Protein AF-B1WZG3-F1 (afdb_monomer_lite)

Sequence (560 aa):
MKYFHDVQTSRKKGLVILSIDSIIQEIKNYDEILEVVFSLIVSAYFQLTNHCYLAIIVEQVHPNKWQLISDITIFCEKFLEHPIDRSYFRWRKVAEETLEYIENLNDNVYNFKHGNEGLTYKDCYLVYKNNREKCVLLFEKNERDERPVPCPQCRTLKIQGHSYPTIGVRSWECKNIFCGYKSKYNRGKRYSLSSIIRQQAILDSQNFIDPKILKNWRRDIVEVSSFSEIYDFLIQCYSLYDDTILIYEKLCQLPPLMFGRKLKIQKVNKLISSQWRNHYHNLKFFKRFLIKKSMKSLTSRENLSSIPEITLYQGDSFNILSQLESNYLGGAVTSPPYYNARNYSQWSNIYCYLYDMYNIFNQVYRCLKEGSPLLINIFDYFDNEKIIVFSDMGKKRLILSSYISFICRYIGFNHLGNIAWDKGEIEGNRNFNQGNYSPYYQAPHNCWEHILIFSKGNPSFDVTKIPKIIKEKPITKIVKGKNIYGHTAPFPEKVPSLLFSLITKDEIILDPFTGSMTTGRVALKYGIKSINIELHKHYCDLALNLLKQQLSKNLQGSLF

Foldseek 3Di:
DCVPPVLLPPLQAQEEEEALCQVCVVPPDVLLSLLQLLVVLVVCQVPHRAQFKYKYKFWDPDQCRLLVVLLNQCCQAFLDKDADPDPQQPLVVVVVQLPVLDPPDDCVQQPSSIGGGHWFWADWAWEDEPNITMIMTMTHHQAADPPQDADPQPRDSQWDWPDFLAPNWTKIFHPPLPRPAADPVRTGDIDTPSRVVQVVLLVDPLLFADVVLLVQQQASYGYDNDPLSVVSNCLNAGGGAQREYEYERQDDPDNPDNSNYHYDYDYDDDSPPDCSSVSSVVRSLCVSQLDADDADDQDDFDFPAPDPLQGEGAAALLNVLVPAAFQAFQEEEEEPDAAPPDPVDYGQFQSSVLNSLLSNLLSVLRRHHAQHKYKYWYAFAWDARNSGGDDSNRTGGHSVSSSSSVSNVVSQKDFRDKAWEFQDDDDDCLQVPVPRRGHPSRDHDHGTIITTMIGRHHHPFDSVLDDNYDYDHFDDQDDPRDRPQQFDHDDDLVRLVSSVNGGDQAGEYEYSDQQLNSNSLSCVVVNHGYYYYHHDPVSVVNNNVVSVVSVVVSVVVVVD

Organism: Crocosphaera subtropica (strain ATCC 51142 / BH68) (NCBI:txid43989)

Radius of gyration: 25.23 Å; chains: 1; bounding box: 70×52×72 Å

InterPro domains:
  IPR001091 Restriction/modification DNA-methyltransferase [PR00508] (328-342)
  IPR001091 Restriction/modification DNA-methyltransferase [PR00508] (360-380)
  IPR001091 Restriction/modification DNA-methyltransferase [PR00508] (487-504)
  IPR001091 Restriction/modification DNA-methyltransferase [PR00508] (505-523)
  IPR001091 Restriction/modification DNA-methyltransferase [PR00508] (528-548)
  IPR002941 DNA methylase N-4/N-6 [PF01555] (333-543)
  IPR017985 DNA methylase, N-4 cytosine-specific, conserved site [PS00093] (333-338)
  IPR029063 S-adenosyl-L-methionine-dependent methyltransferase superfamily [G3DSA:3.40.50.150] (311-557)
  IPR029063 S-adenosyl-L-methionine-dependent methyltransferase superfamily [SSF53335] (303-548)

Structure (mmCIF, N/CA/C/O backbone):
data_AF-B1WZG3-F1
#
_entry.id   AF-B1WZG3-F1
#
loop_
_atom_site.group_PDB
_atom_site.id
_atom_site.type_symbol
_atom_site.label_atom_id
_atom_site.label_alt_id
_atom_site.label_comp_id
_atom_site.label_asym_id
_atom_site.label_entity_id
_atom_site.label_seq_id
_atom_site.pdbx_PDB_ins_code
_atom_site.Cartn_x
_atom_site.Cartn_y
_atom_site.Cartn_z
_atom_site.occupancy
_atom_site.B_iso_or_equiv
_atom_site.auth_seq_id
_atom_site.auth_comp_id
_atom_site.auth_asym_id
_atom_site.auth_atom_id
_atom_site.pdbx_PDB_model_num
ATOM 1 N N . MET A 1 1 ? 20.085 1.181 -32.181 1.00 56.88 1 MET A N 1
ATOM 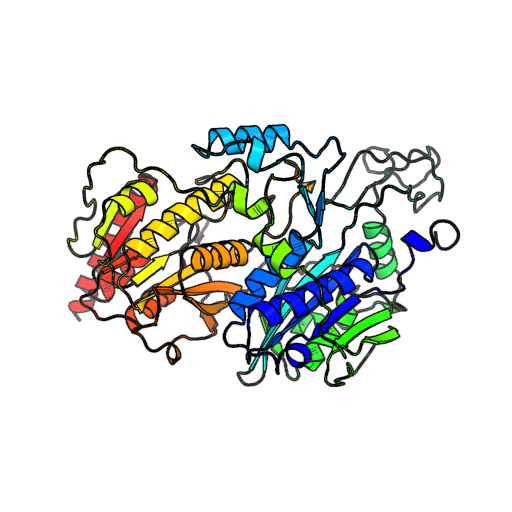2 C CA . MET A 1 1 ? 20.103 1.489 -30.730 1.00 56.88 1 MET A CA 1
ATOM 3 C C . MET A 1 1 ? 21.206 0.719 -30.021 1.00 56.88 1 MET A C 1
ATOM 5 O O . MET A 1 1 ? 22.038 1.382 -29.433 1.00 56.88 1 MET A O 1
ATOM 9 N N . LYS A 1 2 ? 21.289 -0.612 -30.163 1.00 56.56 2 LYS A N 1
ATOM 10 C CA . LYS A 1 2 ? 22.366 -1.467 -29.612 1.00 56.56 2 LYS A CA 1
ATOM 11 C C . LYS A 1 2 ? 23.812 -1.199 -30.103 1.00 56.56 2 LYS A C 1
ATOM 13 O O . LYS A 1 2 ? 24.671 -1.999 -29.792 1.00 56.56 2 LYS A O 1
ATOM 18 N N . TYR A 1 3 ? 24.052 -0.168 -30.915 1.00 50.94 3 TYR A N 1
ATOM 19 C CA . TYR A 1 3 ? 25.405 0.261 -31.328 1.00 50.94 3 TYR A CA 1
ATOM 20 C C . TYR A 1 3 ? 25.778 1.651 -30.786 1.00 50.94 3 TYR A C 1
ATOM 22 O O . TYR A 1 3 ? 26.926 2.065 -30.858 1.00 50.94 3 TYR A O 1
ATOM 30 N N . PHE A 1 4 ? 24.790 2.411 -30.305 1.00 53.66 4 PHE A N 1
ATOM 31 C CA . PHE A 1 4 ? 24.949 3.806 -29.870 1.00 53.66 4 PHE A CA 1
ATOM 32 C C . PHE A 1 4 ? 24.504 4.013 -28.415 1.00 53.66 4 PHE A C 1
ATOM 34 O O . PHE A 1 4 ? 24.773 5.047 -27.818 1.00 53.66 4 PHE A O 1
ATOM 41 N N . HIS A 1 5 ? 23.780 3.044 -27.851 1.00 64.88 5 HIS A N 1
ATOM 42 C CA . HIS A 1 5 ? 23.076 3.138 -26.571 1.00 64.88 5 HIS A CA 1
ATOM 43 C C . HIS A 1 5 ? 23.112 1.790 -25.843 1.00 64.88 5 HIS A C 1
ATOM 45 O O . HIS A 1 5 ? 22.130 1.354 -25.239 1.00 64.88 5 HIS A O 1
ATOM 51 N N . ASP A 1 6 ? 24.234 1.089 -25.933 1.00 67.38 6 ASP A N 1
ATOM 52 C CA . ASP A 1 6 ? 24.371 -0.311 -25.525 1.00 67.38 6 ASP A CA 1
ATOM 53 C C . ASP A 1 6 ? 24.135 -0.452 -24.026 1.00 67.38 6 ASP A C 1
ATOM 55 O O . ASP A 1 6 ? 23.476 -1.382 -23.582 1.00 67.38 6 ASP A O 1
ATOM 59 N N . VAL A 1 7 ? 24.557 0.548 -23.250 1.00 71.12 7 VAL A N 1
ATOM 60 C CA . VAL A 1 7 ? 24.288 0.643 -21.811 1.00 71.12 7 VAL A CA 1
ATOM 61 C C . VAL A 1 7 ? 22.798 0.872 -21.519 1.00 71.12 7 VAL A C 1
ATOM 63 O O . VAL A 1 7 ? 22.255 0.222 -20.634 1.00 71.12 7 VAL A O 1
ATOM 66 N N . GLN A 1 8 ? 22.113 1.752 -22.263 1.00 74.44 8 GLN A N 1
ATOM 67 C CA . GLN A 1 8 ? 20.673 2.026 -22.072 1.00 74.44 8 GLN A CA 1
ATOM 68 C C . GLN A 1 8 ? 19.786 0.861 -22.502 1.00 74.44 8 GLN A C 1
ATOM 70 O O . GLN A 1 8 ? 18.707 0.657 -21.959 1.00 74.44 8 GLN A O 1
ATOM 75 N N . THR A 1 9 ? 20.234 0.108 -23.502 1.00 72.69 9 THR A N 1
ATOM 76 C CA . THR A 1 9 ? 19.490 -1.015 -24.081 1.00 72.69 9 THR A CA 1
ATOM 77 C C . THR A 1 9 ? 19.984 -2.373 -23.592 1.00 72.69 9 THR A C 1
ATOM 79 O O . THR A 1 9 ? 19.441 -3.400 -23.994 1.00 72.69 9 THR A O 1
ATOM 82 N N . SER A 1 10 ? 20.989 -2.397 -22.711 1.00 75.56 10 SER A N 1
ATOM 83 C CA . SER A 1 10 ? 21.548 -3.615 -22.133 1.00 75.56 10 SER A CA 1
ATOM 84 C C . SER A 1 10 ? 20.523 -4.271 -21.222 1.00 75.56 10 SER A C 1
ATOM 86 O O . SER A 1 10 ? 20.308 -3.844 -20.088 1.00 75.56 10 SER A O 1
ATOM 88 N N . ARG A 1 11 ? 19.971 -5.392 -21.676 1.00 78.50 11 ARG A N 1
ATOM 89 C CA . ARG A 1 11 ? 19.058 -6.232 -20.895 1.00 78.50 11 ARG A CA 1
ATOM 90 C C . ARG A 1 11 ? 19.771 -7.365 -20.154 1.00 78.50 11 ARG A C 1
ATOM 92 O O . ARG A 1 11 ? 19.233 -8.445 -19.941 1.00 78.50 11 ARG A O 1
ATOM 99 N N . LYS A 1 12 ? 21.020 -7.112 -19.742 1.00 80.81 12 LYS A N 1
ATOM 100 C CA . LYS A 1 12 ? 21.869 -8.103 -19.068 1.00 80.81 12 LYS A CA 1
ATOM 101 C C . LYS A 1 12 ? 21.263 -8.646 -17.773 1.00 80.81 12 LYS A C 1
ATOM 103 O O . LYS A 1 12 ? 21.716 -9.710 -17.371 1.00 80.81 12 LYS A O 1
ATOM 108 N N . LYS A 1 13 ? 20.312 -7.952 -17.126 1.00 89.75 13 LYS A N 1
ATOM 109 C CA . LYS A 1 13 ? 19.582 -8.394 -15.921 1.00 89.75 13 LYS A CA 1
ATOM 110 C C . LYS A 1 13 ? 18.140 -7.863 -15.962 1.00 89.75 13 LYS A C 1
ATOM 112 O O . LYS A 1 13 ? 17.862 -6.788 -15.434 1.00 89.75 13 LYS A O 1
ATOM 117 N N . GLY A 1 14 ? 17.265 -8.581 -16.667 1.00 93.06 14 GLY A N 1
ATOM 118 C CA . GLY A 1 14 ? 15.907 -8.142 -17.021 1.00 93.06 14 GLY A CA 1
ATOM 119 C C . GLY A 1 14 ? 14.818 -8.461 -15.990 1.00 93.06 14 GLY A C 1
ATOM 120 O O . GLY A 1 14 ? 13.732 -7.892 -16.054 1.00 93.06 14 GLY A O 1
ATOM 121 N N . LEU A 1 15 ? 15.113 -9.328 -15.022 1.00 96.25 15 LEU A N 1
ATOM 122 C CA . LEU A 1 15 ? 14.262 -9.620 -13.868 1.00 96.25 15 LEU A CA 1
ATOM 123 C C . LEU A 1 15 ? 15.149 -10.081 -12.710 1.00 96.25 15 LEU A C 1
ATOM 125 O O . LEU A 1 15 ? 16.073 -10.875 -12.908 1.00 96.25 15 LEU A O 1
ATOM 129 N N . VAL A 1 16 ? 14.861 -9.597 -11.507 1.00 96.50 16 VAL A N 1
ATOM 130 C CA . VAL A 1 16 ? 15.455 -10.116 -10.271 1.00 96.50 16 VAL A CA 1
ATOM 131 C C . VAL A 1 16 ? 14.344 -10.720 -9.418 1.00 96.50 16 VAL A C 1
ATOM 133 O O . VAL A 1 16 ? 13.309 -10.084 -9.230 1.00 96.50 16 VAL A O 1
ATOM 136 N N . ILE A 1 17 ? 14.555 -11.931 -8.904 1.00 95.12 17 ILE A N 1
ATOM 137 C CA . ILE A 1 17 ? 13.636 -12.620 -7.993 1.00 95.12 17 ILE A CA 1
ATOM 138 C C . ILE A 1 17 ? 14.370 -12.879 -6.674 1.00 95.12 17 ILE A C 1
ATOM 140 O O . ILE A 1 17 ? 15.428 -13.510 -6.662 1.00 95.12 17 ILE A O 1
ATOM 144 N N . LEU A 1 18 ? 13.814 -12.387 -5.569 1.00 93.56 18 LEU A N 1
ATOM 145 C CA . LEU A 1 18 ? 14.305 -12.631 -4.213 1.00 93.56 18 LEU A CA 1
ATOM 146 C C . LEU A 1 18 ? 13.351 -13.595 -3.503 1.00 93.56 18 LEU A C 1
ATOM 148 O O . LEU A 1 18 ? 12.231 -13.211 -3.174 1.00 93.56 18 LEU A O 1
ATOM 152 N N . SER A 1 19 ? 13.788 -14.832 -3.266 1.00 89.69 19 SER A N 1
ATOM 153 C CA . SER A 1 19 ? 13.072 -15.811 -2.436 1.00 89.69 19 SER A CA 1
ATOM 154 C C . SER A 1 19 ? 13.608 -15.702 -1.008 1.00 89.69 19 SER A C 1
ATOM 156 O O . SER A 1 19 ? 14.654 -16.276 -0.688 1.00 89.69 19 SER A O 1
ATOM 158 N N . ILE A 1 20 ? 12.976 -14.864 -0.175 1.00 88.38 20 ILE A N 1
ATOM 159 C CA . ILE A 1 20 ? 13.619 -14.410 1.070 1.00 88.38 20 ILE A CA 1
ATOM 160 C C . ILE A 1 20 ? 13.566 -15.444 2.194 1.00 88.38 20 ILE A C 1
ATOM 162 O O . ILE A 1 20 ? 14.505 -15.502 2.982 1.00 88.38 20 ILE A O 1
ATOM 166 N N . ASP A 1 21 ? 12.545 -16.297 2.257 1.00 85.62 21 ASP A N 1
ATOM 167 C CA . ASP A 1 21 ? 12.348 -17.225 3.380 1.00 85.62 21 ASP A CA 1
ATOM 168 C C . ASP A 1 21 ? 13.499 -18.212 3.541 1.00 85.62 21 ASP A C 1
ATOM 170 O O . ASP A 1 21 ? 14.032 -18.353 4.638 1.00 85.62 21 ASP A O 1
ATOM 174 N N . SER A 1 22 ? 13.968 -18.814 2.443 1.00 79.44 22 SER A N 1
ATOM 175 C CA . SER A 1 22 ? 15.133 -19.711 2.491 1.00 79.44 22 SER A CA 1
ATOM 176 C C . SER A 1 22 ? 16.403 -19.005 2.985 1.00 79.44 22 SER A C 1
ATOM 178 O O . SER A 1 22 ? 17.297 -19.645 3.535 1.00 79.44 22 SER A O 1
ATOM 180 N N . ILE A 1 23 ? 16.493 -17.686 2.795 1.00 84.81 23 ILE A N 1
ATOM 181 C CA . ILE A 1 23 ? 17.647 -16.872 3.179 1.00 84.81 23 ILE A CA 1
ATOM 182 C C . ILE A 1 23 ? 17.578 -16.524 4.669 1.00 84.81 23 ILE A C 1
ATOM 184 O O . ILE A 1 23 ? 18.600 -16.585 5.351 1.00 84.81 23 ILE A O 1
ATOM 188 N N . ILE A 1 24 ? 16.388 -16.186 5.173 1.00 86.44 24 ILE A N 1
ATOM 189 C CA . ILE A 1 24 ? 16.196 -15.676 6.538 1.00 86.44 24 ILE A CA 1
ATOM 190 C C . ILE A 1 24 ? 15.724 -16.731 7.549 1.00 86.44 24 ILE A C 1
ATOM 192 O O . ILE A 1 24 ? 15.656 -16.420 8.730 1.00 86.44 24 ILE A O 1
ATOM 196 N N . GLN A 1 25 ? 15.434 -17.969 7.128 1.00 83.50 25 GLN A N 1
ATOM 197 C CA . GLN A 1 25 ? 14.877 -19.042 7.977 1.00 83.50 25 GLN A CA 1
ATOM 198 C C . GLN A 1 25 ? 15.641 -19.307 9.290 1.00 83.50 25 GLN A C 1
ATOM 200 O O . GLN A 1 25 ? 15.053 -19.758 10.268 1.00 83.50 25 GLN A O 1
ATOM 205 N N . GLU A 1 26 ? 16.952 -19.059 9.312 1.00 82.50 26 GLU A N 1
ATOM 206 C CA . GLU A 1 26 ? 17.825 -19.288 10.474 1.00 82.50 26 GLU A CA 1
ATOM 207 C C . GLU A 1 26 ? 17.982 -18.040 11.360 1.00 82.50 26 GLU A C 1
ATOM 209 O O . GLU A 1 26 ? 18.562 -18.122 12.443 1.00 82.50 26 GLU A O 1
ATOM 214 N N . ILE A 1 27 ? 17.463 -16.889 10.924 1.00 85.75 27 ILE A N 1
ATOM 215 C CA . ILE A 1 27 ? 17.604 -15.604 11.609 1.00 85.75 27 ILE A CA 1
ATOM 216 C C . ILE A 1 27 ? 16.387 -15.391 12.510 1.00 85.75 27 ILE A C 1
ATOM 218 O O . ILE A 1 27 ? 15.258 -15.269 12.043 1.00 85.75 27 ILE A O 1
ATOM 222 N N . LYS A 1 28 ? 16.615 -15.338 13.825 1.00 84.00 28 LYS A N 1
ATOM 223 C CA . LYS A 1 28 ? 15.541 -15.130 14.814 1.00 84.00 28 LYS A CA 1
ATOM 224 C C . LYS A 1 28 ? 15.248 -13.655 15.075 1.00 84.00 28 LYS A C 1
ATOM 226 O O . LYS A 1 28 ? 14.124 -13.302 15.417 1.00 84.00 28 LYS A O 1
ATOM 231 N N . ASN A 1 29 ? 16.266 -12.804 14.973 1.00 88.81 29 ASN A N 1
ATOM 232 C CA . ASN A 1 29 ? 16.146 -11.388 15.277 1.00 88.81 29 ASN A CA 1
ATOM 233 C C . ASN A 1 29 ? 15.563 -10.630 14.072 1.00 88.81 29 ASN A C 1
ATOM 235 O O . ASN A 1 29 ? 16.092 -10.698 12.964 1.00 88.81 29 ASN A O 1
ATOM 239 N N . TYR A 1 30 ? 14.479 -9.884 14.293 1.00 90.44 30 TYR A N 1
ATOM 240 C CA . TYR A 1 30 ? 13.805 -9.142 13.227 1.00 90.44 30 TYR A CA 1
ATOM 241 C C . TYR A 1 30 ? 14.658 -8.008 12.630 1.00 90.44 30 TYR A C 1
ATOM 243 O O . TYR A 1 30 ? 14.601 -7.768 11.427 1.00 90.44 30 TYR A O 1
ATOM 251 N N . ASP A 1 31 ? 15.485 -7.340 13.434 1.00 90.19 31 ASP A N 1
ATOM 252 C CA . ASP A 1 31 ? 16.401 -6.305 12.947 1.00 90.19 31 ASP A CA 1
ATOM 253 C C . ASP A 1 31 ? 17.467 -6.889 12.011 1.00 90.19 31 ASP A C 1
ATOM 255 O O . ASP A 1 31 ? 17.788 -6.290 10.983 1.00 90.19 31 ASP A O 1
ATOM 259 N N . GLU A 1 32 ? 17.984 -8.078 12.326 1.00 89.50 32 GLU A N 1
ATOM 260 C CA . GLU A 1 32 ? 18.922 -8.795 11.452 1.00 89.50 32 GLU A CA 1
ATOM 261 C C . GLU A 1 32 ? 18.251 -9.229 10.141 1.00 89.50 32 GLU A C 1
ATOM 263 O O . GLU A 1 32 ? 18.855 -9.116 9.072 1.00 89.50 32 GLU A O 1
ATOM 268 N N . ILE A 1 33 ? 16.983 -9.659 10.200 1.00 91.06 33 ILE A N 1
ATOM 269 C CA . ILE A 1 33 ? 16.173 -9.957 9.009 1.00 91.06 33 ILE A CA 1
ATOM 270 C C . ILE A 1 33 ? 16.065 -8.718 8.117 1.00 91.06 33 ILE A C 1
ATOM 272 O O . ILE A 1 33 ? 16.322 -8.813 6.914 1.00 91.06 33 ILE A O 1
ATOM 276 N N . LEU A 1 34 ? 15.723 -7.556 8.689 1.00 92.94 34 LEU A N 1
ATOM 277 C CA . LEU A 1 34 ? 15.638 -6.305 7.936 1.00 92.94 34 LEU A CA 1
ATOM 278 C C . LEU A 1 34 ? 16.973 -5.948 7.283 1.00 92.94 34 LEU A C 1
ATOM 280 O O . LEU A 1 34 ? 16.993 -5.626 6.098 1.00 92.94 34 LEU A O 1
ATOM 284 N N . GLU A 1 35 ? 18.085 -6.045 8.014 1.00 92.50 35 GLU A N 1
ATOM 285 C CA . GLU A 1 35 ? 19.403 -5.718 7.463 1.00 92.50 35 GLU A CA 1
ATOM 286 C C . GLU A 1 35 ? 19.753 -6.616 6.267 1.00 92.50 35 GLU A C 1
ATOM 288 O O . GLU A 1 35 ? 20.139 -6.114 5.206 1.00 92.50 35 GLU A O 1
ATOM 293 N N . VAL A 1 36 ? 19.542 -7.933 6.381 1.00 91.31 36 VAL A N 1
ATOM 294 C CA . VAL A 1 36 ? 19.792 -8.879 5.280 1.00 91.31 36 VAL A CA 1
ATOM 295 C C . VAL A 1 36 ? 18.894 -8.584 4.081 1.00 91.31 36 VAL A C 1
ATOM 297 O O . VAL A 1 36 ? 19.383 -8.460 2.956 1.00 91.31 36 VAL A O 1
ATOM 300 N N . VAL A 1 37 ? 17.586 -8.446 4.299 1.00 93.31 37 VAL A N 1
ATOM 301 C CA . VAL A 1 37 ? 16.622 -8.234 3.213 1.00 93.31 37 VAL A CA 1
ATOM 302 C C . VAL A 1 37 ? 16.871 -6.900 2.508 1.00 93.31 37 VAL A C 1
ATOM 304 O O . VAL A 1 37 ? 16.911 -6.854 1.277 1.00 93.31 37 VAL A O 1
ATOM 307 N N . PHE A 1 38 ? 17.112 -5.822 3.254 1.00 95.62 38 PHE A N 1
ATOM 308 C CA . PHE A 1 38 ? 17.397 -4.508 2.680 1.00 95.62 38 PHE A CA 1
ATOM 309 C C . PHE A 1 38 ? 18.709 -4.498 1.895 1.00 95.62 38 PHE A C 1
ATOM 311 O O . PHE A 1 38 ? 18.749 -3.969 0.783 1.00 95.62 38 PHE A O 1
ATOM 318 N N . SER A 1 39 ? 19.749 -5.170 2.392 1.00 93.44 39 SER A N 1
ATOM 319 C CA . SER A 1 39 ? 21.003 -5.359 1.648 1.00 93.44 39 SER A CA 1
ATOM 320 C C . SER A 1 39 ? 20.786 -6.032 0.296 1.00 93.44 39 SER A C 1
ATOM 322 O O . SER A 1 39 ? 21.355 -5.621 -0.721 1.00 93.44 39 SER A O 1
ATOM 324 N N . LEU A 1 40 ? 19.948 -7.072 0.271 1.00 93.38 40 LEU A N 1
ATOM 325 C CA . LEU A 1 40 ? 19.611 -7.800 -0.949 1.00 93.38 40 LEU A CA 1
ATOM 326 C C . LEU A 1 40 ? 18.796 -6.941 -1.912 1.00 93.38 40 LEU A C 1
ATOM 328 O O . LEU A 1 40 ? 19.089 -6.949 -3.105 1.00 93.38 40 LEU A O 1
ATOM 332 N N . ILE A 1 41 ? 17.838 -6.159 -1.410 1.00 96.06 41 ILE A N 1
ATOM 333 C CA . ILE A 1 41 ? 17.060 -5.208 -2.216 1.00 96.06 41 ILE A CA 1
ATOM 334 C C . ILE A 1 41 ? 17.978 -4.167 -2.858 1.00 96.06 41 ILE A C 1
ATOM 336 O O . ILE A 1 41 ? 17.858 -3.902 -4.054 1.00 96.06 41 ILE A O 1
ATOM 340 N N . VAL A 1 42 ? 18.928 -3.609 -2.106 1.00 95.56 42 VAL A N 1
ATOM 341 C CA . VAL A 1 42 ? 19.884 -2.628 -2.636 1.00 95.56 42 VAL A CA 1
ATOM 342 C C . VAL A 1 42 ? 20.799 -3.264 -3.683 1.00 95.56 42 VAL A C 1
ATOM 344 O O . VAL A 1 42 ? 20.987 -2.704 -4.767 1.00 95.56 42 VAL A O 1
ATOM 347 N N . SER A 1 43 ? 21.322 -4.464 -3.410 1.00 93.25 43 SER A N 1
ATOM 348 C CA . SER A 1 43 ? 22.101 -5.229 -4.390 1.00 93.25 43 SER A CA 1
ATOM 349 C C . SER A 1 43 ? 21.289 -5.483 -5.662 1.00 93.25 43 SER A C 1
ATOM 351 O O . SER A 1 43 ? 21.770 -5.229 -6.768 1.00 93.25 43 SER A O 1
ATOM 353 N N . ALA A 1 44 ? 20.034 -5.911 -5.516 1.00 94.69 44 ALA A N 1
ATOM 354 C CA . ALA A 1 44 ? 19.117 -6.132 -6.621 1.00 94.69 44 ALA A CA 1
ATOM 355 C C . ALA A 1 44 ? 18.866 -4.843 -7.414 1.00 94.69 44 ALA A C 1
ATOM 357 O O . ALA A 1 44 ? 18.969 -4.873 -8.637 1.00 94.69 44 ALA A O 1
ATOM 358 N N . TYR A 1 45 ? 18.622 -3.706 -6.754 1.00 95.75 45 TYR A N 1
ATOM 359 C CA . TYR A 1 45 ? 18.395 -2.413 -7.405 1.00 95.75 45 TYR A CA 1
ATOM 360 C C . TYR A 1 45 ? 19.568 -1.993 -8.300 1.00 95.75 45 TYR A C 1
ATOM 362 O O . TYR A 1 45 ? 19.360 -1.618 -9.458 1.00 95.75 45 TYR A O 1
ATOM 370 N N . PHE A 1 46 ? 20.804 -2.067 -7.795 1.00 93.06 46 PHE A N 1
ATOM 371 C CA . PHE A 1 46 ? 21.988 -1.662 -8.565 1.00 93.06 46 PHE A CA 1
ATOM 372 C C . PHE A 1 46 ? 22.336 -2.641 -9.684 1.00 93.06 46 PHE A C 1
ATOM 374 O O . PHE A 1 46 ? 22.952 -2.263 -10.679 1.00 93.06 46 PHE A O 1
ATOM 381 N N . GLN A 1 47 ? 21.929 -3.900 -9.546 1.00 91.88 47 GLN A N 1
ATOM 382 C CA . GLN A 1 47 ? 22.117 -4.900 -10.582 1.00 91.88 47 GLN A CA 1
ATOM 383 C C . GLN A 1 47 ? 21.022 -4.853 -11.655 1.00 91.88 47 GLN A C 1
ATOM 385 O O . GLN A 1 47 ? 21.319 -5.087 -12.823 1.00 91.88 47 GLN A O 1
ATOM 390 N N . LEU A 1 48 ? 19.779 -4.559 -11.288 1.00 94.38 48 LEU A N 1
ATOM 391 C CA . LEU A 1 48 ? 18.633 -4.577 -12.187 1.00 94.38 48 LEU A CA 1
ATOM 392 C C . LEU A 1 48 ? 18.789 -3.531 -13.303 1.00 94.38 48 LEU A C 1
ATOM 394 O O . LEU A 1 48 ? 19.056 -2.347 -13.049 1.00 94.38 48 LEU A O 1
ATOM 398 N N . THR A 1 49 ? 18.599 -3.972 -14.550 1.00 93.88 49 THR A N 1
ATOM 399 C CA . THR A 1 49 ? 18.528 -3.077 -15.710 1.00 93.88 49 THR A CA 1
ATOM 400 C C . THR A 1 49 ? 17.369 -2.086 -15.522 1.00 93.88 49 THR A C 1
ATOM 402 O O . THR A 1 49 ? 16.333 -2.416 -14.952 1.00 93.88 49 THR A O 1
ATOM 405 N N . ASN A 1 50 ? 17.517 -0.846 -15.992 1.00 92.94 50 ASN A N 1
ATOM 406 C CA . ASN A 1 50 ? 16.432 0.134 -15.909 1.00 92.94 50 ASN A CA 1
ATOM 407 C C . ASN A 1 50 ? 15.184 -0.318 -16.705 1.00 92.94 50 ASN A C 1
ATOM 409 O O . ASN A 1 50 ? 15.301 -1.033 -17.700 1.00 92.94 50 ASN A O 1
ATOM 413 N N . HIS A 1 51 ? 13.988 0.100 -16.289 1.00 93.56 51 HIS A N 1
ATOM 414 C CA . HIS A 1 51 ? 12.692 -0.330 -16.846 1.00 93.56 51 HIS A CA 1
ATOM 415 C C . HIS A 1 51 ? 12.433 -1.845 -16.760 1.00 93.56 51 HIS A C 1
ATOM 417 O O . HIS A 1 51 ? 11.722 -2.408 -17.595 1.00 93.56 51 HIS A O 1
ATOM 423 N N . CYS A 1 52 ? 13.039 -2.506 -15.774 1.00 95.44 52 CYS A N 1
ATOM 424 C CA . CYS A 1 52 ? 12.852 -3.924 -15.473 1.00 95.44 52 CYS A CA 1
ATOM 425 C C . CYS A 1 52 ? 12.289 -4.102 -14.054 1.00 95.44 52 CYS A C 1
ATOM 427 O O . CYS A 1 52 ? 12.056 -3.121 -13.342 1.00 95.44 52 CYS A O 1
ATOM 429 N N . TYR A 1 53 ? 12.050 -5.350 -13.650 1.00 97.31 53 TYR A N 1
ATOM 430 C CA . TYR A 1 53 ? 11.258 -5.661 -12.461 1.00 97.31 53 TYR A CA 1
ATOM 431 C C . TYR A 1 53 ? 12.060 -6.385 -11.377 1.00 97.31 53 TYR A C 1
ATOM 433 O O . TYR A 1 53 ? 12.950 -7.190 -11.662 1.00 97.31 53 TYR A O 1
ATOM 441 N N . LEU A 1 54 ? 11.707 -6.094 -10.128 1.00 98.31 54 LEU A N 1
ATOM 442 C CA . LEU A 1 54 ? 12.094 -6.854 -8.946 1.00 98.31 54 LEU A CA 1
ATOM 443 C C . LEU A 1 54 ? 10.848 -7.562 -8.414 1.00 98.31 54 LEU A C 1
ATOM 445 O O . LEU A 1 54 ? 9.841 -6.906 -8.148 1.00 98.31 54 LEU A O 1
ATOM 449 N N . ALA A 1 55 ? 10.931 -8.874 -8.229 1.00 97.81 55 ALA A N 1
ATOM 450 C CA . ALA A 1 55 ? 9.938 -9.655 -7.509 1.00 97.81 55 ALA A CA 1
ATOM 451 C C . ALA A 1 55 ? 10.528 -10.143 -6.182 1.00 97.81 55 ALA A C 1
ATOM 453 O O . ALA A 1 55 ? 11.650 -10.648 -6.148 1.00 97.81 55 ALA A O 1
ATOM 454 N N . ILE A 1 56 ? 9.777 -10.006 -5.094 1.00 97.25 56 ILE A N 1
ATOM 455 C CA . ILE A 1 56 ? 10.158 -10.492 -3.766 1.00 97.25 56 ILE A CA 1
ATOM 456 C C . ILE A 1 56 ? 9.076 -11.457 -3.299 1.00 97.25 56 ILE A C 1
ATOM 458 O O . ILE A 1 56 ? 7.911 -11.080 -3.195 1.00 97.25 56 ILE A O 1
ATOM 462 N N . ILE A 1 57 ? 9.458 -12.7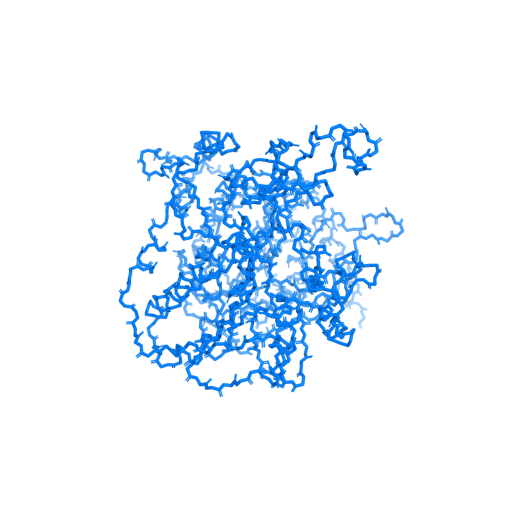05 -3.052 1.00 94.69 57 ILE A N 1
ATOM 463 C CA . ILE A 1 57 ? 8.563 -13.781 -2.633 1.00 94.69 57 ILE A CA 1
ATOM 464 C C . ILE A 1 57 ? 8.727 -13.972 -1.127 1.00 94.69 57 ILE A C 1
ATOM 466 O O . ILE A 1 57 ? 9.843 -14.220 -0.676 1.00 94.69 57 ILE A O 1
ATOM 470 N N . VAL A 1 58 ? 7.620 -13.859 -0.388 1.00 92.81 58 VAL A N 1
ATOM 471 C CA . VAL A 1 58 ? 7.542 -14.005 1.074 1.00 92.81 58 VAL A CA 1
ATOM 472 C C . VAL A 1 58 ? 6.554 -15.116 1.438 1.00 92.81 58 VAL A C 1
ATOM 474 O O . VAL A 1 58 ? 5.376 -15.055 1.075 1.00 92.81 58 VAL A O 1
ATOM 477 N N . GLU A 1 59 ? 6.998 -16.125 2.171 1.00 86.44 59 GLU A N 1
ATOM 478 C CA . GLU A 1 59 ? 6.214 -17.284 2.586 1.00 86.44 59 GLU A CA 1
ATOM 479 C C . GLU A 1 59 ? 5.563 -17.089 3.965 1.00 86.44 59 GLU A C 1
ATOM 481 O O . GLU A 1 59 ? 5.816 -16.143 4.708 1.00 86.44 59 GLU A O 1
ATOM 486 N N . GLN A 1 60 ? 4.635 -17.988 4.295 1.00 71.44 60 GLN A N 1
ATOM 487 C CA . GLN A 1 60 ? 3.835 -17.932 5.520 1.00 71.44 60 GLN A CA 1
ATOM 488 C C . GLN A 1 60 ? 4.631 -18.173 6.816 1.00 71.44 60 GLN A C 1
ATOM 490 O O . GLN A 1 60 ? 4.175 -17.760 7.876 1.00 71.44 60 GLN A O 1
ATOM 495 N N . VAL A 1 61 ? 5.767 -18.876 6.767 1.00 61.88 61 VAL A N 1
ATOM 496 C CA . VAL A 1 61 ? 6.432 -19.418 7.975 1.00 61.88 61 VAL A CA 1
ATOM 497 C C . VAL A 1 61 ? 6.956 -18.312 8.901 1.00 61.88 61 VAL A C 1
ATOM 499 O O . VAL A 1 61 ? 7.189 -18.547 10.085 1.00 61.88 61 VAL A O 1
ATOM 502 N N . HIS A 1 62 ? 7.082 -17.086 8.398 1.00 66.44 62 HIS A N 1
ATOM 503 C CA . HIS A 1 62 ? 7.537 -15.955 9.183 1.00 66.44 62 HIS A CA 1
ATOM 504 C C . HIS A 1 62 ? 6.409 -15.372 10.065 1.00 66.44 62 HIS A C 1
ATOM 506 O O . HIS A 1 62 ? 5.446 -14.822 9.520 1.00 66.44 62 HIS A O 1
ATOM 512 N N . PRO A 1 63 ? 6.523 -15.384 11.411 1.00 70.50 63 PRO A N 1
ATOM 513 C CA . PRO A 1 63 ? 5.471 -14.878 12.304 1.00 70.50 63 PRO A CA 1
ATOM 514 C C . PRO A 1 63 ? 5.137 -13.401 12.038 1.00 70.50 63 PRO A C 1
ATOM 516 O O . PRO A 1 63 ? 3.987 -12.995 12.137 1.00 70.50 63 PRO A O 1
ATOM 519 N N . ASN A 1 64 ? 6.122 -12.621 11.579 1.00 83.69 64 ASN A N 1
ATOM 520 C CA . ASN A 1 64 ? 5.960 -11.200 11.258 1.00 83.69 64 ASN A CA 1
ATOM 521 C C . ASN A 1 64 ? 5.803 -10.944 9.747 1.00 83.69 64 ASN A C 1
ATOM 523 O O . ASN A 1 64 ? 6.227 -9.897 9.262 1.00 83.69 64 ASN A O 1
ATOM 527 N N . LYS A 1 65 ? 5.271 -11.896 8.963 1.00 91.19 65 LYS A N 1
ATOM 528 C CA . LYS A 1 65 ? 5.186 -11.806 7.488 1.00 91.19 65 LYS A CA 1
ATOM 529 C C . LYS A 1 65 ? 4.667 -10.454 6.991 1.00 91.19 65 LYS A C 1
ATOM 531 O O . LYS A 1 65 ? 5.288 -9.815 6.147 1.00 91.19 65 LYS A O 1
ATOM 536 N N . TRP A 1 66 ? 3.526 -10.009 7.509 1.00 94.00 66 TRP A N 1
ATOM 537 C CA . TRP A 1 66 ? 2.874 -8.782 7.041 1.00 94.00 66 TRP A CA 1
ATOM 538 C C . TRP A 1 66 ? 3.562 -7.508 7.536 1.00 94.00 66 TRP A C 1
ATOM 540 O O . TRP A 1 66 ? 3.528 -6.484 6.856 1.00 94.00 66 TRP A O 1
ATOM 550 N N . GLN A 1 67 ? 4.250 -7.582 8.674 1.00 95.06 67 GLN A N 1
ATOM 551 C CA . GLN A 1 67 ? 5.165 -6.538 9.124 1.00 95.06 67 GLN A CA 1
ATOM 552 C C . GLN A 1 67 ? 6.378 -6.432 8.182 1.00 95.06 67 GLN A C 1
ATOM 554 O O . GLN A 1 67 ? 6.703 -5.332 7.741 1.00 95.06 67 GLN A O 1
ATOM 559 N N . LEU A 1 68 ? 6.971 -7.563 7.790 1.00 95.50 68 LEU A N 1
ATOM 560 C CA . LEU A 1 68 ? 8.086 -7.606 6.844 1.00 95.50 68 LEU A CA 1
ATOM 561 C C . LEU A 1 68 ? 7.684 -7.088 5.459 1.00 95.50 68 LEU A C 1
ATOM 563 O O . LEU A 1 68 ? 8.408 -6.290 4.873 1.00 95.50 68 LEU A O 1
ATOM 567 N N . ILE A 1 69 ? 6.505 -7.470 4.958 1.00 97.25 69 ILE A N 1
ATOM 568 C CA . ILE A 1 69 ? 5.948 -6.939 3.704 1.00 97.25 69 ILE A CA 1
ATOM 569 C C . ILE A 1 69 ? 5.800 -5.411 3.766 1.00 97.25 69 ILE A C 1
ATOM 571 O O . ILE A 1 69 ? 6.183 -4.730 2.813 1.00 97.25 69 ILE A O 1
ATOM 575 N N . SER A 1 70 ? 5.286 -4.871 4.878 1.00 97.75 70 SER A N 1
ATOM 576 C CA . SER A 1 70 ? 5.166 -3.421 5.096 1.00 97.75 70 SER A CA 1
ATOM 577 C C . SER A 1 70 ? 6.531 -2.728 5.033 1.00 97.75 70 SER A C 1
ATOM 579 O O . SER A 1 70 ? 6.693 -1.765 4.279 1.00 97.75 70 SER A O 1
ATOM 581 N N . ASP A 1 71 ? 7.527 -3.245 5.758 1.00 98.00 71 ASP A N 1
ATOM 582 C CA . ASP A 1 71 ? 8.863 -2.646 5.819 1.00 98.00 71 ASP A CA 1
ATOM 583 C C . ASP A 1 71 ? 9.609 -2.741 4.474 1.00 98.00 71 ASP A C 1
ATOM 585 O O . ASP A 1 71 ? 10.174 -1.747 4.015 1.00 98.00 71 ASP A O 1
ATOM 589 N N . ILE A 1 72 ? 9.542 -3.890 3.787 1.00 98.12 72 ILE A N 1
ATOM 590 C CA . ILE A 1 72 ? 10.094 -4.077 2.433 1.00 98.12 72 ILE A CA 1
ATOM 591 C C . ILE A 1 72 ? 9.487 -3.072 1.458 1.00 98.12 72 ILE A C 1
ATOM 593 O O . ILE A 1 72 ? 10.211 -2.432 0.697 1.00 98.12 72 ILE A O 1
ATOM 597 N N . THR A 1 73 ? 8.162 -2.926 1.479 1.00 98.50 73 THR A N 1
ATOM 598 C CA . THR A 1 73 ? 7.444 -2.082 0.521 1.00 98.50 73 THR A CA 1
ATOM 599 C C . THR A 1 73 ? 7.819 -0.612 0.686 1.00 98.50 73 THR A C 1
ATOM 601 O O . THR A 1 73 ? 8.130 0.051 -0.306 1.00 98.50 73 THR A O 1
ATOM 604 N N . ILE A 1 74 ? 7.875 -0.108 1.926 1.00 98.56 74 ILE A N 1
ATOM 605 C CA . ILE A 1 74 ? 8.317 1.269 2.189 1.00 98.56 74 ILE A CA 1
ATOM 606 C C . ILE A 1 74 ? 9.790 1.440 1.815 1.00 98.56 74 ILE A C 1
ATOM 608 O O . ILE A 1 74 ? 10.138 2.413 1.141 1.00 98.56 74 ILE A O 1
ATOM 612 N N . PHE A 1 75 ? 10.654 0.504 2.220 1.00 98.50 75 PHE A N 1
ATOM 613 C CA . PHE A 1 75 ? 12.083 0.585 1.936 1.00 98.50 75 PHE A CA 1
ATOM 614 C C . PHE A 1 75 ? 12.349 0.635 0.429 1.00 98.50 75 PHE A C 1
ATOM 616 O O . PHE A 1 75 ? 13.002 1.570 -0.029 1.00 98.50 75 PHE A O 1
ATOM 623 N N . CYS A 1 76 ? 11.774 -0.286 -0.354 1.00 98.50 76 CYS A N 1
ATOM 624 C CA . CYS A 1 76 ? 11.918 -0.326 -1.810 1.00 98.50 76 CYS A CA 1
ATOM 625 C C . CYS A 1 76 ? 11.586 1.012 -2.479 1.00 98.50 76 CYS A C 1
ATOM 627 O O . CYS A 1 76 ? 12.299 1.407 -3.401 1.00 98.50 76 CYS A O 1
ATOM 629 N N . GLU A 1 77 ? 10.545 1.717 -2.027 1.00 97.44 77 GLU A N 1
ATOM 630 C CA . GLU A 1 77 ? 10.146 2.991 -2.628 1.00 97.44 77 GLU A CA 1
ATOM 631 C C . GLU A 1 77 ? 10.961 4.201 -2.170 1.00 97.44 77 GLU A C 1
ATOM 633 O O . GLU A 1 77 ? 10.973 5.214 -2.878 1.00 97.44 77 GLU A O 1
ATOM 638 N N . LYS A 1 78 ? 11.568 4.146 -0.976 1.00 96.31 78 LYS A N 1
ATOM 639 C CA . LYS A 1 78 ? 12.063 5.353 -0.297 1.00 96.31 78 LYS A CA 1
ATOM 640 C C . LYS A 1 78 ? 13.553 5.367 0.040 1.00 96.31 78 LYS A C 1
ATOM 642 O O . LYS A 1 78 ? 14.039 6.412 0.478 1.00 96.31 78 LYS A O 1
ATOM 647 N N . PHE A 1 79 ? 14.269 4.252 -0.127 1.00 95.81 79 PHE A N 1
ATOM 648 C CA . PHE A 1 79 ? 15.631 4.106 0.396 1.00 95.81 79 PHE A CA 1
ATOM 649 C C . PHE A 1 79 ? 16.677 5.040 -0.240 1.00 95.81 79 PHE A C 1
ATOM 651 O O . PHE A 1 79 ? 17.692 5.299 0.403 1.00 95.81 79 PHE A O 1
ATOM 658 N N . LEU A 1 80 ? 16.469 5.579 -1.447 1.00 94.31 80 LEU A N 1
ATOM 659 C CA . LEU A 1 80 ? 17.369 6.590 -2.018 1.00 94.31 80 LEU A CA 1
ATOM 660 C C . LEU A 1 80 ? 16.886 7.988 -1.633 1.00 94.31 80 LEU A C 1
ATOM 662 O O . LEU A 1 80 ? 15.878 8.461 -2.151 1.00 94.31 80 LEU A O 1
ATOM 666 N N . GLU A 1 81 ? 17.603 8.653 -0.730 1.00 91.81 81 GLU A N 1
ATOM 667 C CA . GLU A 1 81 ? 17.293 10.016 -0.293 1.00 91.81 81 GLU A CA 1
ATOM 668 C C . GLU A 1 81 ? 18.356 11.001 -0.798 1.00 91.81 81 GLU A C 1
ATOM 670 O O . GLU A 1 81 ? 19.499 10.991 -0.342 1.00 91.81 81 GLU A O 1
ATOM 675 N N . HIS A 1 82 ? 17.980 11.886 -1.723 1.00 91.06 82 HIS A N 1
ATOM 676 C CA . HIS A 1 82 ? 18.891 12.874 -2.315 1.00 91.06 82 HIS A CA 1
ATOM 677 C C . HIS A 1 82 ? 18.136 14.091 -2.868 1.00 91.06 82 HIS A C 1
ATOM 679 O O . HIS A 1 82 ? 16.920 14.037 -3.086 1.00 91.06 82 HIS A O 1
ATOM 685 N N . PRO A 1 83 ? 18.827 15.216 -3.125 1.00 90.06 83 PRO A N 1
ATOM 686 C CA . PRO A 1 83 ? 18.236 16.342 -3.832 1.00 90.06 83 PRO A CA 1
ATOM 687 C C . PRO A 1 83 ? 17.824 15.958 -5.255 1.00 90.06 83 PRO A C 1
ATOM 689 O O . PRO A 1 83 ? 18.611 15.378 -6.003 1.00 90.06 83 PRO A O 1
ATOM 692 N N . ILE A 1 84 ? 16.606 16.318 -5.658 1.00 87.75 84 ILE A N 1
ATOM 693 C CA . ILE A 1 84 ? 16.135 16.111 -7.032 1.00 87.75 84 ILE A CA 1
ATOM 694 C C . ILE A 1 84 ? 16.264 17.427 -7.802 1.00 87.75 84 ILE A C 1
ATOM 696 O O . ILE A 1 84 ? 15.472 18.349 -7.627 1.00 87.75 84 ILE A O 1
ATOM 700 N N . ASP A 1 85 ? 17.258 17.514 -8.683 1.00 84.25 85 ASP A N 1
ATOM 701 C CA . ASP A 1 85 ? 17.517 18.712 -9.489 1.00 84.25 85 ASP A CA 1
ATOM 702 C C . ASP A 1 85 ? 16.641 18.759 -10.755 1.00 84.25 85 ASP A C 1
ATOM 704 O O . ASP A 1 85 ? 17.090 18.540 -11.887 1.00 84.25 85 ASP A O 1
ATOM 708 N N . ARG A 1 86 ? 15.328 18.940 -10.561 1.00 84.94 86 ARG A N 1
ATOM 709 C CA . ARG A 1 86 ? 14.343 19.009 -11.649 1.00 84.94 86 ARG A CA 1
ATOM 710 C C . ARG A 1 86 ? 13.268 20.047 -11.376 1.00 84.94 86 ARG A C 1
ATOM 712 O O . ARG A 1 86 ? 12.741 20.135 -10.276 1.00 84.94 86 ARG A O 1
ATOM 719 N N . SER A 1 87 ? 12.859 20.761 -12.423 1.00 82.69 87 SER A N 1
ATOM 720 C CA . SER A 1 87 ? 11.836 21.814 -12.336 1.00 82.69 87 SER A CA 1
ATOM 721 C C . SER A 1 87 ? 10.468 21.310 -11.866 1.00 82.69 87 SER A C 1
ATOM 723 O O . SER A 1 87 ? 9.717 22.055 -11.238 1.00 82.69 87 SER A O 1
ATOM 725 N N . TYR A 1 88 ? 10.141 20.043 -12.142 1.00 86.00 88 TYR A N 1
ATOM 726 C CA . TYR A 1 88 ? 8.915 19.420 -11.649 1.00 86.00 88 TYR A CA 1
ATOM 727 C C . TYR A 1 88 ? 8.968 19.097 -10.148 1.00 86.00 88 TYR A C 1
ATOM 729 O O . TYR A 1 88 ? 7.909 18.920 -9.548 1.00 86.00 88 TYR A O 1
ATOM 737 N N . PHE A 1 89 ? 10.163 19.019 -9.544 1.00 90.94 89 PHE A N 1
ATOM 738 C CA . PHE A 1 89 ? 10.333 18.757 -8.119 1.00 90.94 89 PHE A CA 1
ATOM 739 C C . PHE A 1 89 ? 10.128 20.036 -7.313 1.00 90.94 89 PHE A C 1
ATOM 741 O O . PHE A 1 89 ? 11.036 20.826 -7.054 1.00 90.94 89 PHE A O 1
ATOM 748 N N . ARG A 1 90 ? 8.873 20.255 -6.934 1.00 90.69 90 ARG A N 1
ATOM 749 C CA . ARG A 1 90 ? 8.387 21.486 -6.304 1.00 90.69 90 ARG A CA 1
ATOM 750 C C . ARG A 1 90 ? 8.440 21.380 -4.775 1.00 90.69 90 ARG A C 1
ATOM 752 O O . ARG A 1 90 ? 7.449 21.645 -4.104 1.00 90.69 90 ARG A O 1
ATOM 759 N N . TRP A 1 91 ? 9.598 21.012 -4.226 1.00 93.12 91 TRP A N 1
ATOM 760 C CA . TRP A 1 91 ? 9.750 20.718 -2.794 1.00 93.12 91 TRP A CA 1
ATOM 761 C C . TRP A 1 91 ? 9.381 21.874 -1.862 1.00 93.12 91 TRP A C 1
ATOM 763 O O . TRP A 1 91 ? 8.856 21.621 -0.788 1.00 93.12 91 TRP A O 1
ATOM 773 N N . ARG A 1 92 ? 9.600 23.131 -2.275 1.00 92.44 92 ARG A N 1
ATOM 774 C CA . ARG A 1 92 ? 9.199 24.311 -1.487 1.00 92.44 92 ARG A CA 1
ATOM 775 C C . ARG A 1 92 ? 7.693 24.361 -1.263 1.00 92.44 92 ARG A C 1
ATOM 777 O O . ARG A 1 92 ? 7.261 24.623 -0.156 1.00 92.44 92 ARG A O 1
ATOM 784 N N . LYS A 1 93 ? 6.918 24.039 -2.302 1.00 93.94 93 LYS A N 1
ATOM 785 C CA . LYS A 1 93 ? 5.458 23.971 -2.217 1.00 93.94 93 LYS A CA 1
ATOM 786 C C . LYS A 1 93 ? 5.014 22.833 -1.294 1.00 93.94 93 LYS A C 1
ATOM 788 O O . LYS A 1 93 ? 4.121 23.020 -0.488 1.00 93.94 93 LYS A O 1
ATOM 793 N N . VAL A 1 94 ? 5.662 21.667 -1.392 1.00 94.38 94 VAL A N 1
ATOM 794 C CA . VAL A 1 94 ? 5.389 20.541 -0.481 1.00 94.38 94 VAL A CA 1
ATOM 795 C C . VAL A 1 94 ? 5.693 20.936 0.965 1.00 94.38 94 VAL A C 1
ATOM 797 O O . VAL A 1 94 ? 4.899 20.630 1.846 1.00 94.38 94 VAL A O 1
ATOM 800 N N . ALA A 1 95 ? 6.818 21.615 1.207 1.00 93.31 95 ALA A N 1
ATOM 801 C CA . ALA A 1 95 ? 7.192 22.105 2.529 1.00 93.31 95 ALA A CA 1
ATOM 802 C C . ALA A 1 95 ? 6.147 23.088 3.066 1.00 93.31 95 ALA A C 1
ATOM 804 O O . ALA A 1 95 ? 5.611 22.847 4.136 1.00 93.31 95 ALA A O 1
ATOM 805 N N . GLU A 1 96 ? 5.803 24.121 2.294 1.00 93.06 96 GLU A N 1
ATOM 806 C CA . GLU A 1 96 ? 4.781 25.121 2.630 1.00 93.06 96 GLU A CA 1
ATOM 807 C C . GLU A 1 96 ? 3.447 24.467 3.017 1.00 93.06 96 GLU A C 1
ATOM 809 O O . GLU A 1 96 ? 2.997 24.630 4.146 1.00 93.06 96 GLU A O 1
ATOM 814 N N . GLU A 1 97 ? 2.885 23.621 2.145 1.00 94.75 97 GLU A N 1
ATOM 815 C CA . GLU A 1 97 ? 1.614 22.926 2.403 1.00 94.75 97 GLU A CA 1
ATOM 816 C C . GLU A 1 97 ? 1.680 21.990 3.623 1.00 94.75 97 GLU A C 1
ATOM 818 O O . GLU A 1 97 ? 0.681 21.782 4.308 1.00 94.75 97 GLU A O 1
ATOM 823 N N . THR A 1 98 ? 2.842 21.385 3.892 1.00 94.69 98 THR A N 1
ATOM 824 C CA . THR A 1 98 ? 3.010 20.475 5.038 1.00 94.69 98 THR A CA 1
ATOM 825 C C . THR A 1 98 ? 3.163 21.249 6.345 1.00 94.69 98 THR A C 1
ATOM 827 O O . THR A 1 98 ? 2.566 20.865 7.345 1.00 94.69 98 THR A O 1
ATOM 830 N N . LEU A 1 99 ? 3.947 22.329 6.339 1.00 92.38 99 LEU A N 1
ATOM 831 C CA . LEU A 1 99 ? 4.204 23.186 7.499 1.00 92.38 99 LEU A CA 1
ATOM 832 C C . LEU A 1 99 ? 2.955 23.978 7.906 1.00 92.38 99 LEU A C 1
ATOM 834 O O . LEU A 1 99 ? 2.737 24.188 9.093 1.00 92.38 99 LEU A O 1
ATOM 838 N N . GLU A 1 100 ? 2.120 24.375 6.941 1.00 93.25 100 GLU A N 1
ATOM 839 C CA . GLU A 1 100 ? 0.822 25.005 7.211 1.00 93.25 100 GLU A CA 1
ATOM 840 C C . GLU A 1 100 ? -0.157 24.028 7.888 1.00 93.25 100 GLU A C 1
ATOM 842 O O . GLU A 1 100 ? -0.949 24.427 8.739 1.00 93.25 100 GLU A O 1
ATOM 847 N N . TYR A 1 101 ? -0.089 22.736 7.544 1.00 94.50 101 TYR A N 1
ATOM 848 C CA . TYR A 1 101 ? -0.996 21.714 8.074 1.00 94.50 101 TYR A CA 1
ATOM 849 C C . TYR A 1 101 ? -0.534 21.099 9.406 1.00 94.50 101 TYR A C 1
ATOM 851 O O . TYR A 1 101 ? -1.359 20.737 10.246 1.00 94.50 101 TYR A O 1
ATOM 859 N N . ILE A 1 102 ? 0.778 20.922 9.589 1.00 92.88 102 ILE A N 1
ATOM 860 C CA . ILE A 1 102 ? 1.372 20.235 10.741 1.00 92.88 102 ILE A CA 1
ATOM 861 C C . ILE A 1 102 ? 2.017 21.261 11.672 1.00 92.88 102 ILE A C 1
ATOM 863 O O . ILE A 1 102 ? 3.147 21.705 11.461 1.00 92.88 102 ILE A O 1
ATOM 867 N N . GLU A 1 103 ? 1.315 21.578 12.758 1.00 84.94 103 GLU A N 1
ATOM 868 C CA . GLU A 1 103 ? 1.834 22.436 13.824 1.00 84.94 103 GLU A CA 1
ATOM 869 C C . GLU A 1 103 ? 3.126 21.851 14.437 1.00 84.94 103 GLU A C 1
ATOM 871 O O . GLU A 1 103 ? 3.266 20.636 14.602 1.00 84.94 103 GLU A O 1
ATOM 876 N N . ASN A 1 104 ? 4.065 22.721 14.828 1.00 80.62 104 ASN A N 1
ATOM 877 C CA . ASN A 1 104 ? 5.348 22.377 15.470 1.00 80.62 104 ASN A CA 1
ATOM 878 C C . ASN A 1 104 ? 6.350 21.587 14.605 1.00 80.62 104 ASN A C 1
ATOM 880 O O . ASN A 1 104 ? 7.347 21.063 15.114 1.00 80.62 104 ASN A O 1
ATOM 884 N N . LEU A 1 105 ? 6.144 21.532 13.290 1.00 79.19 105 LEU A N 1
ATOM 885 C CA . LEU A 1 105 ? 7.133 20.999 12.360 1.00 79.19 105 LEU A CA 1
ATOM 886 C C . LEU A 1 105 ? 8.205 22.078 12.068 1.00 79.19 105 LEU A C 1
ATOM 888 O O . LEU A 1 105 ? 7.974 23.024 11.331 1.00 79.19 105 LEU A O 1
ATOM 892 N N . ASN A 1 106 ? 9.394 21.971 12.672 1.00 66.50 106 ASN A N 1
ATOM 893 C CA . ASN A 1 106 ? 10.544 22.853 12.404 1.00 66.50 106 ASN A CA 1
ATOM 894 C C . ASN A 1 106 ? 11.335 22.470 11.125 1.00 66.50 106 ASN A C 1
ATOM 896 O O . ASN A 1 106 ? 12.007 21.438 11.093 1.00 66.50 106 ASN A O 1
ATOM 900 N N . ASP A 1 107 ? 11.323 23.327 10.098 1.00 58.22 107 ASP A N 1
ATOM 901 C CA . ASP A 1 107 ? 11.889 23.074 8.754 1.00 58.22 107 ASP A CA 1
ATOM 902 C C . ASP A 1 107 ? 13.384 22.671 8.736 1.00 58.22 107 ASP A C 1
ATOM 904 O O . ASP A 1 107 ? 13.800 21.832 7.928 1.00 58.22 107 ASP A O 1
ATOM 908 N N . ASN A 1 108 ? 14.191 23.158 9.690 1.00 58.25 108 ASN A N 1
ATOM 909 C CA . ASN A 1 108 ? 15.633 22.863 9.750 1.00 58.25 108 ASN A CA 1
ATOM 910 C C . ASN A 1 108 ? 15.954 21.370 9.979 1.00 58.25 108 ASN A C 1
ATOM 912 O O . ASN A 1 108 ? 17.068 20.928 9.697 1.00 58.25 108 ASN A O 1
ATOM 916 N N . VAL A 1 109 ? 14.986 20.574 10.449 1.00 59.03 109 VAL A N 1
ATOM 917 C CA . VAL A 1 109 ? 15.172 19.149 10.779 1.00 59.03 109 VAL A CA 1
ATOM 918 C C . VAL A 1 109 ? 14.754 18.213 9.629 1.00 59.03 109 VAL A C 1
ATOM 920 O O . VAL A 1 109 ? 15.259 17.091 9.531 1.00 59.03 109 VAL A O 1
ATOM 923 N N . TYR A 1 110 ? 13.881 18.649 8.710 1.00 67.00 110 TYR A N 1
ATOM 924 C CA . TYR A 1 110 ? 13.153 17.729 7.811 1.00 67.00 110 TYR A CA 1
ATOM 925 C C . TYR A 1 110 ? 13.554 17.798 6.327 1.00 67.00 110 TYR A C 1
ATOM 927 O O . TYR A 1 110 ? 13.207 16.893 5.554 1.00 67.00 110 TYR A O 1
ATOM 935 N N . ASN A 1 111 ? 14.331 18.820 5.939 1.00 83.12 111 ASN A N 1
ATOM 936 C CA . ASN A 1 111 ? 15.053 18.943 4.665 1.00 83.12 111 ASN A CA 1
ATOM 937 C C . ASN A 1 111 ? 14.229 18.488 3.445 1.00 83.12 111 ASN A C 1
ATOM 939 O O . ASN A 1 111 ? 14.581 17.525 2.755 1.00 83.12 111 ASN A O 1
ATOM 943 N N . PHE A 1 112 ? 13.108 19.168 3.184 1.00 89.00 112 PHE A N 1
ATOM 944 C CA . PHE A 1 112 ? 12.202 18.868 2.063 1.00 89.00 112 PHE A CA 1
ATOM 945 C C . PHE A 1 112 ? 12.888 18.918 0.690 1.00 89.00 112 PHE A C 1
ATOM 947 O O . PHE A 1 112 ? 12.421 18.283 -0.253 1.00 89.00 112 PHE A O 1
ATOM 954 N N . LYS A 1 113 ? 14.043 19.591 0.579 1.00 90.00 113 LYS A N 1
ATOM 955 C CA . LYS A 1 113 ? 14.898 19.578 -0.617 1.00 90.00 113 LYS A CA 1
ATOM 956 C C . LYS A 1 113 ? 15.360 18.167 -1.010 1.00 90.00 113 LYS A C 1
ATOM 958 O O . LYS A 1 113 ? 15.726 17.967 -2.165 1.00 90.00 113 LYS A O 1
ATOM 963 N N . HIS A 1 114 ? 15.352 17.201 -0.091 1.00 90.12 114 HIS A N 1
ATOM 964 C CA . HIS A 1 114 ? 15.633 15.799 -0.396 1.00 90.12 114 HIS A CA 1
ATOM 965 C C . HIS A 1 114 ? 14.334 15.032 -0.649 1.00 90.12 114 HIS A C 1
ATOM 967 O O . HIS A 1 114 ? 13.475 14.931 0.236 1.00 90.12 114 HIS A O 1
ATOM 973 N N . GLY A 1 115 ? 14.215 14.485 -1.858 1.00 90.44 115 GLY A N 1
ATOM 974 C CA . GLY A 1 115 ? 13.157 13.552 -2.225 1.00 90.44 115 GLY A CA 1
ATOM 975 C C . GLY A 1 115 ? 13.589 12.110 -1.977 1.00 90.44 115 GLY A C 1
ATOM 976 O O . GLY A 1 115 ? 14.778 11.824 -1.847 1.00 90.44 115 GLY A O 1
ATOM 977 N N . ASN A 1 116 ? 12.610 11.212 -1.929 1.00 92.56 116 ASN A N 1
ATOM 978 C CA . ASN A 1 116 ? 12.837 9.778 -1.820 1.00 92.56 116 ASN A CA 1
ATOM 979 C C . ASN A 1 116 ? 12.572 9.110 -3.174 1.00 92.56 116 ASN A C 1
ATOM 981 O O . ASN A 1 116 ? 11.524 9.337 -3.779 1.00 92.56 116 ASN A O 1
ATOM 985 N N . GLU A 1 117 ? 13.506 8.290 -3.636 1.00 92.38 117 GLU A N 1
ATOM 986 C CA . GLU A 1 117 ? 13.390 7.463 -4.836 1.00 92.38 117 GLU A CA 1
ATOM 987 C C . GLU A 1 117 ? 13.804 6.015 -4.538 1.00 92.38 117 GLU A C 1
ATOM 989 O O . GLU A 1 117 ? 14.265 5.677 -3.445 1.00 92.38 117 GLU A O 1
ATOM 994 N N . GLY A 1 118 ? 13.628 5.148 -5.531 1.00 95.19 118 GLY A N 1
ATOM 995 C CA . GLY A 1 118 ? 13.910 3.726 -5.430 1.00 95.19 118 GLY A CA 1
ATOM 996 C C . GLY A 1 118 ? 13.175 2.964 -6.525 1.00 95.19 118 GLY A C 1
ATOM 997 O O . GLY A 1 118 ? 13.138 3.377 -7.687 1.00 95.19 118 GLY A O 1
ATOM 998 N N . LEU A 1 119 ? 12.571 1.847 -6.149 1.00 97.50 119 LEU A N 1
ATOM 999 C CA . LEU A 1 119 ? 11.693 1.059 -7.001 1.00 97.50 119 LEU A CA 1
ATOM 1000 C C . LEU A 1 119 ? 10.244 1.527 -6.833 1.00 97.50 119 LEU A C 1
ATOM 1002 O O . LEU A 1 119 ? 9.835 1.931 -5.755 1.00 97.50 119 LEU A O 1
ATOM 1006 N N . THR A 1 120 ? 9.442 1.458 -7.889 1.00 97.06 120 THR A N 1
ATOM 1007 C CA . THR A 1 120 ? 8.010 1.788 -7.819 1.00 97.06 120 THR A CA 1
ATOM 1008 C C . THR A 1 120 ? 7.203 0.534 -7.506 1.00 97.06 120 THR A C 1
ATOM 1010 O O . THR A 1 120 ? 7.290 -0.432 -8.268 1.00 97.06 120 THR A O 1
ATOM 1013 N N . TYR A 1 121 ? 6.394 0.546 -6.443 1.00 97.94 121 TYR A N 1
ATOM 1014 C CA . TYR A 1 121 ? 5.498 -0.568 -6.129 1.00 97.94 121 TYR A CA 1
ATOM 1015 C C . TYR A 1 121 ? 4.444 -0.769 -7.228 1.00 97.94 121 TYR A C 1
ATOM 1017 O O . TYR A 1 121 ? 3.855 0.187 -7.746 1.00 97.94 121 TYR A O 1
ATOM 1025 N N . LYS A 1 122 ? 4.221 -2.028 -7.620 1.00 95.94 122 LYS A N 1
ATOM 1026 C CA . LYS A 1 122 ? 3.256 -2.408 -8.661 1.00 95.94 122 LYS A CA 1
ATOM 1027 C C . LYS A 1 122 ? 2.086 -3.187 -8.086 1.00 95.94 122 LYS A C 1
ATOM 1029 O O . LYS A 1 122 ? 0.936 -2.846 -8.374 1.00 95.94 122 LYS A O 1
ATOM 1034 N N . ASP A 1 123 ? 2.375 -4.243 -7.334 1.00 95.00 123 ASP A N 1
ATOM 1035 C CA . ASP A 1 123 ? 1.357 -5.179 -6.869 1.00 95.00 123 ASP A CA 1
ATOM 1036 C C . ASP A 1 123 ? 1.860 -6.105 -5.756 1.00 95.00 123 ASP A C 1
ATOM 1038 O O . ASP A 1 123 ? 3.069 -6.269 -5.574 1.00 95.00 123 ASP A O 1
ATOM 1042 N N . CYS A 1 124 ? 0.909 -6.749 -5.081 1.00 96.62 124 CYS A N 1
ATOM 1043 C CA . CYS A 1 124 ? 1.140 -7.852 -4.158 1.00 96.62 124 CYS A CA 1
ATOM 1044 C C . CYS A 1 124 ? 0.206 -9.003 -4.542 1.00 96.62 124 CYS A C 1
ATOM 1046 O O . CYS A 1 124 ? -1.013 -8.900 -4.385 1.00 96.62 124 CYS A O 1
ATOM 1048 N N . TYR A 1 125 ? 0.777 -10.092 -5.059 1.00 96.44 125 TYR A N 1
ATOM 1049 C CA . TYR A 1 125 ? 0.010 -11.280 -5.422 1.00 96.44 125 TYR A CA 1
ATOM 1050 C C . TYR A 1 125 ? -0.064 -12.255 -4.256 1.00 96.44 125 TYR A C 1
ATOM 1052 O O . TYR A 1 125 ? 0.970 -12.600 -3.683 1.00 96.44 125 TYR A O 1
ATOM 1060 N N . LEU A 1 126 ? -1.266 -12.733 -3.944 1.00 96.00 126 LEU A N 1
ATOM 1061 C CA . LEU A 1 126 ? -1.496 -13.779 -2.953 1.00 96.00 126 LEU A CA 1
ATOM 1062 C C . LEU A 1 126 ? -1.642 -15.117 -3.661 1.00 96.00 126 LEU A C 1
ATOM 1064 O O . LEU A 1 126 ? -2.535 -15.300 -4.485 1.00 96.00 126 LEU A O 1
ATOM 1068 N N . VAL A 1 127 ? -0.747 -16.045 -3.348 1.00 95.50 127 VAL A N 1
ATOM 1069 C CA . VAL A 1 127 ? -0.633 -17.332 -4.030 1.00 95.50 127 VAL A CA 1
ATOM 1070 C C . VAL A 1 127 ? -0.854 -18.438 -3.014 1.00 95.50 127 VAL A C 1
ATOM 1072 O O . VAL A 1 127 ? -0.086 -18.575 -2.059 1.00 95.50 127 VAL A O 1
ATOM 1075 N N . TYR A 1 128 ? -1.887 -19.240 -3.234 1.00 93.88 128 TYR A N 1
ATOM 1076 C CA . TYR A 1 128 ? -2.305 -20.309 -2.338 1.00 93.88 128 TYR A CA 1
ATOM 1077 C C . TYR A 1 128 ? -2.053 -21.688 -2.950 1.00 93.88 128 TYR A C 1
ATOM 1079 O O . TYR A 1 128 ? -2.205 -21.887 -4.156 1.00 93.88 128 TYR A O 1
ATOM 1087 N N . LYS A 1 129 ? -1.627 -22.630 -2.101 1.00 92.44 129 LYS A N 1
ATOM 1088 C CA . LYS A 1 129 ? -1.552 -24.063 -2.412 1.00 92.44 129 LYS A CA 1
ATOM 1089 C C . LYS A 1 129 ? -1.774 -24.880 -1.147 1.00 92.44 129 LYS A C 1
ATOM 1091 O O . LYS A 1 129 ? -0.926 -24.852 -0.249 1.00 92.44 129 LYS A O 1
ATOM 1096 N N . ASN A 1 130 ? -2.841 -25.680 -1.098 1.00 87.38 130 ASN A N 1
ATOM 1097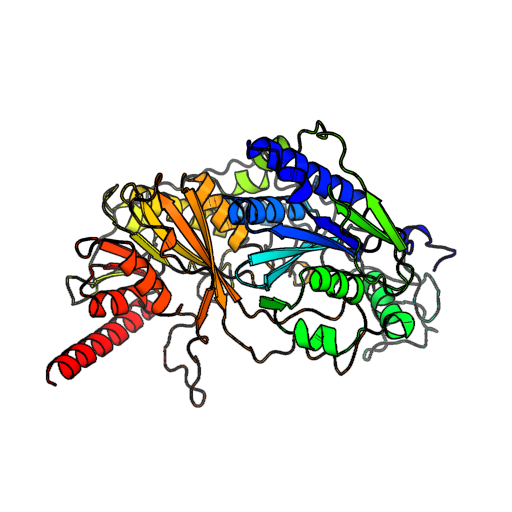 C CA . ASN A 1 130 ? -3.125 -26.619 0.002 1.00 87.38 130 ASN A CA 1
ATOM 1098 C C . ASN A 1 130 ? -2.937 -25.962 1.391 1.00 87.38 130 ASN A C 1
ATOM 1100 O O . ASN A 1 130 ? -2.140 -26.433 2.204 1.00 87.38 130 ASN A O 1
ATOM 1104 N N . ASN A 1 131 ? -3.607 -24.829 1.633 1.00 81.75 131 ASN A N 1
ATOM 1105 C CA . ASN A 1 131 ? -3.541 -24.001 2.855 1.00 81.75 131 ASN A CA 1
ATOM 1106 C C . ASN A 1 131 ? -2.222 -23.253 3.136 1.00 81.75 131 ASN A C 1
ATOM 1108 O O . ASN A 1 131 ? -2.174 -22.460 4.087 1.00 81.75 131 ASN A O 1
ATOM 1112 N N . ARG A 1 132 ? -1.174 -23.451 2.325 1.00 89.12 132 ARG A N 1
ATOM 1113 C CA . ARG A 1 132 ? 0.048 -22.633 2.356 1.00 89.12 132 ARG A CA 1
ATOM 1114 C C . ARG A 1 132 ? -0.122 -21.394 1.494 1.00 89.12 132 ARG A C 1
ATOM 1116 O O . ARG A 1 132 ? -0.782 -21.440 0.460 1.00 89.12 132 ARG A O 1
ATOM 1123 N N . GLU A 1 133 ? 0.518 -20.311 1.911 1.00 90.94 133 GLU A N 1
ATOM 1124 C CA . GLU A 1 133 ? 0.419 -19.004 1.265 1.00 90.94 133 GLU A CA 1
ATOM 1125 C C . GLU A 1 133 ? 1.811 -18.430 0.979 1.00 90.94 133 GLU A C 1
ATOM 1127 O O . GLU A 1 133 ? 2.667 -18.382 1.870 1.00 90.94 133 GLU A O 1
ATOM 1132 N N . LYS A 1 134 ? 2.007 -17.919 -0.238 1.00 93.31 134 LYS A N 1
ATOM 1133 C CA . LYS A 1 134 ? 3.123 -17.042 -0.606 1.00 93.31 134 LYS A CA 1
ATOM 1134 C C . LYS A 1 134 ? 2.581 -15.688 -1.055 1.00 93.31 134 LYS A C 1
ATOM 1136 O O . LYS A 1 134 ? 1.567 -15.626 -1.743 1.00 93.31 134 LYS A O 1
ATOM 1141 N N . CYS A 1 135 ? 3.264 -14.616 -0.676 1.00 95.62 135 CYS A N 1
ATOM 1142 C CA . CYS A 1 135 ? 3.044 -13.282 -1.222 1.00 95.62 135 CYS A CA 1
ATOM 1143 C C . CYS A 1 135 ? 4.153 -12.955 -2.215 1.00 95.62 135 CYS A C 1
ATOM 1145 O O . CYS A 1 135 ? 5.322 -13.216 -1.935 1.00 95.62 135 CYS A O 1
ATOM 1147 N N . VAL A 1 136 ? 3.800 -12.357 -3.346 1.00 97.06 136 VAL A N 1
ATOM 1148 C CA . VAL A 1 136 ? 4.758 -11.888 -4.349 1.00 97.06 136 VAL A CA 1
ATOM 1149 C C . VAL A 1 136 ? 4.624 -10.379 -4.472 1.00 97.06 136 VAL A C 1
ATOM 1151 O O . VAL A 1 136 ? 3.657 -9.887 -5.049 1.00 97.06 136 VAL A O 1
ATOM 1154 N N . LEU A 1 137 ? 5.591 -9.645 -3.928 1.00 98.19 137 LEU A N 1
ATOM 1155 C CA . LEU A 1 137 ? 5.689 -8.199 -4.090 1.00 98.19 137 LEU A CA 1
ATOM 1156 C C . LEU A 1 137 ? 6.394 -7.891 -5.405 1.00 98.19 137 LEU A C 1
ATOM 1158 O O . LEU A 1 137 ? 7.489 -8.399 -5.655 1.00 98.19 137 LEU A O 1
ATOM 1162 N N . LEU A 1 138 ? 5.784 -7.050 -6.233 1.00 98.12 138 LEU A N 1
ATOM 1163 C CA . LEU A 1 138 ? 6.325 -6.663 -7.527 1.00 98.12 138 LEU A CA 1
ATOM 1164 C C . LEU A 1 138 ? 6.667 -5.175 -7.545 1.00 98.12 138 LEU A C 1
ATOM 1166 O O . LEU A 1 138 ? 5.824 -4.325 -7.245 1.00 98.12 138 LEU A O 1
ATOM 1170 N N . PHE A 1 139 ? 7.881 -4.861 -7.988 1.00 98.38 139 PHE A N 1
ATOM 1171 C CA . PHE A 1 139 ? 8.365 -3.498 -8.145 1.00 98.38 139 PHE A CA 1
ATOM 1172 C C . PHE A 1 139 ? 8.989 -3.274 -9.524 1.00 98.38 139 PHE A C 1
ATOM 1174 O O . PHE A 1 139 ? 9.539 -4.190 -10.132 1.00 98.38 139 PHE A O 1
ATOM 1181 N N . GLU A 1 140 ? 8.937 -2.038 -10.013 1.00 97.25 140 GLU A N 1
ATOM 1182 C CA . GLU A 1 140 ? 9.530 -1.616 -11.287 1.00 97.25 140 GLU A CA 1
ATOM 1183 C C . GLU A 1 140 ? 10.647 -0.598 -11.033 1.00 97.25 140 GLU A C 1
ATOM 1185 O O . GLU A 1 140 ? 10.449 0.389 -10.318 1.00 97.25 140 GLU A O 1
ATOM 1190 N N . LYS A 1 141 ? 11.819 -0.806 -11.641 1.00 96.12 141 LYS A N 1
ATOM 1191 C CA . LYS A 1 141 ? 12.904 0.179 -11.621 1.00 96.12 141 LYS A CA 1
ATOM 1192 C C . LYS A 1 141 ? 12.685 1.204 -12.723 1.00 96.12 141 LYS A C 1
ATOM 1194 O O . LYS A 1 141 ? 12.749 0.871 -13.901 1.00 96.12 141 LYS A O 1
ATOM 1199 N N . ASN A 1 142 ? 12.489 2.456 -12.330 1.00 93.88 142 ASN A N 1
ATOM 1200 C CA . ASN A 1 142 ? 12.449 3.605 -13.230 1.00 93.88 142 ASN A CA 1
ATOM 1201 C C . ASN A 1 142 ? 13.461 4.645 -12.754 1.00 93.88 142 ASN A C 1
ATOM 1203 O O . ASN A 1 142 ? 13.117 5.715 -12.262 1.00 93.88 142 ASN A O 1
ATOM 1207 N N . GLU A 1 143 ? 14.733 4.292 -12.879 1.00 91.75 143 GLU A N 1
ATOM 1208 C CA . GLU A 1 143 ? 15.837 5.198 -12.601 1.00 91.75 143 GLU A CA 1
ATOM 1209 C C . GLU A 1 143 ? 15.884 6.291 -13.673 1.00 91.75 143 GLU A C 1
ATOM 1211 O O . GLU A 1 143 ? 15.685 6.025 -14.862 1.00 91.75 143 GLU A O 1
ATOM 1216 N N . ARG A 1 144 ? 16.125 7.539 -13.265 1.00 88.75 144 ARG A N 1
ATOM 1217 C CA . ARG A 1 144 ? 16.187 8.658 -14.210 1.00 88.75 144 ARG A CA 1
ATOM 1218 C C . ARG A 1 144 ? 17.331 8.465 -15.197 1.00 88.75 144 ARG A C 1
ATOM 1220 O O . ARG A 1 144 ? 18.492 8.414 -14.807 1.00 88.75 144 ARG A O 1
ATOM 1227 N N . ASP A 1 145 ? 16.991 8.462 -16.480 1.00 87.69 145 ASP A N 1
ATOM 1228 C CA . ASP A 1 145 ? 17.952 8.438 -17.577 1.00 87.69 145 ASP A CA 1
ATOM 1229 C C . ASP A 1 145 ? 17.599 9.517 -18.607 1.00 87.69 145 ASP A C 1
ATOM 1231 O O . ASP A 1 145 ? 16.576 9.447 -19.290 1.00 87.69 145 ASP A O 1
ATOM 1235 N N . GLU A 1 146 ? 18.443 10.544 -18.690 1.00 88.00 146 GLU A N 1
ATOM 1236 C CA . GLU A 1 146 ? 18.235 11.710 -19.560 1.00 88.00 146 GLU A CA 1
ATOM 1237 C C . GLU A 1 146 ? 18.967 11.603 -20.896 1.00 88.00 146 GLU A C 1
ATOM 1239 O O . GLU A 1 146 ? 18.870 12.510 -21.727 1.00 88.00 146 GLU A O 1
ATOM 1244 N N . ARG A 1 147 ? 19.725 10.522 -21.116 1.00 89.56 147 ARG A N 1
ATOM 1245 C CA . ARG A 1 147 ? 20.445 10.334 -22.375 1.00 89.56 147 ARG A CA 1
ATOM 1246 C C . ARG A 1 147 ? 19.430 10.281 -23.532 1.00 89.56 147 ARG A C 1
ATOM 1248 O O . ARG A 1 147 ? 18.469 9.505 -23.454 1.00 89.56 147 ARG A O 1
ATOM 1255 N N . PRO A 1 148 ? 19.614 11.090 -24.594 1.00 90.25 148 PRO A N 1
ATOM 1256 C CA . PRO A 1 148 ? 18.714 11.138 -25.742 1.00 90.25 148 PRO A CA 1
ATOM 1257 C C . PRO A 1 148 ? 18.458 9.763 -26.355 1.00 90.25 148 PRO A C 1
ATOM 1259 O O . PRO A 1 148 ? 19.390 8.998 -26.571 1.00 90.25 148 PRO A O 1
ATOM 1262 N N . VAL A 1 149 ? 17.201 9.474 -26.697 1.00 89.50 149 VAL A N 1
ATOM 1263 C CA . VAL A 1 149 ? 16.832 8.247 -27.417 1.00 89.50 149 VAL A CA 1
ATOM 1264 C C . VAL A 1 149 ? 16.442 8.625 -28.847 1.00 89.50 149 VAL A C 1
ATOM 1266 O O . VAL A 1 149 ? 15.502 9.410 -29.019 1.00 89.50 149 VAL A O 1
ATOM 1269 N N . PRO A 1 150 ? 17.115 8.101 -29.889 1.00 89.38 150 PRO A N 1
ATOM 1270 C CA . PRO A 1 150 ? 16.814 8.450 -31.274 1.00 89.38 150 PRO A CA 1
ATOM 1271 C C . PRO A 1 150 ? 15.392 8.042 -31.651 1.00 89.38 150 PRO A C 1
ATOM 1273 O O . PRO A 1 150 ? 14.842 7.075 -31.119 1.00 89.38 150 PRO A O 1
ATOM 1276 N N . CYS A 1 151 ? 14.799 8.769 -32.600 1.00 89.50 151 CYS A N 1
ATOM 1277 C CA . CYS A 1 151 ? 13.441 8.475 -33.050 1.00 89.50 151 CYS A CA 1
ATOM 1278 C C . CYS A 1 151 ? 13.340 7.021 -33.544 1.00 89.50 151 CYS A C 1
ATOM 1280 O O . CYS A 1 151 ? 14.145 6.619 -34.388 1.00 89.50 151 CYS A O 1
ATOM 1282 N N . PRO A 1 152 ? 12.356 6.222 -33.086 1.00 87.75 152 PRO A N 1
ATOM 1283 C CA . PRO A 1 152 ? 12.235 4.831 -33.511 1.00 87.75 152 PRO A CA 1
ATOM 1284 C C . PRO A 1 152 ? 11.920 4.692 -35.007 1.00 87.75 152 PRO A C 1
ATOM 1286 O O . PRO A 1 152 ? 12.242 3.659 -35.581 1.00 87.75 152 PRO A O 1
ATOM 1289 N N . GLN A 1 153 ? 11.362 5.732 -35.638 1.00 89.12 153 GLN A N 1
ATOM 1290 C CA . GLN A 1 153 ? 11.066 5.749 -37.069 1.00 89.12 153 GLN A CA 1
ATOM 1291 C C . GLN A 1 153 ? 12.267 6.220 -37.899 1.00 89.12 153 GLN A C 1
ATOM 1293 O O . GLN A 1 153 ? 12.854 5.443 -38.639 1.00 89.12 153 GLN A O 1
ATOM 1298 N N . CYS A 1 154 ? 12.646 7.498 -37.784 1.00 90.19 154 CYS A N 1
ATOM 1299 C CA . CYS A 1 154 ? 13.659 8.096 -38.661 1.00 90.19 154 CYS A CA 1
ATOM 1300 C C . CYS A 1 154 ? 15.093 7.984 -38.128 1.00 90.19 154 CYS A C 1
ATOM 1302 O O . CYS A 1 154 ? 16.011 8.483 -38.767 1.00 90.19 154 CYS A O 1
ATOM 1304 N N . ARG A 1 155 ? 15.297 7.397 -36.939 1.00 88.75 155 ARG A N 1
ATOM 1305 C CA . ARG A 1 155 ? 16.605 7.152 -36.292 1.00 88.75 155 ARG A CA 1
ATOM 1306 C C . ARG A 1 155 ? 17.461 8.389 -35.985 1.00 88.75 155 ARG A C 1
ATOM 1308 O O . ARG A 1 155 ? 18.538 8.254 -35.422 1.00 88.75 155 ARG A O 1
ATOM 1315 N N . THR A 1 156 ? 16.966 9.593 -36.258 1.00 89.75 156 THR A N 1
ATOM 1316 C CA . THR A 1 156 ? 17.668 10.851 -35.970 1.00 89.75 156 THR A CA 1
ATOM 1317 C C . THR A 1 156 ? 17.574 11.255 -34.496 1.00 89.75 156 THR A C 1
ATOM 1319 O O . THR A 1 156 ? 16.552 11.001 -33.851 1.00 89.75 156 THR A O 1
ATOM 1322 N N . LEU A 1 157 ? 18.555 12.029 -34.025 1.00 90.44 157 LEU A N 1
ATOM 1323 C CA . LEU A 1 157 ? 18.539 12.731 -32.731 1.00 90.44 157 LEU A CA 1
ATOM 1324 C C . LEU A 1 157 ? 17.905 14.134 -32.790 1.00 90.44 157 LEU A C 1
ATOM 1326 O O . LEU A 1 157 ? 17.963 14.886 -31.823 1.00 90.44 157 LEU A O 1
ATOM 1330 N N . LYS A 1 158 ? 17.245 14.495 -33.900 1.00 92.19 158 LYS A N 1
ATOM 1331 C CA . LYS A 1 158 ? 16.441 15.722 -33.999 1.00 92.19 158 LYS A CA 1
ATOM 1332 C C . LYS A 1 158 ? 15.142 15.550 -33.205 1.00 92.19 158 LYS A C 1
ATOM 1334 O O . LYS A 1 158 ? 14.094 15.230 -33.770 1.00 92.19 158 LYS A O 1
ATOM 1339 N N . ILE A 1 159 ? 15.234 15.691 -31.884 1.00 92.75 159 ILE A N 1
ATOM 1340 C CA . ILE A 1 159 ? 14.177 15.378 -30.912 1.00 92.75 159 ILE A CA 1
ATOM 1341 C C . ILE A 1 159 ? 14.062 16.485 -29.853 1.00 92.75 159 ILE A C 1
ATOM 1343 O O . ILE A 1 159 ? 14.987 17.268 -29.659 1.00 92.75 159 ILE A O 1
ATOM 1347 N N . GLN A 1 160 ? 12.929 16.549 -29.156 1.00 91.81 160 GLN A N 1
ATOM 1348 C CA . GLN A 1 160 ? 12.741 17.366 -27.950 1.00 91.81 160 GLN A CA 1
ATOM 1349 C C . GLN A 1 160 ? 12.228 16.508 -26.797 1.00 91.81 160 GLN A C 1
ATOM 1351 O O . GLN A 1 160 ? 11.540 15.524 -27.042 1.00 91.81 160 GLN A O 1
ATOM 1356 N N . GLY A 1 161 ? 12.540 16.867 -25.552 1.00 83.25 161 GLY A N 1
ATOM 1357 C CA . GLY A 1 161 ? 12.350 15.971 -24.407 1.00 83.25 161 GLY A CA 1
ATOM 1358 C C . GLY A 1 161 ? 11.502 16.502 -23.257 1.00 83.25 161 GLY A C 1
ATOM 1359 O O . GLY A 1 161 ? 11.706 16.063 -22.152 1.00 83.25 161 GLY A O 1
ATOM 1360 N N . HIS A 1 162 ? 10.598 17.465 -23.403 1.00 78.75 162 HIS A N 1
ATOM 1361 C CA . HIS A 1 162 ? 10.095 18.215 -22.231 1.00 78.75 162 HIS A CA 1
ATOM 1362 C C . HIS A 1 162 ? 9.120 17.484 -21.277 1.00 78.75 162 HIS A C 1
ATOM 1364 O O . HIS A 1 162 ? 8.581 18.124 -20.377 1.00 78.75 162 HIS A O 1
ATOM 1370 N N . SER A 1 163 ? 8.872 16.180 -21.433 1.00 85.31 163 SER A N 1
ATOM 1371 C CA . SER A 1 163 ? 7.834 15.467 -20.673 1.00 85.31 163 SER A CA 1
ATOM 1372 C C . SER A 1 163 ? 8.284 14.119 -20.114 1.00 85.31 163 SER A C 1
ATOM 1374 O O . SER A 1 163 ? 9.214 13.486 -20.621 1.00 85.31 163 SER A O 1
ATOM 1376 N N . TYR A 1 164 ? 7.549 13.639 -19.112 1.00 90.50 164 TYR A N 1
ATOM 1377 C CA . TYR A 1 164 ? 7.695 12.307 -18.533 1.00 90.50 164 TYR A CA 1
ATOM 1378 C C . TYR A 1 164 ? 6.302 11.661 -18.405 1.00 90.50 164 TYR A C 1
ATOM 1380 O O . TYR A 1 164 ? 5.412 12.292 -17.832 1.00 90.50 164 TYR A O 1
ATOM 1388 N N . PRO A 1 165 ? 6.068 10.444 -18.931 1.00 89.19 165 PRO A N 1
ATOM 1389 C CA . PRO A 1 165 ? 4.834 9.694 -18.678 1.00 89.19 165 PRO A CA 1
ATOM 1390 C C . PRO A 1 165 ? 4.686 9.241 -17.222 1.00 89.19 165 PRO A C 1
ATOM 1392 O O . PRO A 1 165 ? 3.574 9.177 -16.718 1.00 89.19 165 PRO A O 1
ATOM 1395 N N . THR A 1 166 ? 5.796 8.924 -16.560 1.00 91.81 166 THR A N 1
ATOM 1396 C CA . THR A 1 166 ? 5.867 8.563 -15.139 1.00 91.81 166 THR A CA 1
ATOM 1397 C C . THR A 1 166 ? 7.193 9.065 -14.577 1.00 91.81 166 THR A C 1
ATOM 1399 O O . THR A 1 166 ? 8.137 9.291 -15.344 1.00 91.81 166 THR A O 1
ATOM 1402 N N . ILE A 1 167 ? 7.289 9.229 -13.256 1.00 89.94 167 ILE A N 1
ATOM 1403 C CA . ILE A 1 167 ? 8.549 9.571 -12.578 1.00 89.94 167 ILE A CA 1
ATOM 1404 C C . ILE A 1 167 ? 9.663 8.619 -13.046 1.00 89.94 167 ILE A C 1
ATOM 1406 O O . ILE A 1 167 ? 9.456 7.412 -13.166 1.00 89.94 167 ILE A O 1
ATOM 1410 N N . GLY A 1 168 ? 10.828 9.183 -13.375 1.00 88.88 168 GLY A N 1
ATOM 1411 C CA . GLY A 1 168 ? 11.990 8.419 -13.834 1.00 88.88 168 GLY A CA 1
ATOM 1412 C C . GLY A 1 168 ? 12.054 8.154 -15.340 1.00 88.88 168 GLY A C 1
ATOM 1413 O O . GLY A 1 168 ? 13.141 7.994 -15.888 1.00 88.88 168 GLY A O 1
ATOM 1414 N N . VAL A 1 169 ? 10.921 8.168 -16.049 1.00 91.88 169 VAL A N 1
ATOM 1415 C CA . VAL A 1 169 ? 10.866 7.780 -17.468 1.00 91.88 169 VAL A CA 1
ATOM 1416 C C . VAL A 1 169 ? 10.784 9.014 -18.357 1.00 91.88 169 VAL A C 1
ATOM 1418 O O . VAL A 1 169 ? 9.718 9.602 -18.520 1.00 91.88 169 VAL A O 1
ATOM 1421 N N . ARG A 1 170 ? 11.903 9.407 -18.969 1.00 91.69 170 ARG A N 1
ATOM 1422 C CA . ARG A 1 170 ? 11.947 10.524 -19.925 1.00 91.69 170 ARG A CA 1
ATOM 1423 C C . ARG A 1 170 ? 11.220 10.166 -21.225 1.00 91.69 170 ARG A C 1
ATOM 1425 O O . ARG A 1 170 ? 11.371 9.060 -21.749 1.00 91.69 170 ARG A O 1
ATOM 1432 N N . SER A 1 171 ? 10.451 11.109 -21.770 1.00 92.75 171 SER A N 1
ATOM 1433 C CA . SER A 1 171 ? 9.845 10.984 -23.103 1.00 92.75 171 SER A CA 1
ATOM 1434 C C . SER A 1 171 ? 10.383 12.022 -24.077 1.00 92.75 171 SER A C 1
ATOM 1436 O O . SER A 1 171 ? 10.703 13.149 -23.706 1.00 92.75 171 SER A O 1
ATOM 1438 N N . TRP A 1 172 ? 10.439 11.618 -25.337 1.00 92.69 172 TRP A N 1
ATOM 1439 C CA . TRP A 1 172 ? 10.983 12.357 -26.458 1.00 92.69 172 TRP A CA 1
ATOM 1440 C C . TRP A 1 172 ? 9.926 12.498 -27.550 1.00 92.69 172 TRP A C 1
ATOM 1442 O O . TRP A 1 172 ? 9.090 11.618 -27.746 1.00 92.69 172 TRP A O 1
ATOM 1452 N N . GLU A 1 173 ? 9.974 13.602 -28.280 1.00 93.44 173 GLU A N 1
ATOM 1453 C CA . GLU A 1 173 ? 9.125 13.903 -29.426 1.00 93.44 173 GLU A CA 1
ATOM 1454 C C . GLU A 1 173 ? 10.020 14.211 -30.630 1.00 93.44 173 GLU A C 1
ATOM 1456 O O . GLU A 1 173 ? 10.948 15.018 -30.534 1.00 93.44 173 GLU A O 1
ATOM 1461 N N . CYS A 1 174 ? 9.770 13.561 -31.767 1.00 92.06 174 CYS A N 1
ATOM 1462 C CA . CYS A 1 174 ? 10.576 13.774 -32.968 1.00 92.06 174 CYS A CA 1
ATOM 1463 C C . CYS A 1 174 ? 10.312 15.158 -33.589 1.00 92.06 174 CYS A C 1
ATOM 1465 O O . CYS A 1 174 ? 9.165 15.535 -33.818 1.00 92.06 174 CYS A O 1
ATOM 1467 N N . LYS A 1 175 ? 11.382 15.890 -33.918 1.00 92.56 175 LYS A N 1
ATOM 1468 C CA . LYS A 1 175 ? 11.355 17.180 -34.632 1.00 92.56 175 LYS A CA 1
ATOM 1469 C C . LYS A 1 175 ? 11.825 17.083 -36.084 1.00 92.56 175 LYS A C 1
ATOM 1471 O O . LYS A 1 175 ? 11.969 18.104 -36.757 1.00 92.56 175 LYS A O 1
ATOM 1476 N N . ASN A 1 176 ? 12.114 15.884 -36.582 1.00 90.62 176 ASN A N 1
ATOM 1477 C CA . ASN A 1 176 ? 12.449 15.717 -37.987 1.00 90.62 176 ASN A CA 1
ATOM 1478 C C . ASN A 1 176 ? 11.187 15.904 -38.843 1.00 90.62 176 ASN A C 1
ATOM 1480 O O . ASN A 1 176 ? 10.273 15.084 -38.790 1.00 90.62 176 ASN A O 1
ATOM 1484 N N . ILE A 1 177 ? 11.148 16.979 -39.634 1.00 88.31 177 ILE A N 1
ATOM 1485 C CA . ILE A 1 177 ? 10.011 17.323 -40.500 1.00 88.31 177 ILE A CA 1
ATOM 1486 C C . ILE A 1 177 ? 9.737 16.255 -41.564 1.00 88.31 177 ILE A C 1
ATOM 1488 O O . ILE A 1 177 ? 8.582 16.086 -41.953 1.00 88.31 177 ILE A O 1
ATOM 1492 N N . PHE A 1 178 ? 10.775 15.502 -41.950 1.00 89.12 178 PHE A N 1
ATOM 1493 C CA . PHE A 1 178 ? 10.718 14.393 -42.903 1.00 89.12 178 PHE A CA 1
ATOM 1494 C C . PHE A 1 178 ? 10.384 13.048 -42.245 1.00 89.12 178 PHE A C 1
ATOM 1496 O O . PHE A 1 178 ? 10.318 12.022 -42.917 1.00 89.12 178 PHE A O 1
ATOM 1503 N N . CYS A 1 179 ? 10.186 13.007 -40.924 1.00 88.75 179 CYS A N 1
ATOM 1504 C CA . CYS A 1 179 ? 9.725 11.790 -40.272 1.00 88.75 179 CYS A CA 1
ATOM 1505 C C . CYS A 1 179 ? 8.268 11.526 -40.667 1.00 88.75 179 CYS A C 1
ATOM 1507 O O . CYS A 1 179 ? 7.376 12.300 -40.314 1.00 88.75 179 CYS A O 1
ATOM 1509 N N . GLY A 1 180 ? 8.026 10.404 -41.349 1.00 83.56 180 GLY A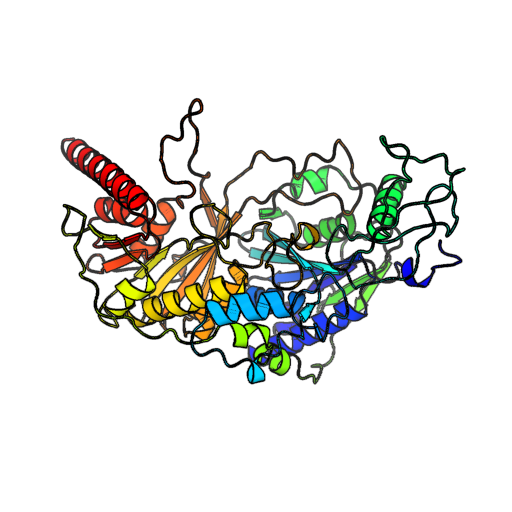 N 1
ATOM 1510 C CA . GLY A 1 180 ? 6.680 9.981 -41.750 1.00 83.56 180 GLY A CA 1
ATOM 1511 C C . GLY A 1 180 ? 5.756 9.616 -40.581 1.00 83.56 180 GLY A C 1
ATOM 1512 O O . GLY A 1 180 ? 4.566 9.405 -40.782 1.00 83.56 180 GLY A O 1
ATOM 1513 N N . TYR A 1 181 ? 6.271 9.552 -39.348 1.00 81.81 181 TYR A N 1
ATOM 1514 C CA . TYR A 1 181 ? 5.502 9.145 -38.174 1.00 81.81 181 TYR A CA 1
ATOM 1515 C C . TYR A 1 181 ? 5.069 10.343 -37.328 1.00 81.81 181 TYR A C 1
ATOM 1517 O O . TYR A 1 181 ? 5.740 10.755 -36.371 1.00 81.81 181 TYR A O 1
ATOM 1525 N N . LYS A 1 182 ? 3.917 10.906 -37.700 1.00 81.88 182 LYS A N 1
ATOM 1526 C CA . LYS A 1 182 ? 3.309 12.066 -37.044 1.00 81.88 182 LYS A CA 1
ATOM 1527 C C . LYS A 1 182 ? 2.031 11.690 -36.293 1.00 81.88 182 LYS A C 1
ATOM 1529 O O . LYS A 1 182 ? 1.358 10.707 -36.581 1.00 81.88 182 LYS A O 1
ATOM 1534 N N . SER A 1 183 ? 1.731 12.471 -35.267 1.00 80.94 183 SER A N 1
ATOM 1535 C CA . SER A 1 183 ? 0.481 12.435 -34.513 1.00 80.94 183 SER A CA 1
ATOM 1536 C C . SER A 1 183 ? -0.663 13.057 -35.315 1.00 80.94 183 SER A C 1
ATOM 1538 O O . SER A 1 183 ? -0.432 13.778 -36.284 1.00 80.94 183 SER A O 1
ATOM 1540 N N . LYS A 1 184 ? -1.900 12.876 -34.834 1.00 79.75 184 LYS A N 1
ATOM 1541 C CA . LYS A 1 184 ? -3.109 13.505 -35.399 1.00 79.75 184 LYS A CA 1
ATOM 1542 C C . LYS A 1 184 ? -3.053 15.038 -35.491 1.00 79.75 184 LYS A C 1
ATOM 1544 O O . LYS A 1 184 ? -3.784 15.627 -36.268 1.00 79.75 184 LYS A O 1
ATOM 1549 N N . TYR A 1 185 ? -2.176 15.680 -34.715 1.00 82.50 185 TYR A N 1
ATOM 1550 C CA . TYR A 1 185 ? -1.947 17.130 -34.744 1.00 82.50 185 TYR A CA 1
ATOM 1551 C C . TYR A 1 185 ? -0.720 17.520 -35.582 1.00 82.50 185 TYR A C 1
ATOM 1553 O O . TYR A 1 185 ? -0.119 18.561 -35.331 1.00 82.50 185 TYR A O 1
ATOM 1561 N N . ASN A 1 186 ? -0.275 16.652 -36.498 1.00 81.44 186 ASN A N 1
ATOM 1562 C CA . ASN A 1 186 ? 0.893 16.849 -37.365 1.00 81.44 186 ASN A CA 1
ATOM 1563 C C . ASN A 1 186 ? 2.223 17.128 -36.617 1.00 81.44 186 ASN A C 1
ATOM 1565 O O . ASN A 1 186 ? 3.189 17.629 -37.189 1.00 81.44 186 ASN A O 1
ATOM 1569 N N . ARG A 1 187 ? 2.293 16.779 -35.325 1.00 83.75 187 ARG A N 1
ATOM 1570 C CA . ARG A 1 187 ? 3.513 16.808 -34.491 1.00 83.75 187 ARG A CA 1
ATOM 1571 C C . ARG A 1 187 ? 4.194 15.446 -34.492 1.00 83.75 187 ARG A C 1
ATOM 1573 O O . ARG A 1 187 ? 3.496 14.449 -34.658 1.00 83.75 187 ARG A O 1
ATOM 1580 N N . GLY A 1 188 ? 5.502 15.362 -34.250 1.00 84.56 188 GLY A N 1
ATOM 1581 C CA . GLY A 1 188 ? 6.168 14.063 -34.097 1.00 84.56 188 GLY A CA 1
ATOM 1582 C C . GLY A 1 188 ? 5.526 13.220 -32.992 1.00 84.56 188 GLY A C 1
ATOM 1583 O O . GLY A 1 188 ? 5.037 13.754 -31.995 1.00 84.56 188 GLY A O 1
ATOM 1584 N N . LYS A 1 189 ? 5.479 11.894 -33.160 1.00 85.62 189 LYS A N 1
ATOM 1585 C CA . LYS A 1 189 ? 4.923 11.022 -32.115 1.00 85.62 189 LYS A CA 1
ATOM 1586 C C . LYS A 1 189 ? 5.858 10.984 -30.900 1.00 85.62 189 LYS A C 1
ATOM 1588 O O . LYS A 1 189 ? 7.080 10.941 -31.055 1.00 85.62 189 LYS A O 1
ATOM 1593 N N . ARG A 1 190 ? 5.275 10.989 -29.698 1.00 90.44 190 ARG A N 1
ATOM 1594 C CA . ARG A 1 190 ? 6.018 10.849 -28.440 1.00 90.44 190 ARG A CA 1
ATOM 1595 C C . ARG A 1 190 ? 6.362 9.396 -28.156 1.00 90.44 190 ARG A C 1
ATOM 1597 O O . ARG A 1 190 ? 5.552 8.509 -28.420 1.00 90.44 190 ARG A O 1
ATOM 1604 N N . TYR A 1 191 ? 7.541 9.176 -27.592 1.00 91.88 191 TYR A N 1
ATOM 1605 C CA . TYR A 1 191 ? 8.037 7.864 -27.191 1.00 91.88 191 TYR A CA 1
ATOM 1606 C C . TYR A 1 191 ? 8.996 7.992 -26.003 1.00 91.88 191 TYR A C 1
ATOM 1608 O O . TYR A 1 191 ? 9.601 9.032 -25.775 1.00 91.88 191 TYR A O 1
ATOM 1616 N N . SER A 1 192 ? 9.155 6.921 -25.244 1.00 92.69 192 SER A N 1
ATOM 1617 C CA . SER A 1 192 ? 10.203 6.736 -24.236 1.00 92.69 192 SER A CA 1
ATOM 1618 C C . SER A 1 192 ? 10.964 5.441 -24.508 1.00 92.69 192 SER A C 1
ATOM 1620 O O . SER A 1 192 ? 10.469 4.576 -25.239 1.00 92.69 192 SER A O 1
ATOM 1622 N N . LEU A 1 193 ? 12.135 5.274 -23.890 1.00 91.25 193 LEU A N 1
ATOM 1623 C CA . LEU A 1 193 ? 12.881 4.015 -23.964 1.00 91.25 193 LEU A CA 1
ATOM 1624 C C . LEU A 1 193 ? 12.021 2.827 -23.507 1.00 91.25 193 LEU A C 1
ATOM 1626 O O . LEU A 1 193 ? 11.894 1.851 -24.240 1.00 91.25 193 LEU A O 1
ATOM 1630 N N . SER A 1 194 ? 11.346 2.958 -22.359 1.00 91.75 194 SER A N 1
ATOM 1631 C CA . SER A 1 194 ? 10.398 1.953 -21.855 1.00 91.75 194 SER A CA 1
ATOM 1632 C C . SER A 1 194 ? 9.300 1.626 -22.878 1.00 91.75 194 SER A C 1
ATOM 1634 O O . SER A 1 194 ? 9.044 0.458 -23.156 1.00 91.75 194 SER A O 1
ATOM 1636 N N . SER A 1 195 ? 8.698 2.631 -23.530 1.00 91.69 195 SER A N 1
ATOM 1637 C CA . SER A 1 195 ? 7.666 2.375 -24.550 1.00 91.69 195 SER A CA 1
ATOM 1638 C C . SER A 1 195 ? 8.208 1.665 -25.795 1.00 91.69 195 SER A C 1
ATOM 1640 O O . SER A 1 195 ? 7.510 0.833 -26.365 1.00 91.69 195 SER A O 1
ATOM 1642 N N . ILE A 1 196 ? 9.450 1.962 -26.201 1.00 91.00 196 ILE A N 1
ATOM 1643 C CA . ILE A 1 196 ? 10.100 1.307 -27.342 1.00 91.00 196 ILE A CA 1
ATOM 1644 C C . ILE A 1 196 ? 10.381 -0.158 -27.007 1.00 91.00 196 ILE A C 1
ATOM 1646 O O . ILE A 1 196 ? 10.064 -1.026 -27.812 1.00 91.00 196 ILE A O 1
ATOM 1650 N N . ILE A 1 197 ? 10.926 -0.430 -25.817 1.00 90.75 197 ILE A N 1
ATOM 1651 C CA . ILE A 1 197 ? 11.184 -1.792 -25.326 1.00 90.75 197 ILE A CA 1
ATOM 1652 C C . ILE A 1 197 ? 9.896 -2.618 -25.371 1.00 90.75 197 ILE A C 1
ATOM 1654 O O . ILE A 1 197 ? 9.876 -3.714 -25.924 1.00 90.75 197 ILE A O 1
ATOM 1658 N N . ARG A 1 198 ? 8.803 -2.068 -24.837 1.00 91.25 198 ARG A N 1
ATOM 1659 C CA . ARG A 1 198 ? 7.503 -2.743 -24.804 1.00 91.25 198 ARG A CA 1
ATOM 1660 C C . ARG A 1 198 ? 6.924 -2.974 -26.209 1.00 91.25 198 ARG A C 1
ATOM 1662 O O . ARG A 1 198 ? 6.401 -4.047 -26.477 1.00 91.25 198 ARG A O 1
ATOM 1669 N N . GLN A 1 199 ? 7.065 -2.016 -27.128 1.00 89.62 199 GLN A N 1
ATOM 1670 C CA . GLN A 1 199 ? 6.651 -2.194 -28.529 1.00 89.62 199 GLN A CA 1
ATOM 1671 C C . GLN A 1 199 ? 7.471 -3.271 -29.247 1.00 89.62 199 GLN A C 1
ATOM 1673 O O . GLN A 1 199 ? 6.912 -4.056 -30.003 1.00 89.62 199 GLN A O 1
ATOM 1678 N N . GLN A 1 200 ? 8.781 -3.337 -29.002 1.00 88.94 200 GLN A N 1
ATOM 1679 C CA . GLN A 1 200 ? 9.632 -4.386 -29.566 1.00 88.94 200 GLN A CA 1
ATOM 1680 C C . GLN A 1 200 ? 9.254 -5.769 -29.033 1.00 88.94 200 GLN A C 1
ATOM 1682 O O . GLN A 1 200 ? 9.220 -6.716 -29.808 1.00 88.94 200 GLN A O 1
ATOM 1687 N N . ALA A 1 201 ? 8.898 -5.866 -27.750 1.00 91.44 201 ALA A N 1
ATOM 1688 C CA . ALA A 1 201 ? 8.410 -7.107 -27.157 1.00 91.44 201 ALA A CA 1
ATOM 1689 C C . ALA A 1 201 ? 7.109 -7.614 -27.806 1.00 91.44 201 ALA A C 1
ATOM 1691 O O . ALA A 1 201 ? 6.914 -8.819 -27.894 1.00 91.44 201 ALA A O 1
ATOM 1692 N N . ILE A 1 202 ? 6.239 -6.711 -28.279 1.00 91.44 202 ILE A N 1
ATOM 1693 C CA . ILE A 1 202 ? 5.020 -7.075 -29.024 1.00 91.44 202 ILE A CA 1
ATOM 1694 C C . ILE A 1 202 ? 5.348 -7.672 -30.396 1.00 91.44 202 ILE A C 1
ATOM 1696 O O . ILE A 1 202 ? 4.687 -8.603 -30.841 1.00 91.44 202 ILE A O 1
ATOM 1700 N N . LEU A 1 203 ? 6.352 -7.121 -31.078 1.00 91.31 203 LEU A N 1
ATOM 1701 C CA . LEU A 1 203 ? 6.710 -7.524 -32.441 1.00 91.31 203 LEU A CA 1
ATOM 1702 C C . LEU A 1 203 ? 7.546 -8.809 -32.496 1.00 91.31 203 LEU A C 1
ATOM 1704 O O . LEU A 1 203 ? 7.690 -9.395 -33.565 1.00 91.31 203 LEU A O 1
ATOM 1708 N N . ASP A 1 204 ? 8.116 -9.228 -31.370 1.00 92.50 204 ASP A N 1
ATOM 1709 C CA . ASP A 1 204 ? 8.951 -10.419 -31.268 1.00 92.50 204 ASP A CA 1
ATOM 1710 C C . ASP A 1 204 ? 8.134 -11.610 -30.752 1.00 92.50 204 ASP A C 1
ATOM 1712 O O . ASP A 1 204 ? 7.796 -11.691 -29.569 1.00 92.50 204 ASP A O 1
ATOM 1716 N N . SER A 1 205 ? 7.846 -12.561 -31.643 1.00 93.62 205 SER A N 1
ATOM 1717 C CA . SER A 1 205 ? 7.050 -13.757 -31.342 1.00 93.62 205 SER A CA 1
ATOM 1718 C C . SER A 1 205 ? 7.673 -14.658 -30.272 1.00 93.62 205 SER A C 1
ATOM 1720 O O . SER A 1 205 ? 6.960 -15.450 -29.660 1.00 93.62 205 SER A O 1
ATOM 1722 N N . GLN A 1 206 ? 8.974 -14.530 -29.993 1.00 94.88 206 GLN A N 1
ATOM 1723 C CA . GLN A 1 206 ? 9.655 -15.280 -28.927 1.00 94.88 206 GLN A CA 1
ATOM 1724 C C . GLN A 1 206 ? 9.259 -14.792 -27.521 1.00 94.88 206 GLN A C 1
ATOM 1726 O O . GLN A 1 206 ? 9.546 -15.440 -26.513 1.00 94.88 206 GLN A O 1
ATOM 1731 N N . ASN A 1 207 ? 8.582 -13.642 -27.441 1.00 94.12 207 ASN A N 1
ATOM 1732 C CA . ASN A 1 207 ? 7.996 -13.107 -26.217 1.00 94.12 207 ASN A CA 1
ATOM 1733 C C . ASN A 1 207 ? 6.528 -13.499 -26.022 1.00 94.12 207 ASN A C 1
ATOM 1735 O O . ASN A 1 207 ? 5.897 -12.988 -25.101 1.00 94.12 207 ASN A O 1
ATOM 1739 N N . PHE A 1 208 ? 5.968 -14.368 -26.861 1.00 93.75 208 PHE A N 1
ATOM 1740 C CA . PHE A 1 208 ? 4.590 -14.813 -26.696 1.00 93.75 208 PHE A CA 1
ATOM 1741 C C . PHE A 1 208 ? 4.383 -15.524 -25.347 1.00 93.75 208 PHE A C 1
ATOM 1743 O O . PHE A 1 208 ? 5.129 -16.439 -24.998 1.00 93.75 208 PHE A O 1
ATOM 1750 N N . ILE A 1 209 ? 3.359 -15.103 -24.604 1.00 92.38 209 ILE A N 1
ATOM 1751 C CA . ILE A 1 209 ? 2.948 -15.681 -23.323 1.00 92.38 209 ILE A CA 1
ATOM 1752 C C . ILE A 1 209 ? 1.769 -16.619 -23.562 1.00 92.38 209 ILE A C 1
ATOM 1754 O O . ILE A 1 209 ? 0.774 -16.224 -24.173 1.00 92.38 209 ILE A O 1
ATOM 1758 N N . ASP A 1 210 ? 1.844 -17.837 -23.022 1.00 88.06 210 ASP A N 1
ATOM 1759 C CA . ASP A 1 210 ? 0.740 -18.797 -23.108 1.00 88.06 210 ASP A CA 1
ATOM 1760 C C . ASP A 1 210 ? -0.550 -18.198 -22.495 1.00 88.06 210 ASP A C 1
ATOM 1762 O O . ASP A 1 210 ? -0.568 -17.847 -21.305 1.00 88.06 210 ASP A O 1
ATOM 1766 N N . PRO A 1 211 ? -1.663 -18.112 -23.255 1.00 89.19 211 PRO A N 1
ATOM 1767 C CA . PRO A 1 211 ? -2.948 -17.641 -22.745 1.00 89.19 211 PRO A CA 1
ATOM 1768 C C . PRO A 1 211 ? -3.431 -18.370 -21.482 1.00 89.19 211 PRO A C 1
ATOM 1770 O O . PRO A 1 211 ? -4.148 -17.774 -20.673 1.00 89.19 211 PRO A O 1
ATOM 1773 N N . LYS A 1 212 ? -3.047 -19.638 -21.277 1.00 88.81 212 LYS A N 1
ATOM 1774 C CA . LYS A 1 212 ? -3.382 -20.405 -20.066 1.00 88.81 212 LYS A CA 1
ATOM 1775 C C . LYS A 1 212 ? -2.777 -19.782 -18.811 1.00 88.81 212 LYS A C 1
ATOM 1777 O O . LYS A 1 212 ? -3.459 -19.702 -17.793 1.00 88.81 212 LYS A O 1
ATOM 1782 N N . ILE A 1 213 ? -1.544 -19.282 -18.891 1.00 88.88 213 ILE A N 1
ATOM 1783 C CA . ILE A 1 213 ? -0.880 -18.617 -17.762 1.00 88.88 213 ILE A CA 1
ATOM 1784 C C . ILE A 1 213 ? -1.632 -17.342 -17.400 1.00 88.88 213 ILE A C 1
ATOM 1786 O O . ILE A 1 213 ? -1.952 -17.130 -16.234 1.00 88.88 213 ILE A O 1
ATOM 1790 N N . LEU A 1 214 ? -2.003 -16.537 -18.398 1.00 89.56 214 LEU A N 1
ATOM 1791 C CA . LEU A 1 214 ? -2.769 -15.308 -18.173 1.00 89.56 214 LEU A CA 1
ATOM 1792 C C . LEU A 1 214 ? -4.170 -15.582 -17.620 1.00 89.56 214 LEU A C 1
ATOM 1794 O O . LEU A 1 214 ? -4.681 -14.804 -16.817 1.00 89.56 214 LEU A O 1
ATOM 1798 N N . LYS A 1 215 ? -4.789 -16.695 -18.025 1.00 88.38 215 LYS A N 1
ATOM 1799 C CA . LYS A 1 215 ? -6.076 -17.136 -17.481 1.00 88.38 215 LYS A CA 1
ATOM 1800 C C . LYS A 1 215 ? -5.955 -17.536 -16.008 1.00 88.38 215 LYS A C 1
ATOM 1802 O O . LYS A 1 215 ? -6.805 -17.139 -15.214 1.00 88.38 215 LYS A O 1
ATOM 1807 N N . ASN A 1 216 ? -4.909 -18.277 -15.642 1.00 89.06 216 ASN A N 1
ATOM 1808 C CA . ASN A 1 216 ? -4.672 -18.709 -14.261 1.00 89.06 216 ASN A CA 1
ATOM 1809 C C . ASN A 1 216 ? -4.310 -17.524 -13.351 1.00 89.06 216 ASN A C 1
ATOM 1811 O O . ASN A 1 216 ? -4.797 -17.427 -12.229 1.00 89.06 216 ASN A O 1
ATOM 1815 N N . TRP A 1 217 ? -3.533 -16.575 -13.874 1.00 91.69 217 TRP A N 1
ATOM 1816 C CA . TRP A 1 217 ? -3.092 -15.362 -13.181 1.00 91.69 217 TRP A CA 1
ATOM 1817 C C . TRP A 1 217 ? -3.948 -14.139 -13.525 1.00 91.69 217 TRP A C 1
ATOM 1819 O O . TRP A 1 217 ? -3.484 -13.000 -13.522 1.00 91.69 217 TRP A O 1
ATOM 1829 N N . ARG A 1 218 ? -5.234 -14.357 -13.827 1.00 89.25 218 ARG A N 1
ATOM 1830 C CA . ARG A 1 218 ? -6.169 -13.275 -14.169 1.00 89.25 218 ARG A CA 1
ATOM 1831 C C . ARG A 1 218 ? -6.404 -12.325 -12.988 1.00 89.25 218 ARG A C 1
ATOM 1833 O O . ARG A 1 218 ? -6.704 -11.149 -13.204 1.00 89.25 218 ARG A O 1
ATOM 1840 N N . ARG A 1 219 ? -6.308 -12.844 -11.763 1.00 92.38 219 ARG A N 1
ATOM 1841 C CA . ARG A 1 219 ? -6.565 -12.167 -10.484 1.00 92.38 219 ARG A CA 1
ATOM 1842 C C . ARG A 1 219 ? -5.266 -12.100 -9.685 1.00 92.38 219 ARG A C 1
ATOM 1844 O O . ARG A 1 219 ? -4.405 -12.954 -9.845 1.00 92.38 219 ARG A O 1
ATOM 1851 N N . ASP A 1 220 ? -5.124 -11.090 -8.843 1.00 93.25 220 ASP A N 1
ATOM 1852 C CA . ASP A 1 220 ? -3.990 -10.922 -7.923 1.00 93.25 220 ASP A CA 1
ATOM 1853 C C . ASP A 1 220 ? -4.075 -11.817 -6.670 1.00 93.25 220 ASP A C 1
ATOM 1855 O O . ASP A 1 220 ? -3.143 -11.852 -5.875 1.00 93.25 220 ASP A O 1
ATOM 1859 N N . ILE A 1 221 ? -5.160 -12.576 -6.510 1.00 94.62 221 ILE A N 1
ATOM 1860 C CA . ILE A 1 221 ? -5.307 -13.670 -5.548 1.00 94.62 221 ILE A CA 1
ATOM 1861 C C . ILE A 1 221 ? -5.589 -14.973 -6.309 1.00 94.62 221 ILE A C 1
ATOM 1863 O O . ILE A 1 221 ? -6.595 -15.076 -7.019 1.00 94.62 221 ILE A O 1
ATOM 1867 N N . VAL A 1 222 ? -4.686 -15.952 -6.200 1.00 93.75 222 VAL A N 1
ATOM 1868 C CA . VAL A 1 222 ? -4.658 -17.155 -7.051 1.00 93.75 222 VAL A CA 1
ATOM 1869 C C . VAL A 1 222 ? -4.462 -18.434 -6.235 1.00 93.75 222 VAL A C 1
ATOM 1871 O O . VAL A 1 222 ? -3.744 -18.442 -5.238 1.00 93.75 222 VAL A O 1
ATOM 1874 N N . GLU A 1 223 ? -5.062 -19.530 -6.698 1.00 93.44 223 GLU A N 1
ATOM 1875 C CA . GLU A 1 223 ? -4.752 -20.892 -6.243 1.00 93.44 223 GLU A CA 1
ATOM 1876 C C . GLU A 1 223 ? -3.927 -21.578 -7.338 1.00 93.44 223 GLU A C 1
ATOM 1878 O O . GLU A 1 223 ? -4.308 -21.531 -8.510 1.00 93.44 223 GLU A O 1
ATOM 1883 N N . VAL A 1 224 ? -2.807 -22.199 -6.969 1.00 93.56 224 VAL A N 1
ATOM 1884 C CA . VAL A 1 224 ? -1.886 -22.858 -7.909 1.00 93.56 224 VAL A CA 1
ATOM 1885 C C . VAL A 1 224 ? -1.709 -24.332 -7.574 1.00 93.56 224 VAL A C 1
ATOM 1887 O O . VAL A 1 224 ? -1.750 -24.747 -6.414 1.00 93.56 224 VAL A O 1
ATOM 1890 N N . SER A 1 225 ? -1.425 -25.139 -8.596 1.00 91.81 225 SER A N 1
ATOM 1891 C CA . SER A 1 225 ? -1.062 -26.547 -8.406 1.00 91.81 225 SER A CA 1
ATOM 1892 C C . SER A 1 225 ? 0.358 -26.684 -7.843 1.00 91.81 225 SER A C 1
ATOM 1894 O O . SER A 1 225 ? 0.662 -27.601 -7.070 1.00 91.81 225 SER A O 1
ATOM 1896 N N . SER A 1 226 ? 1.239 -25.732 -8.168 1.00 91.25 226 SER A N 1
ATOM 1897 C CA . SER A 1 226 ? 2.614 -25.658 -7.683 1.00 91.25 226 SER A CA 1
ATOM 1898 C C . SER A 1 226 ? 3.079 -24.216 -7.503 1.00 91.25 226 SER A C 1
ATOM 1900 O O . SER A 1 226 ? 2.837 -23.367 -8.351 1.00 91.25 226 SER A O 1
ATOM 1902 N N . PHE A 1 227 ? 3.848 -23.941 -6.443 1.00 91.00 227 PHE A N 1
ATOM 1903 C CA . PHE A 1 227 ? 4.496 -22.635 -6.281 1.00 91.00 227 PHE A CA 1
ATOM 1904 C C . PHE A 1 227 ? 5.563 -22.354 -7.351 1.00 91.00 227 PHE A C 1
ATOM 1906 O O . PHE A 1 227 ? 5.961 -21.204 -7.504 1.00 91.00 227 PHE A O 1
ATOM 1913 N N . SER A 1 228 ? 5.989 -23.358 -8.128 1.00 89.56 228 SER A N 1
ATOM 1914 C CA . SER A 1 228 ? 6.827 -23.133 -9.313 1.00 89.56 228 SER A CA 1
ATOM 1915 C C . SER A 1 228 ? 6.127 -22.265 -10.368 1.00 89.56 228 SER A C 1
ATOM 1917 O O . SER A 1 228 ? 6.805 -21.516 -11.064 1.00 89.56 228 SER A O 1
ATOM 1919 N N . GLU A 1 229 ? 4.787 -22.280 -10.427 1.00 92.12 229 GLU A N 1
ATOM 1920 C CA . GLU A 1 229 ? 4.000 -21.452 -11.356 1.00 92.12 229 GLU A CA 1
ATOM 1921 C C . GLU A 1 229 ? 4.206 -19.946 -11.123 1.00 92.12 229 GLU A C 1
ATOM 1923 O O . GLU A 1 229 ? 4.018 -19.151 -12.043 1.00 92.12 229 GLU A O 1
ATOM 1928 N N . ILE A 1 230 ? 4.638 -19.543 -9.916 1.00 93.81 230 ILE A N 1
ATOM 1929 C CA . ILE A 1 230 ? 5.046 -18.160 -9.627 1.00 93.81 230 ILE A CA 1
ATOM 1930 C C . ILE A 1 230 ? 6.186 -17.750 -10.562 1.00 93.81 230 ILE A C 1
ATOM 1932 O O . ILE A 1 230 ? 6.152 -16.669 -11.146 1.00 93.81 230 ILE A O 1
ATOM 1936 N N . TYR A 1 231 ? 7.195 -18.609 -10.716 1.00 93.12 231 TYR A N 1
ATOM 1937 C CA . TYR A 1 231 ? 8.356 -18.313 -11.547 1.00 93.12 231 TYR A CA 1
ATOM 1938 C C . TYR A 1 231 ? 7.975 -18.285 -13.024 1.00 93.12 231 TYR A C 1
ATOM 1940 O O . TYR A 1 231 ? 8.396 -17.369 -13.724 1.00 93.12 231 TYR A O 1
ATOM 1948 N N . ASP A 1 232 ? 7.133 -19.216 -13.479 1.00 92.25 232 ASP A N 1
ATOM 1949 C CA . ASP A 1 232 ? 6.665 -19.239 -14.868 1.00 92.25 232 ASP A CA 1
ATOM 1950 C C . ASP A 1 232 ? 5.927 -17.944 -15.226 1.00 92.25 232 ASP A C 1
ATOM 1952 O O . ASP A 1 232 ? 6.232 -17.306 -16.239 1.00 92.25 232 ASP A O 1
ATOM 1956 N N . PHE A 1 233 ? 5.014 -17.509 -14.350 1.00 94.44 233 PHE A N 1
ATOM 1957 C CA . PHE A 1 233 ? 4.294 -16.250 -14.503 1.00 94.44 233 PHE A CA 1
ATOM 1958 C C . PHE A 1 233 ? 5.237 -15.044 -14.492 1.00 94.44 233 PHE A C 1
ATOM 1960 O O . PHE A 1 233 ? 5.168 -14.204 -15.392 1.00 94.44 233 PHE A O 1
ATOM 1967 N N . LEU A 1 234 ? 6.140 -14.960 -13.508 1.00 95.19 234 LEU A N 1
ATOM 1968 C CA . LEU A 1 234 ? 7.049 -13.825 -13.371 1.00 95.19 234 LEU A CA 1
ATOM 1969 C C . LEU A 1 234 ? 8.024 -13.714 -14.548 1.00 95.19 234 LEU A C 1
ATOM 1971 O O . LEU A 1 234 ? 8.200 -12.625 -15.096 1.00 95.19 234 LEU A O 1
ATOM 1975 N N . ILE A 1 235 ? 8.637 -14.829 -14.956 1.00 94.75 235 ILE A N 1
ATOM 1976 C CA . ILE A 1 235 ? 9.591 -14.864 -16.067 1.00 94.75 235 ILE A CA 1
ATOM 1977 C C . ILE A 1 235 ? 8.883 -14.461 -17.362 1.00 94.75 235 ILE A C 1
ATOM 1979 O O . ILE A 1 235 ? 9.385 -13.592 -18.073 1.00 94.75 235 ILE A O 1
ATOM 1983 N N . GLN A 1 236 ? 7.705 -15.009 -17.663 1.00 93.44 236 GLN A N 1
ATOM 1984 C CA . GLN A 1 236 ? 7.015 -14.673 -18.910 1.00 93.44 236 GLN A CA 1
ATOM 1985 C C . GLN A 1 236 ? 6.418 -13.264 -18.913 1.00 93.44 236 GLN A C 1
ATOM 1987 O O . GLN A 1 236 ? 6.523 -12.569 -19.917 1.00 93.44 236 GLN A O 1
ATOM 1992 N N . CYS A 1 237 ? 5.828 -12.797 -17.812 1.00 94.31 237 CYS A N 1
ATOM 1993 C CA . CYS A 1 237 ? 5.145 -11.500 -17.801 1.00 94.31 237 CYS A CA 1
ATOM 1994 C C . CYS A 1 237 ? 6.086 -10.313 -17.552 1.00 94.31 237 CYS A C 1
ATOM 1996 O O . CYS A 1 237 ? 5.769 -9.196 -17.970 1.00 94.31 237 CYS A O 1
ATOM 1998 N N . TYR A 1 238 ? 7.234 -10.534 -16.900 1.00 95.31 238 TYR A N 1
ATOM 1999 C CA . TYR A 1 238 ? 8.127 -9.464 -16.438 1.00 95.31 238 TYR A CA 1
ATOM 2000 C C . TYR A 1 238 ? 9.579 -9.588 -16.921 1.00 95.31 238 TYR A C 1
ATOM 2002 O O . TYR A 1 238 ? 10.455 -8.881 -16.420 1.00 95.31 238 TYR A O 1
ATOM 2010 N N . SER A 1 239 ? 9.841 -10.395 -17.949 1.00 95.31 239 SER A N 1
ATOM 2011 C CA . SER A 1 239 ? 11.119 -10.402 -18.673 1.00 95.31 239 SER A CA 1
ATOM 2012 C C . SER A 1 239 ? 10.917 -10.595 -20.177 1.00 95.31 239 SER A C 1
ATOM 2014 O O . SER A 1 239 ? 9.882 -11.097 -20.617 1.00 95.31 239 SER A O 1
ATOM 2016 N N . LEU A 1 240 ? 11.912 -10.218 -20.974 1.00 95.00 240 LEU A N 1
ATOM 2017 C CA . LEU A 1 240 ? 11.956 -10.453 -22.418 1.00 95.00 240 LEU A CA 1
ATOM 2018 C C . LEU A 1 240 ? 12.870 -11.628 -22.765 1.00 95.00 240 LEU A C 1
ATOM 2020 O O . LEU A 1 240 ? 13.704 -12.040 -21.963 1.00 95.00 240 LEU A O 1
ATOM 2024 N N . TYR A 1 241 ? 12.709 -12.169 -23.968 1.00 93.69 241 TYR A N 1
ATOM 2025 C CA . TYR A 1 241 ? 13.581 -13.193 -24.524 1.00 93.69 241 TYR A CA 1
ATOM 2026 C C . TYR A 1 241 ? 15.037 -12.712 -24.480 1.00 93.69 241 TYR A C 1
ATOM 2028 O O . TYR A 1 241 ? 15.301 -11.517 -24.633 1.00 93.69 241 TYR A O 1
ATOM 2036 N N . ASP A 1 242 ? 15.971 -13.633 -24.232 1.00 92.56 242 ASP A N 1
ATOM 2037 C CA . ASP A 1 242 ? 17.399 -13.368 -24.005 1.00 92.56 242 ASP A CA 1
ATOM 2038 C C . ASP A 1 242 ? 17.770 -12.558 -22.747 1.00 92.56 242 ASP A C 1
ATOM 2040 O O . ASP A 1 242 ? 18.969 -12.389 -22.476 1.00 92.56 242 ASP A O 1
ATOM 2044 N N . ASP A 1 243 ? 16.801 -12.099 -21.946 1.00 94.25 243 ASP A N 1
ATOM 2045 C CA . ASP A 1 243 ? 17.098 -11.480 -20.653 1.00 94.25 243 ASP A CA 1
ATOM 2046 C C . ASP A 1 243 ? 17.801 -12.472 -19.726 1.00 94.25 243 ASP A C 1
ATOM 2048 O O . ASP A 1 243 ? 17.511 -13.670 -19.723 1.00 94.25 243 ASP A O 1
ATOM 2052 N N . THR A 1 244 ? 18.678 -11.963 -18.861 1.00 93.94 244 THR A N 1
ATOM 2053 C CA . THR A 1 244 ? 19.127 -12.745 -17.704 1.00 93.94 244 THR A CA 1
ATOM 2054 C C . THR A 1 244 ? 18.187 -12.521 -16.529 1.00 93.94 244 THR A C 1
ATOM 2056 O O . THR A 1 244 ? 17.955 -11.377 -16.126 1.00 93.94 244 THR A O 1
ATOM 2059 N N . ILE A 1 245 ? 17.718 -13.616 -15.943 1.00 94.56 245 ILE A N 1
ATOM 2060 C CA . ILE A 1 245 ? 16.980 -13.669 -14.686 1.00 94.56 245 ILE A CA 1
ATOM 2061 C C . ILE A 1 245 ? 17.975 -13.938 -13.569 1.00 94.56 245 ILE A C 1
ATOM 2063 O O . ILE A 1 245 ? 18.725 -14.917 -13.614 1.00 94.56 245 ILE A O 1
ATOM 2067 N N . LEU A 1 246 ? 17.998 -13.058 -12.576 1.00 93.06 246 LEU A N 1
ATOM 2068 C CA . LEU A 1 246 ? 18.823 -13.214 -11.389 1.00 93.06 246 LEU A CA 1
ATOM 2069 C C . LEU A 1 246 ? 17.948 -13.695 -10.235 1.00 93.06 246 LEU A C 1
ATOM 2071 O O . LEU A 1 246 ? 17.026 -12.989 -9.837 1.00 93.06 246 LEU A O 1
ATOM 2075 N N . ILE A 1 247 ? 18.244 -14.871 -9.693 1.00 91.00 247 ILE A N 1
ATOM 2076 C CA . ILE A 1 247 ? 17.505 -15.432 -8.558 1.00 91.00 247 ILE A CA 1
ATOM 2077 C C . ILE A 1 247 ? 18.427 -15.481 -7.345 1.00 91.00 247 ILE A C 1
ATOM 2079 O O . ILE A 1 247 ? 19.522 -16.044 -7.415 1.00 91.00 247 ILE A O 1
ATOM 2083 N N . TYR A 1 248 ? 17.983 -14.878 -6.245 1.00 88.00 248 TYR A N 1
ATOM 2084 C CA . TYR A 1 248 ? 18.632 -14.989 -4.943 1.00 88.00 248 TYR A CA 1
ATOM 2085 C C . TYR A 1 248 ? 17.869 -16.006 -4.108 1.00 88.00 248 TYR A C 1
ATOM 2087 O O . TYR A 1 248 ? 16.688 -15.811 -3.814 1.00 88.00 248 TYR A O 1
ATOM 2095 N N . GLU A 1 249 ? 18.556 -17.080 -3.732 1.00 77.50 249 GLU A N 1
ATOM 2096 C CA . GLU A 1 249 ? 17.991 -18.151 -2.921 1.00 77.50 249 GLU A CA 1
ATOM 2097 C C . GLU A 1 249 ? 19.103 -18.919 -2.194 1.00 77.50 249 GLU A C 1
ATOM 2099 O O . GLU A 1 249 ? 20.245 -18.975 -2.672 1.00 77.50 249 GLU A O 1
ATOM 2104 N N . LYS A 1 250 ? 18.783 -19.504 -1.033 1.00 71.00 250 LYS A N 1
ATOM 2105 C CA . LYS A 1 250 ? 19.709 -20.371 -0.285 1.00 71.00 250 LYS A CA 1
ATOM 2106 C C . LYS A 1 250 ? 19.611 -21.834 -0.728 1.00 71.00 250 LYS A C 1
ATOM 2108 O O . LYS A 1 250 ? 20.629 -22.515 -0.831 1.00 71.00 250 LYS A O 1
ATOM 2113 N N . LEU A 1 251 ? 18.397 -22.305 -1.011 1.00 62.06 251 LEU A N 1
ATOM 2114 C CA . LEU A 1 251 ? 18.102 -23.667 -1.458 1.00 62.06 251 LEU A CA 1
ATOM 2115 C C . LEU A 1 251 ? 17.821 -23.644 -2.962 1.00 62.06 251 LEU A C 1
ATOM 2117 O O . LEU A 1 251 ? 16.946 -22.920 -3.407 1.00 62.06 251 LEU A O 1
ATOM 2121 N N . CYS A 1 252 ? 18.565 -24.409 -3.761 1.00 52.09 252 CYS A N 1
ATOM 2122 C CA . CYS A 1 252 ? 18.380 -24.431 -5.212 1.00 52.09 252 CYS A CA 1
ATOM 2123 C C . CYS A 1 252 ? 17.021 -25.050 -5.594 1.00 52.09 252 CYS A C 1
ATOM 2125 O O . CYS A 1 252 ? 16.947 -26.258 -5.816 1.00 52.09 252 CYS A O 1
ATOM 2127 N N . GLN A 1 253 ? 15.967 -24.243 -5.728 1.00 60.66 253 GLN A N 1
ATOM 2128 C CA . GLN A 1 253 ? 14.791 -24.611 -6.516 1.00 60.66 253 GLN A CA 1
ATOM 2129 C C . GLN A 1 253 ? 14.860 -23.857 -7.838 1.00 60.66 253 GLN A C 1
ATOM 2131 O O . GLN A 1 253 ? 14.517 -22.684 -7.953 1.00 60.66 253 GLN A O 1
ATOM 2136 N N . LEU A 1 254 ? 15.387 -24.539 -8.853 1.00 66.06 254 LEU A N 1
ATOM 2137 C CA . LEU A 1 254 ? 15.439 -23.981 -10.194 1.00 66.06 254 LEU A CA 1
ATOM 2138 C C . LEU A 1 254 ? 14.014 -23.819 -10.738 1.00 66.06 254 LEU A C 1
ATOM 2140 O O . LEU A 1 254 ? 13.213 -24.750 -10.597 1.00 66.06 254 LEU A O 1
ATOM 2144 N N . PRO A 1 255 ? 13.689 -22.685 -11.385 1.00 70.75 255 PRO A N 1
ATOM 2145 C CA . PRO A 1 255 ? 12.454 -22.594 -12.145 1.00 70.75 255 PRO A CA 1
ATOM 2146 C C . PRO A 1 255 ? 12.449 -23.700 -13.215 1.00 70.75 255 PRO A C 1
ATOM 2148 O O . PRO A 1 255 ? 13.487 -23.954 -13.836 1.00 70.75 255 PRO A O 1
ATOM 2151 N N . PRO A 1 256 ? 11.310 -24.376 -13.431 1.00 68.75 256 PRO A N 1
ATOM 2152 C CA . PRO A 1 256 ? 11.247 -25.538 -14.315 1.00 68.75 256 PRO A CA 1
ATOM 2153 C C . PRO A 1 256 ? 11.487 -25.156 -15.779 1.00 68.75 256 PRO A C 1
ATOM 2155 O O . PRO A 1 256 ? 12.010 -25.957 -16.552 1.00 68.75 256 PRO A O 1
ATOM 2158 N N . LEU A 1 257 ? 11.124 -23.928 -16.158 1.00 82.81 257 LEU A N 1
ATOM 2159 C CA . LEU A 1 257 ? 11.220 -23.413 -17.514 1.00 82.81 257 LEU A CA 1
ATOM 2160 C C . LEU A 1 257 ? 11.766 -21.984 -17.506 1.00 82.81 257 LEU A C 1
ATOM 2162 O O . LEU A 1 257 ? 11.388 -21.148 -16.690 1.00 82.81 257 LEU A O 1
ATOM 2166 N N . MET A 1 258 ? 12.653 -21.701 -18.460 1.00 89.12 258 MET A N 1
ATOM 2167 C CA . MET A 1 258 ? 13.269 -20.381 -18.618 1.00 89.12 258 MET A CA 1
ATOM 2168 C C . MET A 1 258 ? 12.777 -19.625 -19.851 1.00 89.12 258 MET A C 1
ATOM 2170 O O . MET A 1 258 ? 13.135 -18.468 -20.020 1.00 89.12 258 MET A O 1
ATOM 2174 N N . PHE A 1 259 ? 11.969 -20.243 -20.719 1.00 91.94 259 PHE A N 1
ATOM 2175 C CA . PHE A 1 259 ? 11.328 -19.581 -21.868 1.00 91.94 259 PHE A CA 1
ATOM 2176 C C . PHE A 1 259 ? 12.304 -18.759 -22.740 1.00 91.94 259 PHE A C 1
ATOM 2178 O O . PHE A 1 259 ? 11.998 -17.644 -23.153 1.00 91.94 259 PHE A O 1
ATOM 2185 N N . GLY A 1 260 ? 13.521 -19.268 -22.968 1.00 92.06 260 GLY A N 1
ATOM 2186 C CA . GLY A 1 260 ? 14.562 -18.568 -23.736 1.00 92.06 260 GLY A CA 1
ATOM 2187 C C . GLY A 1 260 ? 15.309 -17.457 -22.984 1.00 92.06 260 GLY A C 1
ATOM 2188 O O . GLY A 1 260 ? 16.074 -16.707 -23.585 1.00 92.06 260 GLY A O 1
ATOM 2189 N N . ARG A 1 261 ? 15.104 -17.329 -21.669 1.00 94.12 261 ARG A N 1
ATOM 2190 C CA . ARG A 1 261 ? 15.866 -16.437 -20.788 1.00 94.12 261 ARG A CA 1
ATOM 2191 C C . ARG A 1 261 ? 17.061 -17.175 -20.190 1.00 94.12 261 ARG A C 1
ATOM 2193 O O . ARG A 1 261 ? 17.064 -18.396 -20.046 1.00 94.12 261 ARG A O 1
ATOM 2200 N N . LYS A 1 262 ? 18.089 -16.427 -19.803 1.00 93.38 262 LYS A N 1
ATOM 2201 C CA . LYS A 1 262 ? 19.298 -16.955 -19.155 1.00 93.38 262 LYS A CA 1
ATOM 2202 C C . LYS A 1 262 ? 19.104 -16.927 -17.648 1.00 93.38 262 LYS A C 1
ATOM 2204 O O . LYS A 1 262 ? 18.603 -15.944 -17.118 1.00 93.38 262 LYS A O 1
ATOM 2209 N N . LEU A 1 263 ? 19.523 -17.968 -16.941 1.00 91.44 263 LEU A N 1
ATOM 2210 C CA . LEU A 1 263 ? 19.445 -17.998 -15.483 1.00 91.44 263 LEU A CA 1
ATOM 2211 C C . LEU A 1 263 ? 20.805 -17.693 -14.856 1.00 91.44 263 LEU A C 1
ATOM 2213 O O . LEU A 1 263 ? 21.820 -18.275 -15.236 1.00 91.44 263 LEU A O 1
ATOM 2217 N N . LYS A 1 264 ? 20.810 -16.834 -13.838 1.00 90.81 264 LYS A N 1
ATOM 2218 C CA . LYS A 1 264 ? 21.934 -16.663 -12.922 1.00 90.81 264 LYS A CA 1
ATOM 2219 C C . LYS A 1 264 ? 21.446 -16.808 -11.485 1.00 90.81 264 LYS A C 1
ATOM 2221 O O . LYS A 1 264 ? 20.592 -16.050 -11.040 1.00 90.81 264 LYS A O 1
ATOM 2226 N N . ILE A 1 265 ? 22.020 -17.757 -10.754 1.00 87.88 265 ILE A N 1
ATOM 2227 C CA . ILE A 1 265 ? 21.741 -17.943 -9.327 1.00 87.88 265 ILE A CA 1
ATOM 2228 C C . ILE A 1 265 ? 22.796 -17.191 -8.526 1.00 87.88 265 ILE A C 1
ATOM 2230 O O . ILE A 1 265 ? 23.996 -17.358 -8.757 1.00 87.88 265 ILE A O 1
ATOM 2234 N N . GLN A 1 266 ? 22.351 -16.384 -7.571 1.00 85.19 266 GLN A N 1
ATOM 2235 C CA . GLN A 1 266 ? 23.219 -15.698 -6.628 1.00 85.19 266 GLN A CA 1
ATOM 2236 C C . GLN A 1 266 ? 23.069 -16.345 -5.251 1.00 85.19 266 GLN A C 1
ATOM 2238 O O . GLN A 1 266 ? 22.067 -16.151 -4.568 1.00 85.19 266 GLN A O 1
ATOM 2243 N N . LYS A 1 267 ? 24.085 -17.111 -4.837 1.00 77.69 267 LYS A N 1
ATOM 2244 C CA . LYS A 1 267 ? 24.126 -17.689 -3.489 1.00 77.69 267 LYS A CA 1
ATOM 2245 C C . LYS A 1 267 ? 24.401 -16.597 -2.457 1.00 77.69 267 LYS A C 1
ATOM 2247 O O . LYS A 1 267 ? 25.341 -15.811 -2.614 1.00 77.69 267 LYS A O 1
ATOM 2252 N N . VAL A 1 268 ? 23.594 -16.566 -1.401 1.00 76.25 268 VAL A N 1
ATOM 2253 C CA . VAL A 1 268 ? 23.744 -15.640 -0.272 1.00 76.25 268 VAL A CA 1
ATOM 2254 C C . VAL A 1 268 ? 24.514 -16.361 0.835 1.00 76.25 268 VAL A C 1
ATOM 2256 O O . VAL A 1 268 ? 23.932 -17.094 1.624 1.00 76.25 268 VAL A O 1
ATOM 2259 N N . ASN A 1 269 ? 25.842 -16.204 0.849 1.00 61.06 269 ASN A N 1
ATOM 2260 C CA . ASN A 1 269 ? 26.730 -16.975 1.736 1.00 61.06 269 ASN A CA 1
ATOM 2261 C C . ASN A 1 269 ? 27.220 -16.206 2.980 1.00 61.06 269 ASN A C 1
ATOM 2263 O O . ASN A 1 269 ? 27.830 -16.815 3.853 1.00 61.06 269 ASN A O 1
ATOM 2267 N N . LYS A 1 270 ? 27.003 -14.887 3.077 1.00 61.97 270 LYS A N 1
ATOM 2268 C CA . LYS A 1 270 ? 27.402 -14.071 4.239 1.00 61.97 270 LYS A CA 1
ATOM 2269 C C . LYS A 1 270 ? 26.348 -13.015 4.555 1.00 61.97 270 LYS A C 1
ATOM 2271 O O . LYS A 1 270 ? 25.809 -12.404 3.633 1.00 61.97 270 LYS A O 1
ATOM 2276 N N . LEU A 1 271 ? 26.127 -12.779 5.851 1.00 59.56 271 LEU A N 1
ATOM 2277 C CA . LEU A 1 271 ? 25.496 -11.562 6.360 1.00 59.56 271 LEU A CA 1
ATOM 2278 C C . LEU A 1 271 ? 26.271 -10.366 5.801 1.00 59.56 271 LEU A C 1
ATOM 2280 O O . LEU A 1 271 ? 27.474 -10.220 6.033 1.00 59.56 271 LEU A O 1
ATOM 2284 N N . ILE A 1 272 ? 25.595 -9.558 4.991 1.00 60.97 272 ILE A N 1
ATOM 2285 C CA . ILE A 1 272 ? 26.158 -8.322 4.465 1.00 60.97 272 ILE A CA 1
ATOM 2286 C C . ILE A 1 272 ? 26.171 -7.350 5.644 1.00 60.97 272 ILE A C 1
ATOM 2288 O O . ILE A 1 272 ? 25.120 -6.961 6.138 1.00 60.97 272 ILE A O 1
ATOM 2292 N N . SER A 1 273 ? 27.362 -7.002 6.134 1.00 58.72 273 SER A N 1
ATOM 2293 C CA . SER A 1 273 ? 27.517 -5.914 7.098 1.00 58.72 273 SER A CA 1
ATOM 2294 C C . SER A 1 273 ? 27.226 -4.598 6.382 1.00 58.72 273 SER A C 1
ATOM 2296 O O . SER A 1 273 ? 28.124 -3.993 5.793 1.00 58.72 273 SER A O 1
ATOM 2298 N N . SER A 1 274 ? 25.977 -4.158 6.418 1.00 67.44 274 SER A N 1
ATOM 2299 C CA . SER A 1 274 ? 25.580 -2.812 6.017 1.00 67.44 274 SER A CA 1
ATOM 2300 C C . SER A 1 274 ? 24.790 -2.130 7.131 1.00 67.44 274 SER A C 1
ATOM 2302 O O . SER A 1 274 ? 24.609 -2.676 8.216 1.00 67.44 274 SER A O 1
ATOM 2304 N N . GLN A 1 275 ? 24.419 -0.874 6.893 1.00 86.00 275 GLN A N 1
ATOM 2305 C CA . GLN A 1 275 ? 23.658 -0.053 7.834 1.00 86.00 275 GLN A CA 1
ATOM 2306 C C . GLN A 1 275 ? 22.287 0.319 7.248 1.00 86.00 275 GLN A C 1
ATOM 2308 O O . GLN A 1 275 ? 21.756 1.393 7.542 1.00 86.00 275 GLN A O 1
ATOM 2313 N N . TRP A 1 276 ? 21.711 -0.529 6.384 1.00 93.38 276 TRP A N 1
ATOM 2314 C CA . TRP A 1 276 ? 20.476 -0.198 5.664 1.00 93.38 276 TRP A CA 1
ATOM 2315 C C . TRP A 1 276 ? 19.248 -0.186 6.569 1.00 93.38 276 TRP A C 1
ATOM 2317 O O . TRP A 1 276 ? 18.349 0.630 6.357 1.00 93.38 276 TRP A O 1
ATOM 2327 N N . ARG A 1 277 ? 19.226 -1.009 7.620 1.00 93.00 277 ARG A N 1
ATOM 2328 C CA . ARG A 1 277 ? 18.204 -0.947 8.668 1.00 93.00 277 ARG A CA 1
ATOM 2329 C C . ARG A 1 277 ? 18.260 0.386 9.412 1.00 93.00 277 ARG A C 1
ATOM 2331 O O . ARG A 1 277 ? 17.243 1.058 9.569 1.00 93.00 277 ARG A O 1
ATOM 2338 N N . ASN A 1 278 ? 19.459 0.807 9.824 1.00 93.69 278 ASN A N 1
ATOM 2339 C CA . ASN A 1 278 ? 19.649 2.102 10.484 1.00 93.69 278 ASN A CA 1
ATOM 2340 C C . ASN A 1 278 ? 19.233 3.252 9.559 1.00 93.69 278 ASN A C 1
ATOM 2342 O O . ASN A 1 278 ? 18.571 4.185 10.008 1.00 93.69 278 ASN A O 1
ATOM 2346 N N . HIS A 1 279 ? 19.579 3.172 8.272 1.00 94.38 279 HIS A N 1
ATOM 2347 C CA . HIS A 1 279 ? 19.145 4.132 7.259 1.00 94.38 279 HIS A CA 1
ATOM 2348 C C . HIS A 1 279 ? 17.618 4.199 7.148 1.00 94.38 279 HIS A C 1
ATOM 2350 O O . HIS A 1 279 ? 17.057 5.289 7.225 1.00 94.38 279 HIS A O 1
ATOM 2356 N N . TYR A 1 280 ? 16.939 3.049 7.057 1.00 95.88 280 TYR A N 1
ATOM 2357 C CA . TYR A 1 280 ? 15.476 2.960 7.001 1.00 95.88 280 TYR A CA 1
ATOM 2358 C C . TYR A 1 280 ? 14.806 3.676 8.179 1.00 95.88 280 TYR A C 1
ATOM 2360 O O . TYR A 1 280 ? 13.984 4.567 7.970 1.00 95.88 280 TYR A O 1
ATOM 2368 N N . HIS A 1 281 ? 15.209 3.365 9.414 1.00 93.75 281 HIS A N 1
ATOM 2369 C CA . HIS A 1 281 ? 14.643 4.005 10.607 1.00 93.75 281 HIS A CA 1
ATOM 2370 C C . HIS A 1 281 ? 14.925 5.512 10.687 1.00 93.75 281 HIS A C 1
ATOM 2372 O O . HIS A 1 281 ? 14.189 6.242 11.350 1.00 93.75 281 HIS A O 1
ATOM 2378 N N . ASN A 1 282 ? 15.966 5.992 10.002 1.00 92.62 282 ASN A N 1
ATOM 2379 C CA . ASN A 1 282 ? 16.362 7.397 9.995 1.00 92.62 282 ASN A CA 1
ATOM 2380 C C . ASN A 1 282 ? 15.882 8.190 8.772 1.00 92.62 282 ASN A C 1
ATOM 2382 O O . ASN A 1 282 ? 16.166 9.393 8.710 1.00 92.62 282 ASN A O 1
ATOM 2386 N N . LEU A 1 283 ? 15.138 7.570 7.845 1.00 93.25 283 LEU A N 1
ATOM 2387 C CA . LEU A 1 283 ? 14.576 8.247 6.674 1.00 93.25 283 LEU A CA 1
ATOM 2388 C C . LEU A 1 283 ? 13.825 9.515 7.092 1.00 93.25 283 LEU A C 1
ATOM 2390 O O . LEU A 1 283 ? 12.935 9.481 7.951 1.00 93.25 283 LEU A O 1
ATOM 2394 N N . LYS A 1 284 ? 14.124 10.647 6.439 1.00 92.12 284 LYS A N 1
ATOM 2395 C CA . LYS A 1 284 ? 13.437 11.914 6.741 1.00 92.12 284 LYS A CA 1
ATOM 2396 C C . LYS A 1 284 ? 11.954 11.855 6.390 1.00 92.12 284 LYS A C 1
ATOM 2398 O O . LYS A 1 284 ? 11.173 12.612 6.958 1.00 92.12 284 LYS A O 1
ATOM 2403 N N . PHE A 1 285 ? 11.563 10.932 5.507 1.00 94.38 285 PHE A N 1
ATOM 2404 C CA . PHE A 1 285 ? 10.171 10.635 5.172 1.00 94.38 285 PHE A CA 1
ATOM 2405 C C . PHE A 1 285 ? 9.290 10.475 6.422 1.00 94.38 285 PHE A C 1
ATOM 2407 O O . PHE A 1 285 ? 8.262 11.138 6.520 1.00 94.38 285 PHE A O 1
ATOM 2414 N N . PHE A 1 286 ? 9.716 9.665 7.398 1.00 94.88 286 PHE A N 1
ATOM 2415 C CA . PHE A 1 286 ? 8.948 9.412 8.624 1.00 94.88 286 PHE A CA 1
ATOM 2416 C C . PHE A 1 286 ? 8.861 10.643 9.528 1.00 94.88 286 PHE A C 1
ATOM 2418 O O . PHE A 1 286 ? 7.810 10.968 10.081 1.00 94.88 286 PHE A O 1
ATOM 2425 N N . LYS A 1 287 ? 9.965 11.385 9.622 1.00 91.81 287 LYS A N 1
ATOM 2426 C CA . LYS A 1 287 ? 10.084 12.573 10.475 1.00 91.81 287 LYS A CA 1
ATOM 2427 C C . LYS A 1 287 ? 9.117 13.699 10.071 1.00 91.81 287 LYS A C 1
ATOM 2429 O O . LYS A 1 287 ? 8.770 14.520 10.907 1.00 91.81 287 LYS A O 1
ATOM 2434 N N . ARG A 1 288 ? 8.646 13.714 8.817 1.00 92.94 288 ARG A N 1
ATOM 2435 C CA . ARG A 1 288 ? 7.718 14.725 8.273 1.00 92.94 288 ARG A CA 1
ATOM 2436 C C . ARG A 1 288 ? 6.256 14.543 8.697 1.00 92.94 288 ARG A C 1
ATOM 2438 O O . ARG A 1 288 ? 5.458 15.426 8.411 1.00 92.94 288 ARG A O 1
ATOM 2445 N N . PHE A 1 289 ? 5.892 13.430 9.340 1.00 94.75 289 PHE A N 1
ATOM 2446 C CA . PHE A 1 289 ? 4.510 13.191 9.785 1.00 94.75 289 PHE A CA 1
ATOM 2447 C C . PHE A 1 289 ? 4.377 12.576 11.185 1.00 94.75 289 PHE A C 1
ATOM 2449 O O . PHE A 1 289 ? 3.298 12.643 11.770 1.00 94.75 289 PHE A O 1
ATOM 2456 N N . LEU A 1 290 ? 5.443 12.004 11.758 1.00 94.94 290 LEU A N 1
ATOM 2457 C CA . LEU A 1 290 ? 5.443 11.452 13.122 1.00 94.94 290 LEU A CA 1
ATOM 2458 C C . LEU A 1 290 ? 5.550 12.549 14.196 1.00 94.94 290 LEU A C 1
ATOM 2460 O O . LEU A 1 290 ? 6.423 12.523 15.062 1.00 94.94 290 LEU A O 1
ATOM 2464 N N . ILE A 1 291 ? 4.650 13.528 14.132 1.00 93.31 291 ILE A N 1
ATOM 2465 C CA . ILE A 1 291 ? 4.552 14.645 15.072 1.00 93.31 291 ILE A CA 1
ATOM 2466 C C . ILE A 1 291 ? 3.266 14.484 15.877 1.00 93.31 291 ILE A C 1
ATOM 2468 O O . ILE A 1 291 ? 2.203 14.212 15.316 1.00 93.31 291 ILE A O 1
ATOM 2472 N N . LYS A 1 292 ? 3.354 14.622 17.203 1.00 93.25 292 LYS A N 1
ATOM 2473 C CA . LYS A 1 292 ? 2.175 14.543 18.073 1.00 93.25 292 LYS A CA 1
ATOM 2474 C C . LYS A 1 292 ? 1.341 15.815 17.932 1.00 93.25 292 LYS A C 1
ATOM 2476 O O . LYS A 1 292 ? 1.852 16.918 18.108 1.00 93.25 292 LYS A O 1
ATOM 2481 N N . LYS A 1 293 ? 0.059 15.643 17.636 1.00 92.94 293 LYS A N 1
ATOM 2482 C CA . LYS A 1 293 ? -0.947 16.703 17.575 1.00 92.94 293 LYS A CA 1
ATOM 2483 C C . LYS A 1 293 ? -1.328 17.128 18.992 1.00 92.94 293 LYS A C 1
ATOM 2485 O O . LYS A 1 293 ? -1.510 16.286 19.874 1.00 92.94 293 LYS A O 1
ATOM 2490 N N . SER A 1 294 ? -1.415 18.435 19.211 1.00 86.81 294 SER A N 1
ATOM 2491 C CA . SER A 1 294 ? -1.899 19.030 20.456 1.00 86.81 294 SER A CA 1
ATOM 2492 C C . SER A 1 294 ? -3.416 18.850 20.565 1.00 86.81 294 SER A C 1
ATOM 2494 O O . SER A 1 294 ? -4.135 18.812 19.563 1.00 86.81 294 SER A O 1
ATOM 2496 N N . MET A 1 295 ? -3.922 18.708 21.790 1.00 80.19 295 MET A N 1
ATOM 2497 C CA . MET A 1 295 ? -5.365 18.654 22.011 1.00 80.19 295 MET A CA 1
ATOM 2498 C C . MET A 1 295 ? -5.951 20.062 21.864 1.00 80.19 295 MET A C 1
ATOM 2500 O O . MET A 1 295 ? -5.429 21.010 22.451 1.00 80.19 295 MET A O 1
ATOM 2504 N N . LYS A 1 296 ? -7.036 20.198 21.097 1.00 73.38 296 LYS A N 1
ATOM 2505 C CA . LYS A 1 296 ? -7.828 21.437 21.053 1.00 73.38 296 LYS A CA 1
ATOM 2506 C C . LYS A 1 296 ? -8.796 21.493 22.245 1.00 73.38 296 LYS A C 1
ATOM 2508 O O . LYS A 1 296 ? -8.923 20.524 22.994 1.00 73.38 296 LYS A O 1
ATOM 2513 N N . SER A 1 297 ? -9.446 22.641 22.447 1.00 69.38 297 SER A N 1
ATOM 2514 C CA . SER A 1 297 ? -10.425 22.842 23.524 1.00 69.38 297 SER A CA 1
ATOM 2515 C C . SER A 1 297 ? -11.533 21.781 23.509 1.00 69.38 297 SER A C 1
ATOM 2517 O O . SER A 1 297 ? -11.874 21.243 22.456 1.00 69.38 297 SER A O 1
ATOM 2519 N N . LEU A 1 298 ? -12.113 21.509 24.683 1.00 71.62 298 LEU A N 1
ATOM 2520 C CA . LEU A 1 298 ? -13.221 20.565 24.851 1.00 71.62 298 LEU A CA 1
ATOM 2521 C C . LEU A 1 298 ? -14.372 20.908 23.892 1.00 71.62 298 LEU A C 1
ATOM 2523 O O . LEU A 1 298 ? -14.873 22.032 23.897 1.00 71.62 298 LEU A O 1
ATOM 2527 N N . THR A 1 299 ? -14.795 19.937 23.085 1.00 70.06 299 THR A N 1
ATOM 2528 C CA . THR A 1 299 ? -16.020 20.032 22.279 1.00 70.06 299 THR A CA 1
ATOM 2529 C C . THR A 1 299 ? -17.144 19.292 22.993 1.00 70.06 299 THR A C 1
ATOM 2531 O O . THR A 1 299 ? -16.903 18.255 23.610 1.00 70.06 299 THR A O 1
ATOM 2534 N N . SER A 1 300 ? -18.382 19.777 22.907 1.00 73.50 300 SER A N 1
ATOM 2535 C CA . SER A 1 300 ? -19.522 19.015 23.422 1.00 73.50 300 SER A CA 1
ATOM 2536 C C . SER A 1 300 ? -19.639 17.674 22.683 1.00 73.50 300 SER A C 1
ATOM 2538 O O . SER A 1 300 ? -19.475 17.599 21.465 1.00 73.50 300 SER A O 1
ATOM 2540 N N . ARG A 1 301 ? -19.889 16.597 23.437 1.00 83.25 301 ARG A N 1
ATOM 2541 C CA . ARG A 1 301 ? -20.124 15.247 22.909 1.00 83.25 301 ARG A CA 1
ATOM 2542 C C . ARG A 1 301 ? -21.591 14.892 23.104 1.00 83.25 301 ARG A C 1
ATOM 2544 O O . ARG A 1 301 ? -21.974 14.428 24.173 1.00 83.25 301 ARG A O 1
ATOM 2551 N N . GLU A 1 302 ? -22.402 15.116 22.080 1.00 90.69 302 GLU A N 1
ATOM 2552 C CA . GLU A 1 302 ? -23.801 14.688 22.066 1.00 90.69 302 GLU A CA 1
ATOM 2553 C C . GLU A 1 302 ? -23.933 13.378 21.286 1.00 90.69 302 GLU A C 1
ATOM 2555 O O . GLU A 1 302 ? -23.449 13.273 20.158 1.00 90.69 302 GLU A O 1
ATOM 2560 N N . ASN A 1 303 ? -24.572 12.370 21.886 1.00 95.56 303 ASN A N 1
ATOM 2561 C CA . ASN A 1 303 ? -24.929 11.159 21.155 1.00 95.56 303 ASN A CA 1
ATOM 2562 C C . ASN A 1 303 ? -26.119 11.462 20.238 1.00 95.56 303 ASN A C 1
ATOM 2564 O O . ASN A 1 303 ? -27.232 11.666 20.714 1.00 95.56 303 ASN A O 1
ATOM 2568 N N . LEU A 1 304 ? -25.892 11.442 18.926 1.00 96.50 304 LEU A N 1
ATOM 2569 C CA . LEU A 1 304 ? -26.934 11.703 17.929 1.00 96.50 304 LEU A CA 1
ATOM 2570 C C . LEU A 1 304 ? -27.890 10.518 17.719 1.00 96.50 304 LEU A C 1
ATOM 2572 O O . LEU A 1 304 ? -28.922 10.650 17.060 1.00 96.50 304 LEU A O 1
ATOM 2576 N N . SER A 1 305 ? -27.533 9.337 18.218 1.00 95.62 305 SER A N 1
ATOM 2577 C CA . SER A 1 305 ? -28.366 8.145 18.125 1.00 95.62 305 SER A CA 1
ATOM 2578 C C . SER A 1 305 ? -29.429 8.132 19.215 1.00 95.62 305 SER A C 1
ATOM 2580 O O . SER A 1 305 ? -29.143 8.349 20.388 1.00 95.62 305 SER A O 1
ATOM 2582 N N . SER A 1 306 ? -30.655 7.772 18.837 1.00 93.38 306 SER A N 1
ATOM 2583 C CA . SER A 1 306 ? -31.741 7.516 19.787 1.00 93.38 306 SER A CA 1
ATOM 2584 C C . SER A 1 306 ? -31.634 6.151 20.481 1.00 93.38 306 SER A C 1
ATOM 2586 O O . SER A 1 306 ? -32.495 5.823 21.291 1.00 93.38 306 SER A O 1
ATOM 2588 N N . ILE A 1 307 ? -30.641 5.328 20.124 1.00 94.25 307 ILE A N 1
ATOM 2589 C CA . ILE A 1 307 ? -30.393 4.004 20.710 1.00 94.25 307 ILE A CA 1
ATOM 2590 C C . ILE A 1 307 ? -29.195 4.129 21.665 1.00 94.25 307 ILE A C 1
ATOM 2592 O O . ILE A 1 307 ? -28.080 4.332 21.175 1.00 94.25 307 ILE A O 1
ATOM 2596 N N . PRO A 1 308 ? -29.381 4.012 22.994 1.00 91.56 308 PRO A N 1
ATOM 2597 C CA . PRO A 1 308 ? -28.315 4.236 23.976 1.00 91.56 308 PRO A CA 1
ATOM 2598 C C . PRO A 1 308 ? -27.070 3.357 23.788 1.00 91.56 308 PRO A C 1
ATOM 2600 O O . PRO A 1 308 ? -25.952 3.810 24.022 1.00 91.56 308 PRO A O 1
ATOM 2603 N N . GLU A 1 309 ? -27.238 2.114 23.334 1.00 95.12 309 GLU A N 1
ATOM 2604 C CA . GLU A 1 309 ? -26.149 1.152 23.128 1.00 95.12 309 GLU A CA 1
ATOM 2605 C C . GLU A 1 309 ? -25.298 1.468 21.888 1.00 95.12 309 GLU A C 1
ATOM 2607 O O . GLU A 1 309 ? -24.159 1.009 21.779 1.00 95.12 309 GLU A O 1
ATOM 2612 N N . ILE A 1 310 ? -25.834 2.248 20.947 1.00 97.50 310 ILE A N 1
ATOM 2613 C CA . ILE A 1 310 ? -25.184 2.581 19.679 1.00 97.50 310 ILE A CA 1
ATOM 2614 C C . ILE A 1 310 ? -24.946 4.082 19.650 1.00 97.50 310 ILE A C 1
ATOM 2616 O O . ILE A 1 310 ? -25.813 4.843 19.239 1.00 97.50 310 ILE A O 1
ATOM 2620 N N . THR A 1 311 ? -23.765 4.514 20.075 1.00 97.81 311 THR A N 1
ATOM 2621 C CA . THR A 1 311 ? -23.404 5.932 20.124 1.00 97.81 311 THR A CA 1
ATOM 2622 C C . THR A 1 311 ? -22.916 6.426 18.762 1.00 97.81 311 THR A C 1
ATOM 2624 O O . THR A 1 311 ? -22.071 5.776 18.139 1.00 97.81 311 THR A O 1
ATOM 2627 N N . LEU A 1 312 ? -23.398 7.595 18.325 1.00 98.06 312 LEU A N 1
ATOM 2628 C CA . LEU A 1 312 ? -22.883 8.339 17.170 1.00 98.06 312 LEU A CA 1
ATOM 2629 C C . LEU A 1 312 ? -22.449 9.743 17.587 1.00 98.06 312 LEU A C 1
ATOM 2631 O O . LEU A 1 312 ? -23.280 10.533 18.030 1.00 98.06 312 LEU A O 1
ATOM 2635 N N . TYR A 1 313 ? -21.182 10.072 17.355 1.00 97.38 313 TYR A N 1
ATOM 2636 C CA . TYR A 1 313 ? -20.658 11.427 17.490 1.00 97.38 313 TYR A CA 1
ATOM 2637 C C . TYR A 1 313 ? -20.375 12.036 16.117 1.00 97.38 313 TYR A C 1
ATOM 2639 O O . TYR A 1 313 ? -19.685 11.428 15.295 1.00 97.38 313 TYR A O 1
ATOM 2647 N N . GLN A 1 314 ? -20.861 13.258 15.888 1.00 96.12 314 GLN A N 1
ATOM 2648 C CA . GLN A 1 314 ? -20.427 14.067 14.753 1.00 96.12 314 GLN A CA 1
ATOM 2649 C C . GLN A 1 314 ? -19.182 14.871 15.142 1.00 96.12 314 GLN A C 1
ATOM 2651 O O . GLN A 1 314 ? -19.246 15.713 16.036 1.00 96.12 314 GLN A O 1
ATOM 2656 N N . GLY A 1 315 ? -18.064 14.661 14.451 1.00 94.38 315 GLY A N 1
ATOM 2657 C CA . GLY A 1 315 ? -16.856 15.448 14.670 1.00 94.38 315 GLY A CA 1
ATOM 2658 C C . GLY A 1 315 ? -15.582 14.808 14.136 1.00 94.38 315 GLY A C 1
ATOM 2659 O O . GLY A 1 315 ? -15.581 13.715 13.577 1.00 94.38 315 GLY A O 1
ATOM 2660 N N . ASP A 1 316 ? -14.475 15.521 14.327 1.00 94.38 316 ASP A N 1
ATOM 2661 C CA . ASP A 1 316 ? -13.136 15.025 14.022 1.00 94.38 316 ASP A CA 1
ATOM 2662 C C . ASP A 1 316 ? -12.745 13.885 14.976 1.00 94.38 316 ASP A C 1
ATOM 2664 O O . ASP A 1 316 ? -12.823 14.024 16.201 1.00 94.38 316 ASP A O 1
ATOM 2668 N N . SER A 1 317 ? -12.300 12.760 14.413 1.00 96.12 317 SER A N 1
ATOM 2669 C CA . SER A 1 317 ? -11.993 11.549 15.178 1.00 96.12 317 SER A CA 1
ATOM 2670 C C . SER A 1 317 ? -10.900 11.776 16.215 1.00 96.12 317 SER A C 1
ATOM 2672 O O . SER A 1 317 ? -11.004 11.243 17.315 1.00 96.12 317 SER A O 1
ATOM 2674 N N . PHE A 1 318 ? -9.876 12.584 15.920 1.00 96.19 318 PHE A N 1
ATOM 2675 C CA . PHE A 1 318 ? -8.824 12.873 16.894 1.00 96.19 318 PHE A CA 1
ATOM 2676 C C . PHE A 1 318 ? -9.385 13.636 18.099 1.00 96.19 318 PHE A C 1
ATOM 2678 O O . PHE A 1 318 ? -9.154 13.219 19.234 1.00 96.19 318 PHE A O 1
ATOM 2685 N N . ASN A 1 319 ? -10.165 14.695 17.858 1.00 95.00 319 ASN A N 1
ATOM 2686 C CA . ASN A 1 319 ? -10.750 15.523 18.918 1.00 95.00 319 ASN A CA 1
ATOM 2687 C C . ASN A 1 319 ? -11.768 14.765 19.783 1.00 95.00 319 ASN A C 1
ATOM 2689 O O . ASN A 1 319 ? -11.825 14.981 20.992 1.00 95.00 319 ASN A O 1
ATOM 2693 N N . ILE A 1 320 ? -12.589 13.894 19.187 1.00 95.50 320 ILE A N 1
ATOM 2694 C CA . ILE A 1 320 ? -13.554 13.087 19.947 1.00 95.50 320 ILE A CA 1
ATOM 2695 C C . ILE A 1 320 ? -12.824 12.010 20.754 1.00 95.50 320 ILE A C 1
ATOM 2697 O O . ILE A 1 320 ? -13.077 11.864 21.951 1.00 95.50 320 ILE A O 1
ATOM 2701 N N . LEU A 1 321 ? -11.888 11.283 20.131 1.00 96.31 321 LEU A N 1
ATOM 2702 C CA . LEU A 1 321 ? -11.135 10.232 20.814 1.00 96.31 321 LEU A CA 1
ATOM 2703 C C . LEU A 1 321 ? -10.267 10.787 21.941 1.00 96.31 321 LEU A C 1
ATOM 2705 O O . LEU A 1 321 ? -10.157 10.131 22.970 1.00 96.31 321 LEU A O 1
ATOM 2709 N N . SER A 1 322 ? -9.685 11.984 21.807 1.00 94.50 322 SER A N 1
ATOM 2710 C CA . SER A 1 322 ? -8.864 12.597 22.864 1.00 94.50 322 SER A CA 1
ATOM 2711 C C . SER A 1 322 ? -9.635 12.873 24.158 1.00 94.50 322 SER A C 1
ATOM 2713 O O . SER A 1 322 ? -9.021 13.017 25.209 1.00 94.50 322 SER A O 1
ATOM 2715 N N . GLN A 1 323 ? -10.968 12.913 24.091 1.00 93.31 323 GLN A N 1
ATOM 2716 C CA . GLN A 1 323 ? -11.860 13.115 25.235 1.00 93.31 323 GLN A CA 1
ATOM 2717 C C . GLN A 1 323 ? -12.408 11.805 25.817 1.00 93.31 323 GLN A C 1
ATOM 2719 O O . GLN A 1 323 ? -13.077 11.833 26.851 1.00 93.31 323 GLN A O 1
ATOM 2724 N N . LEU A 1 324 ? -12.179 10.667 25.154 1.00 94.19 324 LEU A N 1
ATOM 2725 C CA . LEU A 1 324 ? -12.523 9.359 25.705 1.00 94.19 324 LEU A CA 1
ATOM 2726 C C . LEU A 1 324 ? -11.498 8.937 26.756 1.00 94.19 324 LEU A C 1
ATOM 2728 O O . LEU A 1 324 ? -10.313 9.273 26.668 1.00 94.19 324 LEU A O 1
ATOM 2732 N N . GLU A 1 325 ? -11.952 8.156 27.727 1.00 95.25 325 GLU A N 1
ATOM 2733 C CA . GLU A 1 325 ? -11.090 7.562 28.741 1.00 95.25 325 GLU A CA 1
ATOM 2734 C C . GLU A 1 325 ? -10.074 6.594 28.116 1.00 95.25 325 GLU A C 1
ATOM 2736 O O . GLU A 1 325 ? -10.319 5.949 27.093 1.00 95.25 325 GLU A O 1
ATOM 2741 N N . SER A 1 326 ? -8.893 6.514 28.725 1.00 97.56 326 SER A N 1
ATOM 2742 C CA . SER A 1 326 ? -7.879 5.528 28.343 1.00 97.56 326 SER A CA 1
ATOM 2743 C C . SER A 1 326 ? -8.317 4.126 28.781 1.00 97.56 326 SER A C 1
ATOM 2745 O O . SER A 1 326 ? -8.952 3.989 29.820 1.00 97.56 326 SER A O 1
ATOM 2747 N N . ASN A 1 327 ? -7.915 3.080 28.049 1.00 97.19 327 ASN A N 1
ATOM 2748 C CA . ASN A 1 327 ? -8.210 1.675 28.386 1.00 97.19 327 ASN A CA 1
ATOM 2749 C C . ASN A 1 327 ? -9.707 1.381 28.629 1.00 97.19 327 ASN A C 1
ATOM 2751 O O . ASN A 1 327 ? -10.073 0.618 29.519 1.00 97.19 327 ASN A O 1
ATOM 2755 N N . TYR A 1 328 ? -10.571 1.994 27.829 1.00 95.69 328 TYR A N 1
ATOM 2756 C CA . TYR A 1 328 ? -12.023 1.911 27.950 1.00 95.69 328 TYR A CA 1
ATOM 2757 C C . TYR A 1 328 ? -12.653 0.955 26.922 1.00 95.69 328 TYR A C 1
ATOM 2759 O O . TYR A 1 328 ? -13.655 0.303 27.206 1.00 95.69 328 TYR A O 1
ATOM 2767 N N . LEU A 1 329 ? -12.051 0.835 25.736 1.00 97.81 329 LEU A N 1
ATOM 2768 C CA . LEU A 1 329 ? -12.619 0.127 24.586 1.00 97.81 329 LEU A CA 1
ATOM 2769 C C . LEU A 1 329 ? -12.087 -1.309 24.463 1.00 97.81 329 LEU A C 1
ATOM 2771 O O . LEU A 1 329 ? -10.876 -1.542 24.508 1.00 97.81 329 LEU A O 1
ATOM 2775 N N . GLY A 1 330 ? -12.978 -2.268 24.220 1.00 97.62 330 GLY A N 1
ATOM 2776 C CA . GLY A 1 330 ? -12.616 -3.683 24.066 1.00 97.62 330 GLY A CA 1
ATOM 2777 C C . GLY A 1 330 ? -12.167 -4.076 22.662 1.00 97.62 330 GLY A C 1
ATOM 2778 O O . GLY A 1 330 ? -11.607 -5.148 22.479 1.00 97.62 330 GLY A O 1
ATOM 2779 N N . GLY A 1 331 ? -12.369 -3.220 21.660 1.00 98.00 331 GLY A N 1
ATOM 2780 C CA . GLY A 1 331 ? -11.900 -3.465 20.300 1.00 98.00 331 GLY A CA 1
ATOM 2781 C C . GLY A 1 331 ? -12.241 -2.326 19.347 1.00 98.00 331 GLY A C 1
ATOM 2782 O O . GLY A 1 331 ? -13.059 -1.458 19.658 1.00 98.00 331 GLY A O 1
ATOM 2783 N N . ALA A 1 332 ? -11.621 -2.324 18.172 1.00 98.38 332 ALA A N 1
ATOM 2784 C CA . ALA A 1 332 ? -11.925 -1.365 17.117 1.00 98.38 332 ALA A CA 1
ATOM 2785 C C . ALA A 1 332 ? -11.940 -2.033 15.738 1.00 98.38 332 ALA A C 1
ATOM 2787 O O . ALA A 1 332 ? -11.117 -2.897 15.436 1.00 98.38 332 ALA A O 1
ATOM 2788 N N . VAL A 1 333 ? -12.873 -1.616 14.886 1.00 97.38 333 VAL A N 1
ATOM 2789 C CA . VAL A 1 333 ? -12.948 -2.026 13.479 1.00 97.38 333 VAL A CA 1
ATOM 2790 C C . VAL A 1 333 ? -13.257 -0.805 12.639 1.00 97.38 333 VAL A C 1
ATOM 2792 O O . VAL A 1 333 ? -14.157 -0.036 12.965 1.00 97.38 333 VAL A O 1
ATOM 2795 N N . THR A 1 334 ? -12.489 -0.595 11.573 1.00 96.19 334 THR A N 1
ATOM 2796 C CA . THR A 1 334 ? -12.666 0.602 10.755 1.00 96.19 334 THR A CA 1
ATOM 2797 C C . THR A 1 334 ? -12.097 0.470 9.351 1.00 96.19 334 THR A C 1
ATOM 2799 O O . THR A 1 334 ? -11.383 -0.478 9.024 1.00 96.19 334 THR A O 1
ATOM 2802 N N . SER A 1 335 ? -12.398 1.463 8.520 1.00 94.88 335 SER A N 1
ATOM 2803 C CA . SER A 1 335 ? -11.774 1.694 7.223 1.00 94.88 335 SER A CA 1
ATOM 2804 C C . SER A 1 335 ? -11.462 3.182 7.121 1.00 94.88 335 SER A C 1
ATOM 2806 O O . SER A 1 335 ? -12.378 3.955 6.831 1.00 94.88 335 SER A O 1
ATOM 2808 N N . PRO A 1 336 ? -10.211 3.616 7.361 1.00 94.38 336 PRO A N 1
ATOM 2809 C CA . PRO A 1 336 ? -9.870 5.026 7.274 1.00 94.38 336 PRO A CA 1
ATOM 2810 C C . PRO A 1 336 ? -10.197 5.578 5.883 1.00 94.38 336 PRO A C 1
ATOM 2812 O O . PRO A 1 336 ? -10.186 4.827 4.902 1.00 94.38 336 PRO A O 1
ATOM 2815 N N . PRO A 1 337 ? -10.475 6.884 5.759 1.00 93.06 337 PRO A N 1
ATOM 2816 C CA . PRO A 1 337 ? -10.623 7.510 4.454 1.00 93.06 337 PRO A CA 1
ATOM 2817 C C . PRO A 1 337 ? -9.333 7.331 3.646 1.00 93.06 337 PRO A C 1
ATOM 2819 O O . PRO A 1 337 ? -8.280 7.813 4.046 1.00 93.06 337 PRO A O 1
ATOM 2822 N N . TYR A 1 338 ? -9.385 6.636 2.509 1.00 94.19 338 TYR A N 1
ATOM 2823 C CA . TYR A 1 338 ? -8.181 6.422 1.701 1.00 94.19 338 TYR A CA 1
ATOM 2824 C C . TYR A 1 338 ? -7.725 7.760 1.116 1.00 94.19 338 TYR A C 1
ATOM 2826 O O . TYR A 1 338 ? -8.541 8.486 0.545 1.00 94.19 338 TYR A O 1
ATOM 2834 N N . TYR A 1 339 ? -6.434 8.069 1.263 1.00 96.44 339 TYR A N 1
ATOM 2835 C CA . TYR A 1 339 ? -5.811 9.340 0.877 1.00 96.44 339 TYR A CA 1
ATOM 2836 C C . TYR A 1 339 ? -6.329 9.889 -0.457 1.00 96.44 339 TYR A C 1
ATOM 2838 O O . TYR A 1 339 ? -5.886 9.410 -1.474 1.00 96.44 339 TYR A O 1
ATOM 2846 N N . ASN A 1 340 ? -7.201 10.901 -0.480 1.00 93.19 340 ASN A N 1
ATOM 2847 C CA . ASN A 1 340 ? -7.749 11.530 -1.698 1.00 93.19 340 ASN A CA 1
ATOM 2848 C C . ASN A 1 340 ? -8.595 10.637 -2.631 1.00 93.19 340 ASN A C 1
ATOM 2850 O O . ASN A 1 340 ? -9.006 11.096 -3.699 1.00 93.19 340 ASN A O 1
ATOM 2854 N N . ALA A 1 341 ? -8.957 9.413 -2.229 1.00 87.38 341 ALA A N 1
ATOM 2855 C CA . ALA A 1 341 ? -9.726 8.489 -3.074 1.00 87.38 341 ALA A CA 1
ATOM 2856 C C . ALA A 1 341 ? -11.159 8.970 -3.357 1.00 87.38 341 ALA A C 1
ATOM 2858 O O . ALA A 1 341 ? -11.840 8.469 -4.261 1.00 87.38 341 ALA A O 1
ATOM 2859 N N . ARG A 1 342 ? -11.655 9.901 -2.535 1.00 83.56 342 ARG A N 1
ATOM 2860 C CA . ARG A 1 342 ? -13.009 10.447 -2.591 1.00 83.56 342 ARG A CA 1
ATOM 2861 C C . ARG A 1 342 ? -12.988 11.947 -2.333 1.00 83.56 342 ARG A C 1
ATOM 2863 O O . ARG A 1 342 ? -12.198 12.443 -1.543 1.00 83.56 342 ARG A O 1
ATOM 2870 N N . ASN A 1 343 ? -13.932 12.661 -2.937 1.00 79.81 343 ASN A N 1
ATOM 2871 C CA . ASN A 1 343 ? -13.978 14.125 -2.868 1.00 79.81 343 ASN A CA 1
ATOM 2872 C C . ASN A 1 343 ? -14.294 14.674 -1.464 1.00 79.81 343 ASN A C 1
ATOM 2874 O O . ASN A 1 343 ? -14.039 15.843 -1.210 1.00 79.81 343 ASN A O 1
ATOM 2878 N N . TYR A 1 344 ? -14.842 13.855 -0.558 1.00 74.31 344 TYR A N 1
ATOM 2879 C CA . TYR A 1 344 ? -15.189 14.274 0.807 1.00 74.31 344 TYR A CA 1
ATOM 2880 C C . TYR A 1 344 ? -13.994 14.304 1.772 1.00 74.31 344 TYR A C 1
ATOM 2882 O O . TYR A 1 344 ? -14.142 14.774 2.899 1.00 74.31 344 TYR A O 1
ATOM 2890 N N . SER A 1 345 ? -12.828 13.786 1.376 1.00 81.75 345 SER A N 1
ATOM 2891 C CA . SER A 1 345 ? -11.610 13.881 2.178 1.00 81.75 345 SER A CA 1
ATOM 2892 C C . SER A 1 345 ? -10.422 14.151 1.258 1.00 81.75 345 SER A C 1
ATOM 2894 O O . SER A 1 345 ? -10.153 13.400 0.319 1.00 81.75 345 SER A O 1
ATOM 2896 N N . GLN A 1 346 ? -9.753 15.278 1.482 1.00 92.69 346 GLN A N 1
ATOM 2897 C CA . GLN A 1 346 ? -8.662 15.744 0.637 1.00 92.69 346 GLN A CA 1
ATOM 2898 C C . GLN A 1 346 ? -7.526 16.286 1.501 1.00 92.69 346 GLN A C 1
ATOM 2900 O O . GLN A 1 346 ? -7.752 17.075 2.412 1.00 92.69 346 GLN A O 1
ATOM 2905 N N . TRP A 1 347 ? -6.308 15.887 1.164 1.00 96.56 347 TRP A N 1
ATOM 2906 C CA . TRP A 1 347 ? -5.062 16.354 1.753 1.00 96.56 347 TRP A CA 1
ATOM 2907 C C . TRP A 1 347 ? -4.131 16.837 0.644 1.00 96.56 347 TRP A C 1
ATOM 2909 O O . TRP A 1 347 ? -4.038 16.224 -0.432 1.00 96.56 347 TRP A O 1
ATOM 2919 N N . SER A 1 348 ? -3.392 17.909 0.927 1.00 96.19 348 SER A N 1
ATOM 2920 C CA . SER A 1 348 ? -2.464 18.535 -0.021 1.00 96.19 348 SER A CA 1
ATOM 2921 C C . SER A 1 348 ? -1.380 17.566 -0.497 1.00 96.19 348 SER A C 1
ATOM 2923 O O . SER A 1 348 ? -1.100 17.487 -1.692 1.00 96.19 348 SER A O 1
ATOM 2925 N N . ASN A 1 349 ? -0.842 16.750 0.413 1.00 97.06 349 ASN A N 1
ATOM 2926 C CA . ASN A 1 349 ? 0.160 15.723 0.132 1.00 97.06 349 ASN A CA 1
ATOM 2927 C C . ASN A 1 349 ? 0.064 14.556 1.139 1.00 97.06 349 ASN A C 1
ATOM 2929 O O . ASN A 1 349 ? -0.681 14.632 2.120 1.00 97.06 349 ASN A O 1
ATOM 2933 N N . ILE A 1 350 ? 0.788 13.461 0.882 1.00 97.69 350 ILE A N 1
ATOM 2934 C CA . ILE A 1 350 ? 0.722 12.245 1.711 1.00 97.69 350 ILE A CA 1
ATOM 2935 C C . ILE A 1 350 ? 1.179 12.475 3.164 1.00 97.69 350 ILE A C 1
ATOM 2937 O O . ILE A 1 350 ? 0.709 11.764 4.047 1.00 97.69 350 ILE A O 1
ATOM 2941 N N . TYR A 1 351 ? 2.042 13.461 3.448 1.00 97.31 351 TYR A N 1
ATOM 2942 C CA . TYR A 1 351 ? 2.507 13.725 4.817 1.00 97.31 351 TYR A CA 1
ATOM 2943 C C . TYR A 1 351 ? 1.366 14.204 5.713 1.00 97.31 351 TYR A C 1
ATOM 2945 O O . TYR A 1 351 ? 1.207 13.678 6.811 1.00 97.31 351 TYR A O 1
ATOM 2953 N N . CYS A 1 352 ? 0.529 15.126 5.224 1.00 97.56 352 CYS A N 1
ATOM 2954 C CA . CYS A 1 352 ? -0.646 15.620 5.949 1.00 97.56 352 CYS A CA 1
ATOM 2955 C C . CYS A 1 352 ? -1.607 14.477 6.320 1.00 97.56 352 CYS A C 1
ATOM 2957 O O . CYS A 1 352 ? -2.090 14.397 7.446 1.00 97.56 352 CYS A O 1
ATOM 2959 N N . TYR A 1 353 ? -1.832 13.549 5.387 1.00 98.31 353 TYR A N 1
ATOM 2960 C CA . TYR A 1 353 ? -2.672 12.376 5.626 1.00 98.31 353 TYR A CA 1
ATOM 2961 C C . TYR A 1 353 ? -2.075 11.425 6.660 1.00 98.31 353 TYR A C 1
ATOM 2963 O O . TYR A 1 353 ? -2.757 11.018 7.599 1.00 98.31 353 TYR A O 1
ATOM 2971 N N . LEU A 1 354 ? -0.793 11.079 6.514 1.00 98.38 354 LEU A N 1
ATOM 2972 C CA . LEU A 1 354 ? -0.120 10.185 7.454 1.00 98.38 354 LEU A CA 1
ATOM 2973 C C . LEU A 1 354 ? -0.012 10.801 8.854 1.00 98.38 354 LEU A C 1
ATOM 2975 O O . LEU A 1 354 ? -0.071 10.063 9.833 1.00 98.38 354 LEU A O 1
ATOM 2979 N N . TYR A 1 355 ? 0.077 12.129 8.955 1.00 98.00 355 TYR A N 1
ATOM 2980 C CA . TYR A 1 355 ? 0.035 12.856 10.221 1.00 98.00 355 TYR A CA 1
ATOM 2981 C C . TYR A 1 355 ? -1.312 12.693 10.934 1.00 98.00 355 TYR A C 1
ATOM 2983 O O . TYR A 1 355 ? -1.334 12.358 12.122 1.00 98.00 355 TYR A O 1
ATOM 2991 N N . ASP A 1 356 ? -2.434 12.860 10.227 1.00 97.81 356 ASP A N 1
ATOM 2992 C CA . ASP A 1 356 ? -3.755 12.636 10.825 1.00 97.81 356 ASP A CA 1
ATOM 2993 C C . ASP A 1 356 ? -3.948 11.170 11.215 1.00 97.81 356 ASP A C 1
ATOM 2995 O O . ASP A 1 356 ? -4.373 10.886 12.335 1.00 97.81 356 ASP A O 1
ATOM 2999 N N . MET A 1 357 ? -3.579 10.231 10.336 1.00 98.50 357 MET A N 1
ATOM 3000 C CA . MET A 1 357 ? -3.688 8.800 10.634 1.00 98.50 357 MET A CA 1
ATOM 3001 C C . MET A 1 357 ? -2.851 8.421 11.859 1.00 98.50 357 MET A C 1
ATOM 3003 O O . MET A 1 357 ? -3.362 7.755 12.756 1.00 98.50 357 MET A O 1
ATOM 3007 N N . TYR A 1 358 ? -1.602 8.889 11.948 1.00 98.62 358 TYR A N 1
ATOM 3008 C CA . TYR A 1 358 ? -0.743 8.670 13.114 1.00 98.62 358 TYR A CA 1
ATOM 3009 C C . TYR A 1 358 ? -1.402 9.156 14.405 1.00 98.62 358 TYR A C 1
ATOM 3011 O O . TYR A 1 358 ? -1.503 8.403 15.373 1.00 98.62 358 TYR A O 1
ATOM 3019 N N . ASN A 1 359 ? -1.915 10.384 14.416 1.00 98.31 359 ASN A N 1
ATOM 3020 C CA . ASN A 1 359 ? -2.490 10.963 15.624 1.00 98.31 359 ASN A CA 1
ATOM 3021 C C . ASN A 1 359 ? -3.830 10.329 16.017 1.00 98.31 359 ASN A C 1
ATOM 3023 O O . ASN A 1 359 ? -4.068 10.100 17.206 1.00 98.31 359 ASN A O 1
ATOM 3027 N N . ILE A 1 360 ? -4.682 9.991 15.047 1.00 98.56 360 ILE A N 1
ATOM 3028 C CA . ILE A 1 360 ? -5.949 9.297 15.303 1.00 98.56 360 ILE A CA 1
ATOM 3029 C C . ILE A 1 360 ? -5.677 7.892 15.844 1.00 98.56 360 ILE A C 1
ATOM 3031 O O . ILE A 1 360 ? -6.193 7.544 16.906 1.00 98.56 360 ILE A O 1
ATOM 3035 N N . PHE A 1 361 ? -4.820 7.100 15.189 1.00 98.75 361 PHE A N 1
ATOM 3036 C CA . PHE A 1 361 ? -4.490 5.757 15.676 1.00 98.75 361 PHE A CA 1
ATOM 3037 C C . PHE A 1 361 ? -3.752 5.782 17.019 1.00 98.75 361 PHE A C 1
ATOM 3039 O O . PHE A 1 361 ? -3.925 4.861 17.816 1.00 98.75 361 PHE A O 1
ATOM 3046 N N . ASN A 1 362 ? -3.005 6.847 17.330 1.00 98.44 362 ASN A N 1
ATOM 3047 C CA . ASN A 1 362 ? -2.416 7.031 18.655 1.00 98.44 362 ASN A CA 1
ATOM 3048 C C . ASN A 1 362 ? -3.498 7.211 19.738 1.00 98.44 362 ASN A C 1
ATOM 3050 O O . ASN A 1 362 ? -3.378 6.656 20.832 1.00 98.44 362 ASN A O 1
ATOM 3054 N N . GLN A 1 363 ? -4.591 7.923 19.437 1.00 98.44 363 GLN A N 1
ATOM 3055 C CA . GLN A 1 363 ? -5.739 8.006 20.347 1.00 98.44 363 GLN A CA 1
ATOM 3056 C C . GLN A 1 363 ? -6.514 6.686 20.429 1.00 98.44 363 GLN A C 1
ATOM 3058 O O . GLN A 1 363 ? -6.912 6.295 21.525 1.00 98.44 363 GLN A O 1
ATOM 3063 N N . VAL A 1 364 ? -6.665 5.956 19.317 1.00 98.69 364 VAL A N 1
ATOM 3064 C CA . VAL A 1 364 ? -7.242 4.599 19.331 1.00 98.69 364 VAL A CA 1
ATOM 3065 C C . VAL A 1 364 ? -6.433 3.686 20.257 1.00 98.69 364 VAL A C 1
ATOM 3067 O O . VAL A 1 364 ? -7.011 3.055 21.137 1.00 98.69 364 VAL A O 1
ATOM 3070 N N . TYR A 1 365 ? -5.101 3.674 20.138 1.00 98.75 365 TYR A N 1
ATOM 3071 C CA . TYR A 1 365 ? -4.218 2.907 21.023 1.00 98.75 365 TYR A CA 1
ATOM 3072 C C . TYR A 1 365 ? -4.414 3.269 22.498 1.00 98.75 365 TYR A C 1
ATOM 3074 O O . TYR A 1 365 ? -4.523 2.392 23.353 1.00 98.75 365 TYR A O 1
ATOM 3082 N N . ARG A 1 366 ? -4.500 4.565 22.817 1.00 98.25 366 ARG A N 1
ATOM 3083 C CA . ARG A 1 366 ? -4.740 5.028 24.189 1.00 98.25 366 ARG A CA 1
ATOM 3084 C C . ARG A 1 366 ? -6.081 4.526 24.740 1.00 98.25 366 ARG A C 1
ATOM 3086 O O . ARG A 1 366 ? -6.135 4.088 25.887 1.00 98.25 366 ARG A O 1
ATOM 3093 N N . CYS A 1 367 ? -7.140 4.587 23.935 1.00 98.44 367 CYS A N 1
ATOM 3094 C CA . CYS A 1 367 ? -8.498 4.241 24.359 1.00 98.44 367 CYS A CA 1
ATOM 3095 C C . CYS A 1 367 ? -8.745 2.727 24.438 1.00 98.44 367 CYS A C 1
ATOM 3097 O O . CYS A 1 367 ? -9.582 2.301 25.228 1.00 98.44 367 CYS A O 1
ATOM 3099 N N . LEU A 1 368 ? -8.046 1.907 23.649 1.00 98.56 368 LEU A N 1
ATOM 3100 C CA . LEU A 1 368 ? -8.175 0.448 23.707 1.00 98.56 368 LEU A CA 1
ATOM 3101 C C . LEU A 1 368 ? -7.621 -0.118 25.021 1.00 98.56 368 LEU A C 1
ATOM 3103 O O . LEU A 1 368 ? -6.585 0.334 25.509 1.00 98.56 368 LEU A O 1
ATOM 3107 N N . LYS A 1 369 ? -8.300 -1.119 25.584 1.00 98.12 369 LYS A N 1
ATOM 3108 C CA . LYS A 1 369 ? -7.789 -1.957 26.678 1.00 98.12 369 LYS A CA 1
ATOM 3109 C C . LYS A 1 369 ? -6.601 -2.798 26.205 1.00 98.12 369 LYS A C 1
ATOM 3111 O O . LYS A 1 369 ? -6.419 -3.040 25.011 1.00 98.12 369 LYS A O 1
ATOM 3116 N N . GLU A 1 370 ? -5.781 -3.227 27.157 1.00 97.81 370 GLU A N 1
ATOM 3117 C CA . GLU A 1 370 ? -4.698 -4.171 26.885 1.00 97.81 370 GLU A CA 1
ATOM 3118 C C . GLU A 1 370 ? -5.266 -5.487 26.331 1.00 97.81 370 GLU A C 1
ATOM 3120 O O . GLU A 1 370 ? -6.285 -5.990 26.805 1.00 97.81 370 GLU A O 1
ATOM 3125 N N . GLY A 1 371 ? -4.627 -6.021 25.295 1.00 97.19 371 GLY A N 1
ATOM 3126 C CA . GLY A 1 371 ? -5.038 -7.221 24.575 1.00 97.19 371 GLY A CA 1
ATOM 3127 C C . GLY A 1 371 ? -6.173 -7.046 23.570 1.00 97.19 371 GLY A C 1
ATOM 3128 O O . GLY A 1 371 ? -6.448 -7.991 22.831 1.00 97.19 371 GLY A O 1
ATOM 3129 N N . SER A 1 372 ? -6.782 -5.861 23.468 1.00 97.94 372 SER A N 1
ATOM 3130 C CA . SER A 1 372 ? -7.896 -5.610 22.546 1.00 97.94 372 SER A CA 1
ATOM 3131 C C . SER A 1 372 ? -7.489 -5.681 21.063 1.00 97.94 372 SER A C 1
ATOM 3133 O O . SER A 1 372 ? -6.432 -5.151 20.693 1.00 97.94 372 SER A O 1
ATOM 3135 N N . PRO A 1 373 ? -8.335 -6.265 20.189 1.00 97.94 373 PRO A N 1
ATOM 3136 C CA . PRO A 1 373 ? -8.122 -6.294 18.744 1.00 97.94 373 PRO A CA 1
ATOM 3137 C C . PRO A 1 373 ? -8.422 -4.952 18.056 1.00 97.94 373 PRO A C 1
ATOM 3139 O O . PRO A 1 373 ? -9.371 -4.244 18.401 1.00 97.94 373 PRO A O 1
ATOM 3142 N N . LEU A 1 374 ? -7.656 -4.652 17.006 1.00 98.50 374 LEU A N 1
ATOM 3143 C CA . LEU A 1 374 ? -7.905 -3.576 16.045 1.00 98.50 374 LEU A CA 1
ATOM 3144 C C . LEU A 1 374 ? -7.863 -4.140 14.618 1.00 98.50 374 LEU A C 1
ATOM 3146 O O . LEU A 1 374 ? -6.838 -4.665 14.186 1.00 98.50 374 LEU A O 1
ATOM 3150 N N . LEU A 1 375 ? -8.970 -4.014 13.886 1.00 98.12 375 LEU A N 1
ATOM 3151 C CA . LEU A 1 375 ? -9.098 -4.423 12.484 1.00 98.12 375 LEU A CA 1
ATOM 3152 C C . LEU A 1 375 ? -9.205 -3.184 11.584 1.00 98.12 375 LEU A C 1
ATOM 3154 O O . LEU A 1 375 ? -10.078 -2.339 11.787 1.00 98.12 375 LEU A O 1
ATOM 3158 N N . ILE A 1 376 ? -8.344 -3.083 10.569 1.00 98.00 376 ILE A N 1
ATOM 3159 C CA . ILE A 1 376 ? -8.315 -1.941 9.642 1.00 98.00 376 ILE A CA 1
ATOM 3160 C C . ILE A 1 376 ? -8.442 -2.426 8.200 1.00 98.00 376 ILE A C 1
ATOM 3162 O O . ILE A 1 376 ? -7.515 -3.038 7.673 1.00 98.00 376 ILE A O 1
ATOM 3166 N N . ASN A 1 377 ? -9.553 -2.096 7.542 1.00 96.81 377 ASN A N 1
ATOM 3167 C CA . ASN A 1 377 ? -9.713 -2.304 6.105 1.00 96.81 377 ASN A CA 1
ATOM 3168 C C . ASN A 1 377 ? -9.037 -1.177 5.305 1.00 96.81 377 ASN A C 1
ATOM 3170 O O . ASN A 1 377 ? -9.387 -0.006 5.457 1.00 96.81 377 ASN A O 1
ATOM 3174 N N . ILE A 1 378 ? -8.096 -1.510 4.426 1.00 95.75 378 ILE A N 1
ATOM 3175 C CA . ILE A 1 378 ? -7.341 -0.545 3.616 1.00 95.75 378 ILE A CA 1
ATOM 3176 C C . ILE A 1 378 ? -7.017 -1.135 2.239 1.00 95.75 378 ILE A C 1
ATOM 3178 O O . ILE A 1 378 ? -6.762 -2.330 2.093 1.00 95.75 378 ILE A O 1
ATOM 3182 N N . PHE A 1 379 ? -6.998 -0.291 1.207 1.00 93.56 379 PHE A N 1
ATOM 3183 C CA . PHE A 1 379 ? -6.659 -0.716 -0.147 1.00 93.56 379 PHE A CA 1
ATOM 3184 C C . PHE A 1 379 ? -5.596 0.174 -0.794 1.00 93.56 379 PHE A C 1
ATOM 3186 O O . PHE A 1 379 ? -5.690 1.403 -0.801 1.00 93.56 379 PHE A O 1
ATOM 3193 N N . ASP A 1 380 ? -4.608 -0.478 -1.401 1.00 94.81 380 ASP A N 1
ATOM 3194 C CA . ASP A 1 380 ? -3.533 0.148 -2.163 1.00 94.81 380 ASP A CA 1
ATOM 3195 C C . ASP A 1 380 ? -4.017 0.460 -3.583 1.00 94.81 380 ASP A C 1
ATOM 3197 O O . ASP A 1 380 ? -3.971 -0.390 -4.477 1.00 94.81 380 ASP A O 1
ATOM 3201 N N . TYR A 1 381 ? -4.519 1.677 -3.794 1.00 91.94 381 TYR A N 1
ATOM 3202 C CA . TYR A 1 381 ? -5.092 2.118 -5.068 1.00 91.94 381 TYR A CA 1
ATOM 3203 C C . TYR A 1 381 ? -4.178 3.109 -5.813 1.00 91.94 381 TYR A C 1
ATOM 3205 O O . TYR A 1 381 ? -3.113 3.483 -5.328 1.00 91.94 381 TYR A O 1
ATOM 3213 N N . PHE A 1 382 ? -4.556 3.499 -7.035 1.00 92.62 382 PHE A N 1
ATOM 3214 C CA . PHE A 1 382 ? -3.758 4.406 -7.864 1.00 92.62 382 PHE A CA 1
ATOM 3215 C C . PHE A 1 382 ? -4.027 5.881 -7.563 1.00 92.62 382 PHE A C 1
ATOM 3217 O O . PHE A 1 382 ? -5.129 6.364 -7.818 1.00 92.62 382 PHE A O 1
ATOM 3224 N N . ASP A 1 383 ? -2.993 6.602 -7.136 1.00 95.25 383 ASP A N 1
ATOM 3225 C CA . ASP A 1 383 ? -3.004 8.059 -6.999 1.00 95.25 383 ASP A CA 1
ATOM 3226 C C . ASP A 1 383 ? -1.570 8.619 -6.964 1.00 95.25 383 ASP A C 1
ATOM 3228 O O . ASP A 1 383 ? -0.593 7.898 -7.175 1.00 95.25 383 ASP A O 1
ATOM 3232 N N . ASN A 1 384 ? -1.428 9.919 -6.726 1.00 95.75 384 ASN A N 1
ATOM 3233 C CA . ASN A 1 384 ? -0.157 10.610 -6.577 1.00 95.75 384 ASN A CA 1
ATOM 3234 C C . ASN A 1 384 ? 0.029 11.085 -5.127 1.00 95.75 384 ASN A C 1
ATOM 3236 O O . ASN A 1 384 ? -0.788 11.840 -4.617 1.00 95.75 384 ASN A O 1
ATOM 3240 N N . GLU A 1 385 ? 1.146 10.717 -4.494 1.00 96.12 385 GLU A N 1
ATOM 3241 C CA . GLU A 1 385 ? 1.521 11.160 -3.137 1.00 96.12 385 GLU A CA 1
ATOM 3242 C C . GLU A 1 385 ? 1.710 12.682 -3.007 1.00 96.12 385 GLU A C 1
ATOM 3244 O O . GLU A 1 385 ? 1.731 13.210 -1.896 1.00 96.12 385 GLU A O 1
ATOM 3249 N N . LYS A 1 386 ? 1.914 13.378 -4.134 1.00 96.31 386 LYS A N 1
ATOM 3250 C CA . LYS A 1 386 ? 2.172 14.823 -4.229 1.00 96.31 386 LYS A CA 1
ATOM 3251 C C . LYS A 1 386 ? 3.385 15.298 -3.415 1.00 96.31 386 LYS A C 1
ATOM 3253 O O . LYS A 1 386 ? 3.451 16.447 -3.004 1.00 96.31 386 LYS A O 1
ATOM 3258 N N . ILE A 1 387 ? 4.387 14.431 -3.235 1.00 94.25 387 ILE A N 1
ATOM 3259 C CA . ILE A 1 387 ? 5.651 14.772 -2.546 1.00 94.25 387 ILE A CA 1
ATOM 3260 C C . ILE A 1 387 ? 6.830 15.026 -3.491 1.00 94.25 387 ILE A C 1
ATOM 3262 O O . ILE A 1 387 ? 7.827 15.609 -3.078 1.00 94.25 387 ILE A O 1
ATOM 3266 N N . ILE A 1 388 ? 6.729 14.595 -4.754 1.00 92.56 388 ILE A N 1
ATOM 3267 C CA . ILE A 1 388 ? 7.736 14.865 -5.795 1.00 92.56 388 ILE A CA 1
ATOM 3268 C C . ILE A 1 388 ? 7.153 15.773 -6.875 1.00 92.56 388 ILE A C 1
ATOM 3270 O O . ILE A 1 388 ? 7.751 16.780 -7.235 1.00 92.56 388 ILE A O 1
ATOM 3274 N N . VAL A 1 389 ? 5.985 15.422 -7.406 1.00 93.19 389 VAL A N 1
ATOM 3275 C CA . VAL A 1 389 ? 5.322 16.143 -8.495 1.00 93.19 389 VAL A CA 1
ATOM 3276 C C . VAL A 1 389 ? 3.823 16.191 -8.228 1.00 93.19 389 VAL A C 1
ATOM 3278 O O . VAL A 1 389 ? 3.281 15.287 -7.603 1.00 93.19 389 VAL A O 1
ATOM 3281 N N . PHE A 1 390 ? 3.140 17.210 -8.743 1.00 93.56 390 PHE A N 1
ATOM 3282 C CA . PHE A 1 390 ? 1.698 17.405 -8.551 1.00 93.56 390 PHE A CA 1
ATOM 3283 C C . PHE A 1 390 ? 0.841 16.968 -9.753 1.00 93.56 390 PHE A C 1
ATOM 3285 O O . PHE A 1 390 ? -0.380 16.943 -9.661 1.00 93.56 390 PHE A O 1
ATOM 3292 N N . SER A 1 391 ? 1.463 16.641 -10.888 1.00 93.00 391 SER A N 1
ATOM 3293 C CA . SER A 1 391 ? 0.778 16.221 -12.116 1.00 93.00 391 SER A CA 1
ATOM 3294 C C . SER A 1 391 ? 0.537 14.708 -12.166 1.00 93.00 391 SER A C 1
ATOM 3296 O O . SER A 1 391 ? 1.058 13.952 -11.345 1.00 93.00 391 SER A O 1
ATOM 3298 N N . ASP A 1 392 ? -0.194 14.249 -13.186 1.00 90.69 392 ASP A N 1
ATOM 3299 C CA . ASP A 1 392 ? -0.459 12.823 -13.441 1.00 90.69 392 ASP A CA 1
ATOM 3300 C C . ASP A 1 392 ? 0.806 11.964 -13.585 1.00 90.69 392 ASP A C 1
ATOM 3302 O O . ASP A 1 392 ? 0.759 10.759 -13.368 1.00 90.69 392 ASP A O 1
ATOM 3306 N N . MET A 1 393 ? 1.952 12.582 -13.879 1.00 91.62 393 MET A N 1
ATOM 3307 C CA . MET A 1 393 ? 3.269 11.938 -13.918 1.00 91.62 393 MET A CA 1
ATOM 3308 C C . MET A 1 393 ? 3.631 11.221 -12.609 1.00 91.62 393 MET A C 1
ATOM 3310 O O . MET A 1 393 ? 4.410 10.272 -12.632 1.00 91.62 393 MET A O 1
ATOM 3314 N N . GLY A 1 394 ? 3.111 11.693 -11.472 1.00 92.94 394 GLY A N 1
ATOM 3315 C CA . GLY A 1 394 ? 3.354 11.095 -10.159 1.00 92.94 394 GLY A CA 1
ATOM 3316 C C . GLY A 1 394 ? 2.377 9.988 -9.776 1.00 92.94 394 GLY A C 1
ATOM 3317 O O . GLY A 1 394 ? 2.521 9.425 -8.693 1.00 92.94 394 GLY A O 1
ATOM 3318 N N . LYS A 1 395 ? 1.383 9.677 -10.621 1.00 94.81 395 LYS A N 1
ATOM 3319 C CA . LYS A 1 395 ? 0.417 8.615 -10.328 1.00 94.81 395 LYS A CA 1
ATOM 3320 C C . LYS A 1 395 ? 1.105 7.254 -10.320 1.00 94.81 395 LYS A C 1
ATOM 3322 O O . LYS A 1 395 ? 1.742 6.852 -11.292 1.00 94.81 395 LYS A O 1
ATOM 3327 N N . LYS A 1 396 ? 0.911 6.523 -9.231 1.00 94.94 396 LYS A N 1
ATOM 3328 C CA . LYS A 1 396 ? 1.379 5.152 -9.020 1.00 94.94 396 LYS A CA 1
ATOM 3329 C C . LYS A 1 396 ? 0.408 4.432 -8.088 1.00 94.94 396 LYS A C 1
ATOM 3331 O O . LYS A 1 396 ? -0.543 5.036 -7.601 1.00 94.94 396 LYS A O 1
ATOM 3336 N N . ARG A 1 397 ? 0.636 3.147 -7.830 1.00 95.31 397 ARG A N 1
ATOM 3337 C CA . ARG A 1 397 ? -0.084 2.463 -6.757 1.00 95.31 397 ARG A CA 1
ATOM 3338 C C . ARG A 1 397 ? 0.475 2.940 -5.420 1.00 95.31 397 ARG A C 1
ATOM 3340 O O . ARG A 1 397 ? 1.675 2.831 -5.190 1.00 95.31 397 ARG A O 1
ATOM 3347 N N . LEU A 1 398 ? -0.376 3.516 -4.583 1.00 96.81 398 LEU A N 1
ATOM 3348 C CA . LEU A 1 398 ? -0.002 3.9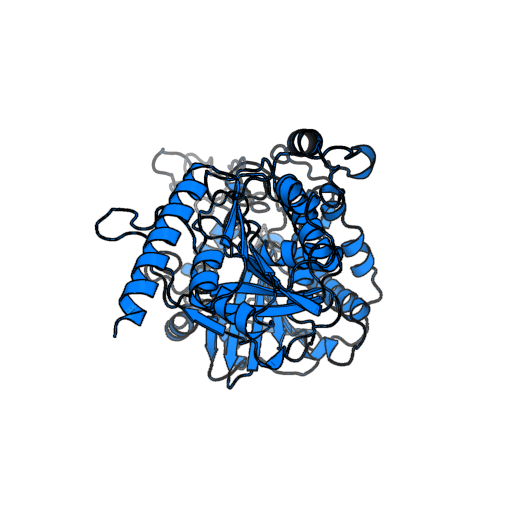26 -3.236 1.00 96.81 398 LEU A CA 1
ATOM 3349 C C . LEU A 1 398 ? 0.155 2.703 -2.333 1.00 96.81 398 LEU A C 1
ATOM 3351 O O . LEU A 1 398 ? -0.531 1.706 -2.527 1.00 96.81 398 LEU A O 1
ATOM 3355 N N . ILE A 1 399 ? 1.024 2.813 -1.331 1.00 98.00 399 ILE A N 1
ATOM 3356 C CA . ILE A 1 399 ? 1.346 1.746 -0.370 1.00 98.00 399 ILE A CA 1
ATOM 3357 C C . ILE A 1 399 ? 0.704 2.028 0.999 1.00 98.00 399 ILE A C 1
ATOM 3359 O O . ILE A 1 399 ? 1.356 1.985 2.044 1.00 98.00 399 ILE A O 1
ATOM 3363 N N . LEU A 1 400 ? -0.585 2.385 0.989 1.00 98.25 400 LEU A N 1
ATOM 3364 C CA . LEU A 1 400 ? -1.333 2.795 2.181 1.00 98.25 400 LEU A CA 1
ATOM 3365 C C . LEU A 1 400 ? -1.347 1.696 3.245 1.00 98.25 400 LEU A C 1
ATOM 3367 O O . LEU A 1 400 ? -1.133 1.995 4.418 1.00 98.25 400 LEU A O 1
ATOM 3371 N N . SER A 1 401 ? -1.526 0.437 2.843 1.00 98.06 401 SER A N 1
ATOM 3372 C CA . SER A 1 401 ? -1.467 -0.728 3.734 1.00 98.06 401 SER A CA 1
ATOM 3373 C C . SER A 1 401 ? -0.156 -0.769 4.530 1.00 98.06 401 SER A C 1
ATOM 3375 O O . SER A 1 401 ? -0.148 -0.969 5.747 1.00 98.06 401 SER A O 1
ATOM 3377 N N . SER A 1 402 ? 0.957 -0.486 3.852 1.00 98.62 402 SER A N 1
ATOM 3378 C CA . SER A 1 402 ? 2.295 -0.511 4.431 1.00 98.62 402 SER A CA 1
ATOM 3379 C C . SER A 1 402 ? 2.528 0.685 5.347 1.00 98.62 402 SER A C 1
ATOM 3381 O O . SER A 1 402 ? 3.085 0.500 6.427 1.00 98.62 402 SER A O 1
ATOM 3383 N N . TYR A 1 403 ? 2.051 1.879 4.976 1.00 98.62 403 TYR A N 1
ATOM 3384 C CA . TYR A 1 403 ? 2.125 3.063 5.835 1.00 98.62 403 TYR A CA 1
ATOM 3385 C C . TYR A 1 403 ? 1.297 2.926 7.112 1.00 98.62 403 TYR A C 1
ATOM 3387 O O . TYR A 1 403 ? 1.802 3.233 8.189 1.00 98.62 403 TYR A O 1
ATOM 3395 N N . ILE A 1 404 ? 0.057 2.437 7.014 1.00 98.62 404 ILE A N 1
ATOM 3396 C CA . ILE A 1 404 ? -0.796 2.218 8.188 1.00 98.62 404 ILE A CA 1
ATOM 3397 C C . ILE A 1 404 ? -0.194 1.139 9.091 1.00 98.62 404 ILE A C 1
ATOM 3399 O O . ILE A 1 404 ? -0.102 1.342 10.299 1.00 98.62 404 ILE A O 1
ATOM 3403 N N . SER A 1 405 ? 0.307 0.038 8.520 1.00 98.50 405 SER A N 1
ATOM 3404 C CA . SER A 1 405 ? 1.007 -0.990 9.297 1.00 98.50 405 SER A CA 1
ATOM 3405 C C . SER A 1 405 ? 2.239 -0.448 10.026 1.00 98.50 405 SER A C 1
ATOM 3407 O O . SER A 1 405 ? 2.444 -0.768 11.198 1.00 98.50 405 SER A O 1
ATOM 3409 N N . PHE A 1 406 ? 3.042 0.395 9.372 1.00 98.50 406 PHE A N 1
ATOM 3410 C CA . PHE A 1 406 ? 4.166 1.072 10.017 1.00 98.50 406 PHE A CA 1
ATOM 3411 C C . PHE A 1 406 ? 3.702 1.988 11.156 1.00 98.50 406 PHE A C 1
ATOM 3413 O O . PHE A 1 406 ? 4.224 1.881 12.262 1.00 98.50 406 PHE A O 1
ATOM 3420 N N . ILE A 1 407 ? 2.698 2.838 10.915 1.00 98.69 407 ILE A N 1
ATOM 3421 C CA . ILE A 1 407 ? 2.154 3.769 11.914 1.00 98.69 407 ILE A CA 1
ATOM 3422 C C . ILE A 1 407 ? 1.664 3.022 13.156 1.00 98.69 407 ILE A C 1
ATOM 3424 O O . ILE A 1 407 ? 2.061 3.366 14.268 1.00 98.69 407 ILE A O 1
ATOM 3428 N N . CYS A 1 408 ? 0.841 1.985 12.984 1.00 98.69 408 CYS A N 1
ATOM 3429 C CA . CYS A 1 408 ? 0.308 1.212 14.103 1.00 98.69 408 CYS A CA 1
ATOM 3430 C C . CYS A 1 408 ? 1.434 0.578 14.934 1.00 98.69 408 CYS A C 1
ATOM 3432 O O . CYS A 1 408 ? 1.424 0.691 16.160 1.00 98.69 408 CYS A O 1
ATOM 3434 N N . ARG A 1 409 ? 2.444 -0.016 14.284 1.00 97.94 409 ARG A N 1
ATOM 3435 C CA . ARG A 1 409 ? 3.610 -0.583 14.983 1.00 97.94 409 ARG A CA 1
ATOM 3436 C C . ARG A 1 409 ? 4.444 0.480 15.688 1.00 97.94 409 ARG A C 1
ATOM 3438 O O . ARG A 1 409 ? 4.861 0.261 16.818 1.00 97.94 409 ARG A O 1
ATOM 3445 N N . TYR A 1 410 ? 4.652 1.633 15.053 1.00 98.12 410 TYR A N 1
ATOM 3446 C CA . TYR A 1 410 ? 5.388 2.752 15.642 1.00 98.12 410 TYR A CA 1
ATOM 3447 C C . TYR A 1 410 ? 4.709 3.286 16.914 1.00 98.12 410 TYR A C 1
ATOM 3449 O O . TYR A 1 410 ? 5.389 3.668 17.860 1.00 98.12 410 TYR A O 1
ATOM 3457 N N . ILE A 1 411 ? 3.372 3.278 16.955 1.00 98.44 411 ILE A N 1
ATOM 3458 C CA . ILE A 1 411 ? 2.582 3.657 18.138 1.00 98.44 411 ILE A CA 1
ATOM 3459 C C . ILE A 1 411 ? 2.707 2.621 19.271 1.00 98.44 411 ILE A C 1
ATOM 3461 O O . ILE A 1 411 ? 2.641 2.995 20.441 1.00 98.44 411 ILE A O 1
ATOM 3465 N N . GLY A 1 412 ? 2.892 1.340 18.937 1.00 98.00 412 GLY A N 1
ATOM 3466 C CA . GLY A 1 412 ? 3.030 0.244 19.904 1.00 98.00 412 GLY A CA 1
ATOM 3467 C C . GLY A 1 412 ? 2.075 -0.934 19.693 1.00 98.00 412 GLY A C 1
ATOM 3468 O O . GLY A 1 412 ? 2.046 -1.848 20.514 1.00 98.00 412 GLY A O 1
ATOM 3469 N N . PHE A 1 413 ? 1.277 -0.947 18.621 1.00 98.38 413 PHE A N 1
ATOM 3470 C CA . PHE A 1 413 ? 0.461 -2.115 18.289 1.00 98.38 413 PHE A CA 1
ATOM 3471 C C . PHE A 1 413 ? 1.320 -3.290 17.805 1.00 98.38 413 PHE A C 1
ATOM 3473 O O . PHE A 1 413 ? 2.233 -3.119 16.993 1.00 98.38 413 PHE A O 1
ATOM 3480 N N . ASN A 1 414 ? 0.932 -4.503 18.193 1.00 96.88 414 ASN A N 1
ATOM 3481 C CA . ASN A 1 414 ? 1.462 -5.734 17.618 1.00 96.88 414 ASN A CA 1
ATOM 3482 C C . ASN A 1 414 ? 0.720 -6.051 16.317 1.00 96.88 414 ASN A C 1
ATOM 3484 O O . ASN A 1 414 ? -0.505 -6.155 16.315 1.00 96.88 414 ASN A O 1
ATOM 3488 N N . HIS A 1 415 ? 1.442 -6.199 15.204 1.00 96.38 415 HIS A N 1
ATOM 3489 C CA . HIS A 1 415 ? 0.857 -6.568 13.913 1.00 96.38 415 HIS A CA 1
ATOM 3490 C C . HIS A 1 415 ? 0.716 -8.089 13.828 1.00 96.38 415 HIS A C 1
ATOM 3492 O O . HIS A 1 415 ? 1.698 -8.796 13.623 1.00 96.38 415 HIS A O 1
ATOM 3498 N N . LEU A 1 416 ? -0.509 -8.586 13.988 1.00 94.94 416 LEU A N 1
ATOM 3499 C CA . LEU A 1 416 ? -0.790 -10.020 14.080 1.00 94.94 416 LEU A CA 1
ATOM 3500 C C . LEU A 1 416 ? -0.943 -10.683 12.709 1.00 94.94 416 LEU A C 1
ATOM 3502 O O . LEU A 1 416 ? -0.702 -11.879 12.562 1.00 94.94 416 LEU A O 1
ATOM 3506 N N . GLY A 1 417 ? -1.347 -9.919 11.695 1.00 94.25 417 GLY A N 1
ATOM 3507 C CA . GLY A 1 417 ? -1.463 -10.420 10.334 1.00 94.25 417 GLY A CA 1
ATOM 3508 C C . GLY A 1 417 ? -2.385 -9.581 9.464 1.00 94.25 417 GLY A C 1
ATOM 3509 O O . GLY A 1 417 ? -2.723 -8.444 9.785 1.00 94.25 417 GLY A O 1
ATOM 3510 N N . ASN A 1 418 ? -2.810 -10.174 8.355 1.00 95.50 418 ASN A N 1
ATOM 3511 C CA . ASN A 1 418 ? -3.715 -9.563 7.395 1.00 95.50 418 ASN A CA 1
ATOM 3512 C C . ASN A 1 418 ? -4.669 -10.621 6.848 1.00 95.50 418 ASN A C 1
ATOM 3514 O O . ASN A 1 418 ? -4.229 -11.690 6.418 1.00 95.50 418 ASN A O 1
ATOM 3518 N N . ILE A 1 419 ? -5.952 -10.280 6.804 1.00 95.44 419 ILE A N 1
ATOM 3519 C CA . ILE A 1 419 ? -6.961 -11.045 6.079 1.00 95.44 419 ILE A CA 1
ATOM 3520 C C . ILE A 1 419 ? -7.033 -10.494 4.662 1.00 95.44 419 ILE A C 1
ATOM 3522 O O . ILE A 1 419 ? -7.179 -9.286 4.463 1.00 95.44 419 ILE A O 1
ATOM 3526 N N . ALA A 1 420 ? -6.972 -11.379 3.675 1.00 95.00 420 ALA A N 1
ATOM 3527 C CA . ALA A 1 420 ? -7.296 -11.034 2.304 1.00 95.00 420 ALA A CA 1
ATOM 3528 C C . ALA A 1 420 ? -8.819 -10.998 2.142 1.00 95.00 420 ALA A C 1
ATOM 3530 O O . ALA A 1 420 ? -9.482 -12.041 2.141 1.00 95.00 420 ALA A O 1
ATOM 3531 N N . TRP A 1 421 ? -9.396 -9.806 2.008 1.00 94.44 421 TRP A N 1
ATOM 3532 C CA . TRP A 1 421 ? -10.781 -9.693 1.569 1.00 94.44 421 TRP A CA 1
ATOM 3533 C C . TRP A 1 421 ? -10.839 -9.909 0.058 1.00 94.44 421 TRP A C 1
ATOM 3535 O O . TRP A 1 421 ? -10.587 -8.993 -0.718 1.00 94.44 421 TRP A O 1
ATOM 3545 N N . ASP A 1 422 ? -11.171 -11.128 -0.356 1.00 93.19 422 ASP A N 1
ATOM 3546 C CA . ASP A 1 422 ? -11.372 -11.505 -1.748 1.00 93.19 422 ASP A CA 1
ATOM 3547 C C . ASP A 1 422 ? -12.749 -11.035 -2.248 1.00 93.19 422 ASP A C 1
ATOM 3549 O O . ASP A 1 422 ? -13.797 -11.550 -1.842 1.00 93.19 422 ASP A O 1
ATOM 3553 N N . LYS A 1 423 ? -12.724 -10.072 -3.172 1.00 87.62 423 LYS A N 1
ATOM 3554 C CA . LYS A 1 423 ? -13.889 -9.454 -3.819 1.00 87.62 423 LYS A CA 1
ATOM 3555 C C . LYS A 1 423 ? -14.467 -10.295 -4.962 1.00 87.62 423 LYS A C 1
ATOM 3557 O O . LYS A 1 423 ? -15.508 -9.937 -5.517 1.00 87.62 423 LYS A O 1
ATOM 3562 N N . GLY A 1 424 ? -13.817 -11.401 -5.321 1.00 86.50 424 GLY A N 1
ATOM 3563 C CA . GLY A 1 424 ? -14.162 -12.217 -6.481 1.00 86.50 424 GLY A CA 1
ATOM 3564 C C . GLY A 1 424 ? -13.720 -11.583 -7.802 1.00 86.50 424 GLY A C 1
ATOM 3565 O O . GLY A 1 424 ? -12.824 -10.738 -7.845 1.00 86.50 424 GLY A O 1
ATOM 3566 N N . GLU A 1 425 ? -14.321 -12.021 -8.910 1.00 79.44 425 GLU A N 1
ATOM 3567 C CA . GLU A 1 425 ? -14.061 -11.403 -10.212 1.00 79.44 425 GLU A CA 1
ATOM 3568 C C . GLU A 1 425 ? -14.625 -9.981 -10.261 1.00 79.44 425 GLU A C 1
ATOM 3570 O O . GLU A 1 425 ? -15.770 -9.737 -9.882 1.00 79.44 425 GLU A O 1
ATOM 3575 N N . ILE A 1 426 ? -13.812 -9.050 -10.757 1.00 72.00 426 ILE A N 1
ATOM 3576 C CA . ILE A 1 426 ? -14.196 -7.653 -10.942 1.00 72.00 426 ILE A CA 1
ATOM 3577 C C . ILE A 1 426 ? -14.251 -7.361 -12.438 1.00 72.00 426 ILE A C 1
ATOM 3579 O O . ILE A 1 426 ? -13.349 -7.736 -13.189 1.00 72.00 426 ILE A O 1
ATOM 3583 N N . GLU A 1 427 ? -15.296 -6.660 -12.866 1.00 58.00 427 GLU A N 1
ATOM 3584 C CA . GLU A 1 427 ? -15.392 -6.111 -14.215 1.00 58.00 427 GLU A CA 1
ATOM 3585 C C . GLU A 1 427 ? -14.436 -4.918 -14.343 1.00 58.00 427 GLU A C 1
ATOM 3587 O O . GLU A 1 427 ? -14.556 -3.920 -13.631 1.00 58.00 427 GLU A O 1
ATOM 3592 N N . GLY A 1 428 ? -13.442 -5.009 -15.227 1.00 57.75 428 GLY A N 1
ATOM 3593 C CA . GLY A 1 428 ? -12.497 -3.916 -15.421 1.00 57.75 428 GLY A CA 1
ATOM 3594 C C . GLY A 1 428 ? -11.614 -4.076 -16.649 1.00 57.75 428 GLY A C 1
ATOM 3595 O O . GLY A 1 428 ? -11.391 -5.175 -17.147 1.00 57.75 428 GLY A O 1
ATOM 3596 N N . ASN A 1 429 ? -11.047 -2.957 -17.101 1.00 52.25 429 ASN A N 1
ATOM 3597 C CA . ASN A 1 429 ? -10.247 -2.900 -18.328 1.00 52.25 429 ASN A CA 1
ATOM 3598 C C . ASN A 1 429 ? -8.781 -3.335 -18.155 1.00 52.25 429 ASN A C 1
ATOM 3600 O O . ASN A 1 429 ? -8.036 -3.345 -19.127 1.00 52.25 429 ASN A O 1
ATOM 3604 N N . ARG A 1 430 ? -8.343 -3.703 -16.939 1.00 58.62 430 ARG A N 1
ATOM 3605 C CA . ARG A 1 430 ? -6.923 -4.002 -16.648 1.00 58.62 430 ARG A CA 1
ATOM 3606 C C . ARG A 1 430 ? -6.371 -5.202 -17.440 1.00 58.62 430 ARG A C 1
ATOM 3608 O O . ARG A 1 430 ? -5.182 -5.214 -17.726 1.00 58.62 430 ARG A O 1
ATOM 3615 N N . ASN A 1 431 ? -7.244 -6.118 -17.874 1.00 51.69 431 ASN A N 1
ATOM 3616 C CA . ASN A 1 431 ? -6.901 -7.267 -18.724 1.00 51.69 431 ASN A CA 1
ATOM 3617 C C . ASN A 1 431 ? -7.341 -7.085 -20.191 1.00 51.69 431 ASN A C 1
ATOM 3619 O O . ASN A 1 431 ? -7.135 -7.982 -21.009 1.00 51.69 431 ASN A O 1
ATOM 3623 N N . PHE A 1 432 ? -7.947 -5.946 -20.555 1.00 50.41 432 PHE A N 1
ATOM 3624 C CA . PHE A 1 432 ? -8.344 -5.650 -21.937 1.00 50.41 432 PHE A CA 1
ATOM 3625 C C . PHE A 1 432 ? -7.125 -5.206 -22.748 1.00 50.41 432 PHE A C 1
ATOM 3627 O O . PHE A 1 432 ? -6.994 -4.056 -23.156 1.00 50.41 432 PHE A O 1
ATOM 3634 N N . ASN A 1 433 ? -6.227 -6.145 -23.013 1.00 60.50 433 ASN A N 1
ATOM 3635 C CA . ASN A 1 433 ? -5.063 -5.913 -23.858 1.00 60.50 433 ASN A CA 1
ATOM 3636 C C . ASN A 1 433 ? -5.337 -6.191 -25.346 1.00 60.50 433 ASN A C 1
ATOM 3638 O O . ASN A 1 433 ? -4.393 -6.353 -26.107 1.00 60.50 433 ASN A O 1
ATOM 3642 N N . GLN A 1 434 ? -6.606 -6.251 -25.780 1.00 62.03 434 GLN A N 1
ATOM 3643 C CA . GLN A 1 434 ? -6.994 -6.451 -27.190 1.00 62.03 434 GLN A CA 1
ATOM 3644 C C . GLN A 1 434 ? -6.311 -7.671 -27.855 1.00 62.03 434 GLN A C 1
ATOM 3646 O O . GLN A 1 434 ? -5.985 -7.632 -29.035 1.00 62.03 434 GLN A O 1
ATOM 3651 N N . GLY A 1 435 ? -6.050 -8.743 -27.095 1.00 71.50 435 GLY A N 1
ATOM 3652 C CA . GLY A 1 435 ? -5.331 -9.923 -27.598 1.00 71.50 435 GLY A CA 1
ATOM 3653 C C . GLY A 1 435 ? -3.801 -9.792 -27.640 1.00 71.50 435 GLY A C 1
ATOM 3654 O O . GLY A 1 435 ? -3.148 -10.578 -28.315 1.00 71.50 435 GLY A O 1
ATOM 3655 N N . ASN A 1 436 ? -3.203 -8.820 -26.942 1.00 83.50 436 ASN A N 1
ATOM 3656 C CA . ASN A 1 436 ? -1.751 -8.746 -26.767 1.00 83.50 436 ASN A CA 1
ATOM 3657 C C . ASN A 1 436 ? -1.290 -9.737 -25.684 1.00 83.50 436 ASN A C 1
ATOM 3659 O O . ASN A 1 436 ? -1.660 -9.601 -24.516 1.00 83.50 436 ASN A O 1
ATOM 3663 N N . TYR A 1 437 ? -0.445 -10.688 -26.087 1.00 90.25 437 TYR A N 1
ATOM 3664 C CA . TYR A 1 437 ? 0.134 -11.753 -25.262 1.00 90.25 437 TYR A CA 1
ATOM 3665 C C . TYR A 1 437 ? 1.628 -11.539 -24.986 1.00 90.25 437 TYR A C 1
ATOM 3667 O O . TYR A 1 437 ? 2.364 -12.501 -24.820 1.00 90.25 437 TYR A O 1
ATOM 3675 N N . SER A 1 438 ? 2.100 -10.292 -24.960 1.00 91.44 438 SER A N 1
ATOM 3676 C CA . SER A 1 438 ? 3.511 -9.971 -24.717 1.00 91.44 438 SER A CA 1
ATOM 3677 C C . SER A 1 438 ? 3.767 -9.473 -23.282 1.00 91.44 438 SER A C 1
ATOM 3679 O O . SER A 1 438 ? 2.836 -8.984 -22.623 1.00 91.44 438 SER A O 1
ATOM 3681 N N . PRO A 1 439 ? 5.020 -9.551 -22.785 1.00 92.31 439 PRO A N 1
ATOM 3682 C CA . PRO A 1 439 ? 5.407 -9.137 -21.437 1.00 92.31 439 PRO A CA 1
ATOM 3683 C C . PRO A 1 439 ? 5.170 -7.642 -21.201 1.00 92.31 439 PRO A C 1
ATOM 3685 O O . PRO A 1 439 ? 5.032 -6.856 -22.139 1.00 92.31 439 PRO A O 1
ATOM 3688 N N . TYR A 1 440 ? 5.143 -7.232 -19.932 1.00 90.25 440 TYR A N 1
ATOM 3689 C CA . TYR A 1 440 ? 4.967 -5.845 -19.458 1.00 90.25 440 TYR A CA 1
ATOM 3690 C C . TYR A 1 440 ? 3.599 -5.203 -19.678 1.00 90.25 440 TYR A C 1
ATOM 3692 O O . TYR A 1 440 ? 3.357 -4.103 -19.168 1.00 90.25 440 TYR A O 1
ATOM 3700 N N . TYR A 1 441 ? 2.705 -5.868 -20.405 1.00 84.62 441 TYR A N 1
ATOM 3701 C CA . TYR A 1 441 ? 1.313 -5.447 -20.561 1.00 84.62 441 TYR A CA 1
ATOM 3702 C C . TYR A 1 441 ? 0.356 -6.238 -19.673 1.00 84.62 441 TYR A C 1
ATOM 3704 O O . TYR A 1 441 ? -0.759 -5.787 -19.435 1.00 84.62 441 TYR A O 1
ATOM 3712 N N . GLN A 1 442 ? 0.788 -7.381 -19.145 1.00 84.31 442 GLN A N 1
ATOM 3713 C CA . GLN A 1 442 ? -0.055 -8.266 -18.351 1.00 84.31 442 GLN A CA 1
ATOM 3714 C C . GLN A 1 442 ? 0.020 -7.866 -16.878 1.00 84.31 442 GLN A C 1
ATOM 3716 O O . GLN A 1 442 ? 1.099 -7.864 -16.290 1.00 84.31 442 GLN A O 1
ATOM 3721 N N . ALA A 1 443 ? -1.117 -7.505 -16.288 1.00 84.44 443 ALA A N 1
ATOM 3722 C CA . ALA A 1 443 ? -1.232 -7.221 -14.864 1.00 84.44 443 ALA A CA 1
ATOM 3723 C C . ALA A 1 443 ? -2.558 -7.798 -14.353 1.00 84.44 443 ALA A C 1
ATOM 3725 O O . ALA A 1 443 ? -3.596 -7.420 -14.896 1.00 84.44 443 ALA A O 1
ATOM 3726 N N . PRO A 1 444 ? -2.554 -8.662 -13.322 1.00 89.38 444 PRO A N 1
ATOM 3727 C CA . PRO A 1 444 ? -3.785 -9.242 -12.797 1.00 89.38 444 PRO A CA 1
ATOM 3728 C C . PRO A 1 444 ? -4.790 -8.183 -12.314 1.00 89.38 444 PRO A C 1
ATOM 3730 O O . PRO A 1 444 ? -4.419 -7.071 -11.923 1.00 89.38 444 PRO A O 1
ATOM 3733 N N . HIS A 1 445 ? -6.083 -8.511 -12.310 1.00 87.62 445 HIS A N 1
ATOM 3734 C CA . HIS A 1 445 ? -7.113 -7.657 -11.716 1.00 87.62 445 HIS A CA 1
ATOM 3735 C C . HIS A 1 445 ? -6.928 -7.530 -10.204 1.00 87.62 445 HIS A C 1
ATOM 3737 O O . HIS A 1 445 ? -6.583 -8.506 -9.549 1.00 87.62 445 HIS A O 1
ATOM 3743 N N . ASN A 1 446 ? -7.219 -6.337 -9.673 1.00 88.50 446 ASN A N 1
ATOM 3744 C CA . ASN A 1 446 ? -7.190 -6.056 -8.239 1.00 88.50 446 ASN A CA 1
ATOM 3745 C C . ASN A 1 446 ? -8.405 -6.655 -7.527 1.00 88.50 446 ASN A C 1
ATOM 3747 O O . ASN A 1 446 ? -9.412 -5.969 -7.345 1.00 88.50 446 ASN A O 1
ATOM 3751 N N . CYS A 1 447 ? -8.327 -7.919 -7.145 1.00 91.38 447 CYS A N 1
ATOM 3752 C CA . CYS A 1 447 ? -9.434 -8.709 -6.628 1.00 91.38 447 CYS A CA 1
ATOM 3753 C C . CYS A 1 447 ? -9.445 -8.840 -5.106 1.00 91.38 447 CYS A C 1
ATOM 3755 O O . CYS A 1 447 ? -10.409 -9.399 -4.591 1.00 91.38 447 CYS A O 1
ATOM 3757 N N . TRP A 1 448 ? -8.466 -8.301 -4.376 1.00 93.31 448 TRP A N 1
ATOM 3758 C CA . TRP A 1 448 ? -8.492 -8.326 -2.911 1.00 93.31 448 TRP A CA 1
ATOM 3759 C C . TRP A 1 448 ? -8.198 -6.970 -2.250 1.00 93.31 448 TRP A C 1
ATOM 3761 O O . TRP A 1 448 ? -7.725 -6.038 -2.902 1.00 93.31 448 TRP A O 1
ATOM 3771 N N . GLU A 1 449 ? -8.553 -6.841 -0.968 1.00 93.62 449 GLU A N 1
ATOM 3772 C CA . GLU A 1 449 ? -8.196 -5.716 -0.084 1.00 93.62 449 GLU A CA 1
ATOM 3773 C C . GLU A 1 449 ? -7.629 -6.222 1.246 1.00 93.62 449 GLU A C 1
ATOM 3775 O O . GLU A 1 449 ? -7.870 -7.367 1.643 1.00 93.62 449 GLU A O 1
ATOM 3780 N N . HIS A 1 450 ? -6.877 -5.364 1.934 1.00 96.44 450 HIS A N 1
ATOM 3781 C CA . HIS A 1 450 ? -6.267 -5.695 3.213 1.00 96.44 450 HIS A CA 1
ATOM 3782 C C . HIS A 1 450 ? -7.253 -5.462 4.347 1.00 96.44 450 HIS A C 1
ATOM 3784 O O . HIS A 1 450 ? -7.775 -4.358 4.478 1.00 96.44 450 HIS A O 1
ATOM 3790 N N . ILE A 1 451 ? -7.411 -6.442 5.231 1.00 97.31 451 ILE A N 1
ATOM 3791 C CA . ILE A 1 451 ? -7.887 -6.199 6.593 1.00 97.31 451 ILE A CA 1
ATOM 3792 C C . ILE A 1 451 ? -6.708 -6.484 7.515 1.00 97.31 451 ILE A C 1
ATOM 3794 O O . ILE A 1 451 ? -6.416 -7.638 7.835 1.00 97.31 451 ILE A O 1
ATOM 3798 N N . LEU A 1 452 ? -6.005 -5.426 7.900 1.00 97.81 452 LEU A N 1
ATOM 3799 C CA . LEU A 1 452 ? -4.869 -5.499 8.809 1.00 97.81 452 LEU A CA 1
ATOM 3800 C C . LEU A 1 452 ? -5.367 -5.785 10.228 1.00 97.81 452 LEU A C 1
ATOM 3802 O O . LEU A 1 452 ? -6.349 -5.184 10.669 1.00 97.81 452 LEU A O 1
ATOM 3806 N N . ILE A 1 453 ? -4.687 -6.685 10.934 1.00 97.56 453 ILE A N 1
ATOM 3807 C CA . ILE A 1 453 ? -5.068 -7.137 12.272 1.00 97.56 453 ILE A CA 1
ATOM 3808 C C . ILE A 1 453 ? -3.976 -6.751 13.257 1.00 97.56 453 ILE A C 1
ATOM 3810 O O . ILE A 1 453 ? -2.814 -7.139 13.104 1.00 97.56 453 ILE A O 1
ATOM 3814 N N . PHE A 1 454 ? -4.369 -6.054 14.311 1.00 98.19 454 PHE A N 1
ATOM 3815 C CA . PHE A 1 454 ? -3.479 -5.637 15.379 1.00 98.19 454 PHE A CA 1
ATOM 3816 C C . PHE A 1 454 ? -4.035 -6.003 16.754 1.00 98.19 454 PHE A C 1
ATOM 3818 O O . PHE A 1 454 ? -5.244 -6.173 16.915 1.00 98.19 454 PHE A O 1
ATOM 3825 N N . SER A 1 455 ? -3.158 -6.057 17.754 1.00 97.81 455 SER A N 1
ATOM 3826 C CA . SER A 1 455 ? -3.535 -6.013 19.170 1.00 97.81 455 SER A CA 1
ATOM 3827 C C . SER A 1 455 ? -2.752 -4.936 19.908 1.00 97.81 455 SER A C 1
ATOM 3829 O O . SER A 1 455 ? -1.599 -4.641 19.573 1.00 97.81 455 SER A O 1
ATOM 3831 N N . LYS A 1 456 ? -3.372 -4.339 20.928 1.00 97.94 456 LYS A N 1
ATOM 3832 C CA . LYS A 1 456 ? -2.641 -3.538 21.913 1.00 97.94 456 LYS A CA 1
ATOM 3833 C C . LYS A 1 456 ? -1.929 -4.491 22.871 1.00 97.94 456 LYS A C 1
ATOM 3835 O O . LYS A 1 456 ? -2.592 -5.192 23.624 1.00 97.94 456 LYS A O 1
ATOM 3840 N N . GLY A 1 457 ? -0.605 -4.564 22.769 1.00 95.62 457 GLY A N 1
ATOM 3841 C CA . GLY A 1 457 ? 0.196 -5.556 23.482 1.00 95.62 457 GLY A CA 1
ATOM 3842 C C . GLY A 1 457 ? -0.244 -6.997 23.208 1.00 95.62 457 GLY A C 1
ATOM 3843 O O . GLY A 1 457 ? -0.594 -7.340 22.070 1.00 95.62 457 GLY A O 1
ATOM 3844 N N . ASN A 1 458 ? -0.163 -7.867 24.213 1.00 95.69 458 ASN A N 1
ATOM 3845 C CA . ASN A 1 458 ? -0.411 -9.300 24.028 1.00 95.69 458 ASN A CA 1
ATOM 3846 C C . ASN A 1 458 ? -1.909 -9.575 23.827 1.00 95.69 458 ASN A C 1
ATOM 3848 O O . ASN A 1 458 ? -2.696 -9.177 24.683 1.00 95.69 458 ASN A O 1
ATOM 3852 N N . PRO A 1 459 ? -2.322 -10.255 22.740 1.00 95.94 459 PRO A N 1
ATOM 3853 C CA . PRO A 1 459 ? -3.735 -10.456 22.432 1.00 95.94 459 PRO A CA 1
ATOM 3854 C C . PRO A 1 459 ? -4.445 -11.235 23.547 1.00 95.94 459 PRO A C 1
ATOM 3856 O O . PRO A 1 459 ? -3.991 -12.305 23.949 1.00 95.94 459 PRO A O 1
ATOM 3859 N N . SER A 1 460 ? -5.588 -10.722 24.008 1.00 94.56 460 SER A N 1
ATOM 3860 C CA . SER A 1 460 ? -6.474 -11.405 24.969 1.00 94.56 460 SER A CA 1
ATOM 3861 C C . SER A 1 460 ? -7.494 -12.328 24.287 1.00 94.56 460 SER A C 1
ATOM 3863 O O . SER A 1 460 ? -8.391 -12.869 24.931 1.00 94.56 460 SER A O 1
ATOM 3865 N N . PHE A 1 461 ? -7.352 -12.514 22.974 1.00 93.69 461 PHE A N 1
ATOM 3866 C CA . PHE A 1 461 ? -8.249 -13.270 22.113 1.00 93.69 461 PHE A CA 1
ATOM 3867 C C . PHE A 1 461 ? -7.504 -14.360 21.345 1.00 93.69 461 PHE A C 1
ATOM 3869 O O . PHE A 1 461 ? -6.298 -14.293 21.109 1.00 93.69 461 PHE A O 1
ATOM 3876 N N . ASP A 1 462 ? -8.258 -15.367 20.914 1.00 91.31 462 ASP A N 1
ATOM 3877 C CA . ASP A 1 462 ? -7.721 -16.481 20.145 1.00 91.31 462 ASP A CA 1
ATOM 3878 C C . ASP A 1 462 ? -7.463 -16.073 18.688 1.00 91.31 462 ASP A C 1
ATOM 3880 O O . ASP A 1 462 ? -8.366 -16.049 17.846 1.00 91.31 462 ASP A O 1
ATOM 3884 N N . VAL A 1 463 ? -6.200 -15.772 18.388 1.00 91.12 463 VAL A N 1
ATOM 3885 C CA . VAL A 1 463 ? -5.728 -15.416 17.042 1.00 91.12 463 VAL A CA 1
ATOM 3886 C C . VAL A 1 463 ? -5.949 -16.530 16.014 1.00 91.12 463 VAL A C 1
ATOM 3888 O O . VAL A 1 463 ? -6.017 -16.243 14.820 1.00 91.12 463 VAL A O 1
ATOM 3891 N N . THR A 1 464 ? -6.102 -17.790 16.442 1.00 88.88 464 THR A N 1
ATOM 3892 C CA . THR A 1 464 ? -6.303 -18.928 15.527 1.00 88.88 464 THR A CA 1
ATOM 3893 C C . THR A 1 464 ? -7.693 -18.935 14.891 1.00 88.88 464 THR A C 1
ATOM 3895 O O . THR A 1 464 ? -7.875 -19.512 13.818 1.00 88.88 464 THR A O 1
ATOM 3898 N N . LYS A 1 465 ? -8.661 -18.230 15.495 1.00 87.81 465 LYS A N 1
ATOM 3899 C CA . LYS A 1 465 ? -10.012 -18.043 14.942 1.00 87.81 465 LYS A CA 1
ATOM 3900 C C . LYS A 1 465 ? -10.051 -17.064 13.773 1.00 87.81 465 LYS A C 1
ATOM 3902 O O . LYS A 1 465 ? -11.077 -16.956 13.101 1.00 87.81 465 LYS A O 1
ATOM 3907 N N . ILE A 1 466 ? -8.966 -16.332 13.530 1.00 91.69 466 ILE A N 1
ATOM 3908 C CA . ILE A 1 466 ? -8.927 -15.307 12.497 1.00 91.69 466 ILE A CA 1
ATOM 3909 C C . ILE A 1 466 ? -8.685 -15.962 11.130 1.00 91.69 466 ILE A C 1
ATOM 3911 O O . ILE A 1 466 ? -7.649 -16.598 10.922 1.00 91.69 466 ILE A O 1
ATOM 3915 N N . PRO A 1 467 ? -9.617 -15.821 10.170 1.00 92.44 467 PRO A N 1
ATOM 3916 C CA . PRO A 1 467 ? -9.449 -16.418 8.855 1.00 92.44 467 PRO A CA 1
ATOM 3917 C C . PRO A 1 467 ? -8.363 -15.687 8.061 1.00 92.44 467 PRO A C 1
ATOM 3919 O O . PRO A 1 467 ? -8.205 -14.476 8.171 1.00 92.44 467 PRO A O 1
ATOM 3922 N N . LYS A 1 468 ? -7.666 -16.408 7.177 1.00 90.25 468 LYS A N 1
ATOM 3923 C CA . LYS A 1 468 ? -6.719 -15.796 6.225 1.00 90.25 468 LYS A CA 1
ATOM 3924 C C . LYS A 1 468 ? -7.413 -15.077 5.070 1.00 90.25 468 LYS A C 1
ATOM 3926 O O . LYS A 1 468 ? -6.883 -14.109 4.539 1.00 90.25 468 LYS A O 1
ATOM 3931 N N . ILE A 1 469 ? -8.583 -15.572 4.662 1.00 92.75 469 ILE A N 1
ATOM 3932 C CA . ILE A 1 469 ? -9.343 -15.055 3.521 1.00 92.75 469 ILE A CA 1
ATOM 3933 C C . ILE A 1 469 ? -10.802 -14.887 3.933 1.00 92.75 469 ILE A C 1
ATOM 3935 O O . ILE A 1 469 ? -11.411 -15.813 4.470 1.00 92.75 469 ILE A O 1
ATOM 3939 N N . ILE A 1 470 ? -11.381 -13.736 3.606 1.00 91.88 470 ILE A N 1
ATOM 3940 C CA . ILE A 1 470 ? -12.829 -13.523 3.605 1.00 91.88 470 ILE A CA 1
ATOM 3941 C C . ILE A 1 470 ? -13.256 -13.359 2.152 1.00 91.88 470 ILE A C 1
ATOM 3943 O O . ILE A 1 470 ? -12.817 -12.434 1.481 1.00 91.88 470 ILE A O 1
ATOM 3947 N N . LYS A 1 471 ? -14.114 -14.256 1.661 1.00 90.19 471 LYS A N 1
ATOM 3948 C CA . LYS A 1 471 ? -14.694 -14.161 0.316 1.00 90.19 471 LYS A CA 1
ATOM 3949 C C . LYS A 1 471 ? -16.044 -13.469 0.407 1.00 90.19 471 LYS A C 1
ATOM 3951 O O . LYS A 1 471 ? -16.992 -14.063 0.914 1.00 90.19 471 LYS A O 1
ATOM 3956 N N . GLU A 1 472 ? -16.116 -12.232 -0.068 1.00 83.31 472 GLU A N 1
ATOM 3957 C CA . GLU A 1 472 ? -17.340 -11.429 -0.066 1.00 83.31 472 GLU A CA 1
ATOM 3958 C C . GLU A 1 472 ? -17.368 -10.497 -1.269 1.00 83.31 472 GLU A C 1
ATOM 3960 O O . GLU A 1 472 ? -16.418 -9.749 -1.503 1.00 83.31 472 GLU A O 1
ATOM 3965 N N . LYS A 1 473 ? -18.476 -10.498 -2.015 1.00 78.56 473 LYS A N 1
ATOM 3966 C CA . LYS A 1 473 ? -18.632 -9.551 -3.122 1.00 78.56 473 LYS A CA 1
ATOM 3967 C C . LYS A 1 473 ? -18.750 -8.127 -2.565 1.00 78.56 473 LYS A C 1
ATOM 3969 O O . LYS A 1 473 ? -19.397 -7.928 -1.535 1.00 78.56 473 LYS A O 1
ATOM 3974 N N . PRO A 1 474 ? -18.192 -7.114 -3.249 1.00 68.88 474 PRO A N 1
ATOM 3975 C CA . PRO A 1 474 ? -18.435 -5.727 -2.889 1.00 68.88 474 PRO A CA 1
ATOM 3976 C C . PRO A 1 474 ? -19.937 -5.435 -2.861 1.00 68.88 474 PRO A C 1
ATOM 3978 O O . PRO A 1 474 ? -20.670 -5.841 -3.765 1.00 68.88 474 PRO A O 1
ATOM 3981 N N . ILE A 1 475 ? -20.388 -4.695 -1.848 1.00 63.25 475 ILE A N 1
ATOM 3982 C CA . ILE A 1 475 ? -21.787 -4.270 -1.740 1.00 63.25 475 ILE A CA 1
ATOM 3983 C C . ILE A 1 475 ? -22.151 -3.472 -3.002 1.00 63.25 475 ILE A C 1
ATOM 3985 O O . ILE A 1 475 ? -21.485 -2.491 -3.345 1.00 63.25 475 ILE A O 1
ATOM 3989 N N . THR A 1 476 ? -23.180 -3.921 -3.727 1.00 52.22 476 THR A N 1
ATOM 3990 C CA . THR A 1 476 ? -23.580 -3.347 -5.019 1.00 52.22 476 THR A CA 1
ATOM 3991 C C . THR A 1 476 ? -24.092 -1.917 -4.833 1.00 52.22 476 THR A C 1
ATOM 3993 O O . THR A 1 476 ? -25.108 -1.681 -4.186 1.00 52.22 476 THR A O 1
ATOM 3996 N N . LYS A 1 477 ? -23.368 -0.948 -5.405 1.00 49.28 477 LYS A N 1
ATOM 3997 C CA . LYS A 1 477 ? -23.545 0.495 -5.143 1.00 49.28 477 LYS A CA 1
ATOM 3998 C C . LYS A 1 477 ? -24.625 1.161 -5.996 1.00 49.28 477 LYS A C 1
ATOM 4000 O O . LYS A 1 477 ? -25.044 2.274 -5.696 1.00 49.28 477 LYS A O 1
ATOM 4005 N N . ILE A 1 478 ? -25.046 0.516 -7.080 1.00 45.03 478 ILE A N 1
ATOM 4006 C CA . ILE A 1 478 ? -25.970 1.077 -8.065 1.00 45.03 478 ILE A CA 1
ATOM 4007 C C . ILE A 1 478 ? -26.964 -0.012 -8.445 1.00 45.03 478 ILE A C 1
ATOM 4009 O O . ILE A 1 478 ? -26.581 -1.039 -8.999 1.00 45.03 478 ILE A O 1
ATOM 4013 N N . VAL A 1 479 ? -28.244 0.240 -8.190 1.00 46.00 479 VAL A N 1
ATOM 4014 C CA . VAL A 1 479 ? -29.345 -0.536 -8.767 1.00 46.00 479 VAL A CA 1
ATOM 4015 C C . VAL A 1 479 ? -30.170 0.443 -9.591 1.00 46.00 479 VAL A C 1
ATOM 4017 O O . VAL A 1 479 ? -30.641 1.453 -9.072 1.00 46.00 479 VAL A O 1
ATOM 4020 N N . LYS A 1 480 ? -30.296 0.182 -10.899 1.00 38.22 480 LYS A N 1
ATOM 4021 C CA . LYS A 1 480 ? -31.045 1.031 -11.847 1.00 38.22 480 LYS A CA 1
ATOM 4022 C C . LYS A 1 480 ? -30.612 2.514 -11.839 1.00 38.22 480 LYS A C 1
ATOM 4024 O O . LYS A 1 480 ? -31.449 3.410 -11.837 1.00 38.22 480 LYS A O 1
ATOM 4029 N N . GLY A 1 481 ? -29.304 2.783 -11.788 1.00 41.75 481 GLY A N 1
ATOM 4030 C CA . GLY A 1 481 ? -28.755 4.147 -11.871 1.00 41.75 481 GLY A CA 1
ATOM 4031 C C . GLY A 1 481 ? -28.916 5.012 -10.613 1.00 41.75 481 GLY A C 1
ATOM 4032 O O . GLY A 1 481 ? -28.452 6.149 -10.608 1.00 41.75 481 GLY A O 1
ATOM 4033 N N . LYS A 1 482 ? -29.521 4.494 -9.534 1.00 41.91 482 LYS A N 1
ATOM 4034 C CA . LYS A 1 482 ? -29.636 5.191 -8.245 1.00 41.91 482 LYS A CA 1
ATOM 4035 C C . LYS A 1 482 ? -28.674 4.593 -7.218 1.00 41.91 482 LYS A C 1
ATOM 4037 O O . LYS A 1 482 ? -28.602 3.373 -7.056 1.00 41.91 482 LYS A O 1
ATOM 4042 N N . ASN A 1 483 ? -27.942 5.464 -6.521 1.00 50.22 483 ASN A N 1
ATOM 4043 C CA . ASN A 1 483 ? -27.132 5.083 -5.368 1.00 50.22 483 ASN A CA 1
ATOM 4044 C C . ASN A 1 483 ? -28.069 4.801 -4.186 1.00 50.22 483 ASN A C 1
ATOM 4046 O O . ASN A 1 483 ? -28.543 5.716 -3.522 1.00 50.22 483 ASN A O 1
ATOM 4050 N N . ILE A 1 484 ? -28.374 3.525 -3.975 1.00 48.78 484 ILE A N 1
ATOM 4051 C CA . ILE A 1 484 ? -29.338 3.041 -2.975 1.00 48.78 484 ILE A CA 1
ATOM 4052 C C . ILE A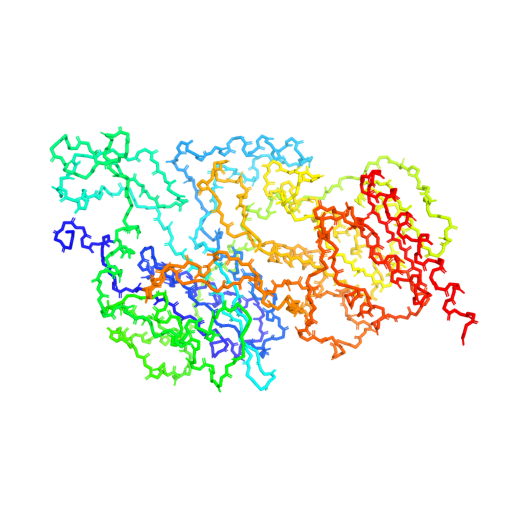 1 484 ? -28.822 3.096 -1.530 1.00 48.78 484 ILE A C 1
ATOM 4054 O O . ILE A 1 484 ? -29.630 3.004 -0.613 1.00 48.78 484 ILE A O 1
ATOM 4058 N N . TYR A 1 485 ? -27.512 3.252 -1.307 1.00 45.16 485 TYR A N 1
ATOM 4059 C CA . TYR A 1 485 ? -26.914 3.196 0.035 1.00 45.16 485 TYR A CA 1
ATOM 4060 C C . TYR A 1 485 ? -26.338 4.526 0.531 1.00 45.16 485 TYR A C 1
ATOM 4062 O O . TYR A 1 485 ? -25.986 4.612 1.702 1.00 45.16 485 TYR A O 1
ATOM 4070 N N . GLY A 1 486 ? -26.212 5.552 -0.320 1.00 45.25 486 GLY A N 1
ATOM 4071 C CA . GLY A 1 486 ? -25.754 6.902 0.052 1.00 45.25 486 GLY A CA 1
ATOM 4072 C C . GLY A 1 486 ? -24.277 7.016 0.468 1.00 45.25 486 GLY A C 1
ATOM 4073 O O . GLY A 1 486 ? -23.697 8.089 0.342 1.00 45.25 486 GLY A O 1
ATOM 4074 N N . HIS A 1 487 ? -23.637 5.921 0.891 1.00 49.62 487 HIS A N 1
ATOM 4075 C CA . HIS A 1 487 ? -22.229 5.858 1.279 1.00 49.62 487 HIS A CA 1
ATOM 4076 C C . HIS A 1 487 ? -21.399 5.082 0.257 1.00 49.62 487 HIS A C 1
ATOM 4078 O O . HIS A 1 487 ? -21.801 4.043 -0.267 1.00 49.62 487 HIS A O 1
ATOM 4084 N N . THR A 1 488 ? -20.215 5.602 -0.053 1.00 46.31 488 THR A N 1
ATOM 4085 C CA . THR A 1 488 ? -19.471 5.186 -1.251 1.00 46.31 488 THR A CA 1
ATOM 4086 C C . THR A 1 488 ? -18.577 3.954 -1.055 1.00 46.31 488 THR A C 1
ATOM 4088 O O . THR A 1 488 ? -18.089 3.412 -2.055 1.00 46.31 488 THR A O 1
ATOM 4091 N N . ALA A 1 489 ? -18.364 3.475 0.181 1.00 56.62 489 ALA A N 1
ATOM 4092 C CA . ALA A 1 489 ? -17.485 2.329 0.466 1.00 56.62 489 ALA A CA 1
ATOM 4093 C C . ALA A 1 489 ? -17.696 1.665 1.855 1.00 56.62 489 ALA A C 1
ATOM 4095 O O . ALA A 1 489 ? -16.838 1.802 2.720 1.00 56.62 489 ALA A O 1
ATOM 4096 N N . PRO A 1 490 ? -18.810 0.956 2.115 1.00 63.00 490 PRO A N 1
ATOM 4097 C CA . PRO A 1 490 ? -18.893 0.074 3.284 1.00 63.00 490 PRO A CA 1
ATOM 4098 C C . PRO A 1 490 ? -18.025 -1.188 3.096 1.00 63.00 490 PRO A C 1
ATOM 4100 O O . PRO A 1 490 ? -18.003 -1.762 2.003 1.00 63.00 490 PRO A O 1
ATOM 4103 N N . PHE A 1 491 ? -17.337 -1.631 4.153 1.00 72.62 491 PHE A N 1
ATOM 4104 C CA . PHE A 1 491 ? -16.745 -2.976 4.221 1.00 72.62 491 PHE A CA 1
ATOM 4105 C C . PHE A 1 491 ? -17.825 -4.029 4.553 1.00 72.62 491 PHE A C 1
ATOM 4107 O O . PHE A 1 491 ? -18.905 -3.664 5.027 1.00 72.62 491 PHE A O 1
ATOM 4114 N N . PRO A 1 492 ? -17.584 -5.333 4.307 1.00 79.06 492 PRO A N 1
ATOM 4115 C CA . PRO A 1 492 ? -18.572 -6.379 4.569 1.00 79.06 492 PRO A CA 1
ATOM 4116 C C . PRO A 1 492 ? -18.944 -6.481 6.053 1.00 79.06 492 PRO A C 1
ATOM 4118 O O . PRO A 1 492 ? -18.071 -6.389 6.913 1.00 79.06 492 PRO A O 1
ATOM 4121 N N . GLU A 1 493 ? -20.209 -6.791 6.362 1.00 85.69 493 GLU A N 1
ATOM 4122 C CA . GLU A 1 493 ? -20.681 -7.016 7.746 1.00 85.69 493 GLU A CA 1
ATOM 4123 C C . GLU A 1 493 ? -19.893 -8.117 8.474 1.00 85.69 493 GLU A C 1
ATOM 4125 O O . GLU A 1 493 ? -19.741 -8.073 9.693 1.00 85.69 493 GLU A O 1
ATOM 4130 N N . LYS A 1 494 ? -19.314 -9.062 7.718 1.00 87.00 494 LYS A N 1
ATOM 4131 C CA . LYS A 1 494 ? -18.425 -10.104 8.247 1.00 87.00 494 LYS A CA 1
ATOM 4132 C C . LYS A 1 494 ? -17.200 -9.551 8.976 1.00 87.00 494 LYS A C 1
ATOM 4134 O O . LYS A 1 494 ? -16.696 -10.236 9.857 1.00 87.00 494 LYS A O 1
ATOM 4139 N N . VAL A 1 495 ? -16.720 -8.353 8.634 1.00 87.81 495 VAL A N 1
ATOM 4140 C CA . VAL A 1 495 ? -15.527 -7.771 9.268 1.00 87.81 495 VAL A CA 1
ATOM 4141 C C . VAL A 1 495 ? -15.836 -7.319 10.707 1.00 87.81 495 VAL A C 1
ATOM 4143 O O . VAL A 1 495 ? -15.155 -7.793 11.617 1.00 87.81 495 VAL A O 1
ATOM 4146 N N . PRO A 1 496 ? -16.899 -6.531 10.980 1.00 90.06 496 PRO A N 1
ATOM 4147 C CA . PRO A 1 496 ? -17.373 -6.309 12.348 1.00 90.06 496 PRO A CA 1
ATOM 4148 C C . PRO A 1 496 ? -17.758 -7.587 13.081 1.00 90.06 496 PRO A C 1
ATOM 4150 O O . PRO A 1 496 ? -17.357 -7.768 14.224 1.00 90.06 496 PRO A O 1
ATOM 4153 N N . SER A 1 497 ? -18.492 -8.504 12.439 1.00 91.12 497 SER A N 1
ATOM 4154 C CA . SER A 1 497 ? -18.882 -9.761 13.089 1.00 91.12 497 SER A CA 1
ATOM 4155 C C . SER A 1 497 ? -17.673 -10.601 13.509 1.00 91.12 497 SER A C 1
ATOM 4157 O O . SER A 1 497 ? -17.721 -11.253 14.551 1.00 91.12 497 SER A O 1
ATOM 4159 N N . LEU A 1 498 ? -16.579 -10.563 12.740 1.00 92.69 498 LEU A N 1
ATOM 4160 C CA . LEU A 1 498 ? -15.319 -11.182 13.132 1.00 92.69 498 LEU A CA 1
ATOM 4161 C C . LEU A 1 498 ? -14.749 -10.518 14.387 1.00 92.69 498 LEU A C 1
ATOM 4163 O O . LEU A 1 498 ? -14.450 -11.239 15.332 1.00 92.69 498 LEU A O 1
ATOM 4167 N N . LEU A 1 499 ? -14.659 -9.181 14.440 1.00 94.19 499 LEU A N 1
ATOM 4168 C CA . LEU A 1 499 ? -14.224 -8.476 15.656 1.00 94.19 499 LEU A CA 1
ATOM 4169 C C . LEU A 1 499 ? -15.055 -8.919 16.870 1.00 94.19 499 LEU A C 1
ATOM 4171 O O . LEU A 1 499 ? -14.503 -9.231 17.918 1.00 94.19 499 LEU A O 1
ATOM 4175 N N . PHE A 1 500 ? -16.375 -9.005 16.707 1.00 92.94 500 PHE A N 1
ATOM 4176 C CA . PHE A 1 500 ? -17.304 -9.380 17.776 1.00 92.94 500 PHE A CA 1
ATOM 4177 C C . PHE A 1 500 ? -17.089 -10.804 18.287 1.00 92.94 500 PHE A C 1
ATOM 4179 O O . PHE A 1 500 ? -17.340 -11.077 19.454 1.00 92.94 500 PHE A O 1
ATOM 4186 N N . SER A 1 501 ? -16.588 -11.706 17.441 1.00 92.19 501 SER A N 1
ATOM 4187 C CA . SER A 1 501 ? -16.231 -13.070 17.852 1.00 92.19 501 SER A CA 1
ATOM 4188 C C . SER A 1 501 ? -14.933 -13.159 18.667 1.00 92.19 501 SER A C 1
ATOM 4190 O O . SER A 1 501 ? -14.665 -14.199 19.271 1.00 92.19 501 SER A O 1
ATOM 4192 N N . LEU A 1 502 ? -14.130 -12.089 18.679 1.00 92.50 502 LEU A N 1
ATOM 4193 C CA . LEU A 1 502 ? -12.848 -12.008 19.385 1.00 92.50 502 LEU A CA 1
ATOM 4194 C C . LEU A 1 502 ? -12.957 -11.306 20.746 1.00 92.50 502 LEU A C 1
ATOM 4196 O O . LEU A 1 502 ? -11.989 -11.306 21.496 1.00 92.50 502 LEU A O 1
ATOM 4200 N N . ILE A 1 503 ? -14.104 -10.708 21.069 1.00 92.69 503 ILE A N 1
ATOM 4201 C CA . ILE A 1 503 ? -14.312 -9.918 22.290 1.00 92.69 503 ILE A CA 1
ATOM 4202 C C . ILE A 1 503 ? -15.470 -10.479 23.121 1.00 92.69 503 ILE A C 1
ATOM 4204 O O . ILE A 1 503 ? -16.276 -11.278 22.640 1.00 92.69 503 ILE A O 1
ATOM 4208 N N . THR A 1 504 ? -15.580 -10.045 24.377 1.00 90.25 504 THR A N 1
ATOM 4209 C CA . THR A 1 504 ? -16.752 -10.336 25.212 1.00 90.25 504 THR A CA 1
ATOM 4210 C C . THR A 1 504 ? -17.902 -9.377 24.878 1.00 90.25 504 THR A C 1
ATOM 4212 O O . THR A 1 504 ? -17.690 -8.278 24.367 1.00 90.25 504 THR A O 1
ATOM 4215 N N . LYS A 1 505 ? -19.149 -9.790 25.138 1.00 86.25 505 LYS A N 1
ATOM 4216 C CA . LYS A 1 505 ? -20.346 -9.020 24.742 1.00 86.25 505 LYS A CA 1
ATOM 4217 C C . LYS A 1 505 ? -20.516 -7.690 25.483 1.00 86.25 505 LYS A C 1
ATOM 4219 O O . LYS A 1 505 ? -21.154 -6.790 24.946 1.00 86.25 505 LYS A O 1
ATOM 4224 N N . ASP A 1 506 ? -19.952 -7.569 26.682 1.00 90.75 506 ASP A N 1
ATOM 4225 C CA . ASP A 1 506 ? -20.066 -6.365 27.515 1.00 90.75 506 ASP A CA 1
ATOM 4226 C C . ASP A 1 506 ? -19.112 -5.242 27.081 1.00 90.75 506 ASP A C 1
ATOM 4228 O O . ASP A 1 506 ? -19.199 -4.115 27.578 1.00 90.75 506 ASP A O 1
ATOM 4232 N N . GLU A 1 507 ? -18.201 -5.539 26.153 1.00 94.88 507 GLU A N 1
ATOM 4233 C CA . GLU A 1 507 ? -17.240 -4.580 25.634 1.00 94.88 507 GLU A CA 1
ATOM 4234 C C . GLU A 1 507 ? -17.873 -3.544 24.706 1.00 94.88 507 GLU A C 1
ATOM 4236 O O . GLU A 1 507 ? -18.882 -3.771 24.036 1.00 94.88 507 GLU A O 1
ATOM 4241 N N . ILE A 1 508 ? -17.216 -2.386 24.641 1.00 97.12 508 ILE A N 1
ATOM 4242 C CA . ILE A 1 508 ? -17.585 -1.299 23.739 1.00 97.12 508 ILE A CA 1
ATOM 4243 C C . ILE A 1 508 ? -16.615 -1.302 22.567 1.00 97.12 508 ILE A C 1
ATOM 4245 O O . ILE A 1 508 ? -15.397 -1.199 22.752 1.00 97.12 508 ILE A O 1
ATOM 4249 N N . ILE A 1 509 ? -17.167 -1.405 21.361 1.00 97.50 509 ILE A N 1
ATOM 4250 C CA . ILE A 1 509 ? -16.394 -1.394 20.119 1.00 97.50 509 ILE A CA 1
ATOM 4251 C C . ILE A 1 509 ? -16.388 -0.017 19.471 1.00 97.50 509 ILE A C 1
ATOM 4253 O O . ILE A 1 509 ? -17.384 0.704 19.495 1.00 97.50 509 ILE A O 1
ATOM 4257 N N . LEU A 1 510 ? -15.261 0.344 18.871 1.00 98.56 510 LEU A N 1
ATOM 4258 C CA . LEU A 1 510 ? -15.070 1.640 18.232 1.00 98.56 510 LEU A CA 1
ATOM 4259 C C . LEU A 1 510 ? -14.989 1.524 16.708 1.00 98.56 510 LEU A C 1
ATOM 4261 O O . LEU A 1 510 ? -14.261 0.683 16.179 1.00 98.56 510 LEU A O 1
ATOM 4265 N N . ASP A 1 511 ? -15.639 2.464 16.027 1.00 98.19 511 ASP A N 1
ATOM 4266 C CA . ASP A 1 511 ? -15.349 2.824 14.640 1.00 98.19 511 ASP A CA 1
ATOM 4267 C C . ASP A 1 511 ? -15.115 4.344 14.530 1.00 98.19 511 ASP A C 1
ATOM 4269 O O . ASP A 1 511 ? -16.074 5.123 14.581 1.00 98.19 511 ASP A O 1
ATOM 4273 N N . PRO A 1 512 ? -13.856 4.805 14.403 1.00 97.69 512 PRO A N 1
ATOM 4274 C CA . PRO A 1 512 ? -13.534 6.222 14.317 1.00 97.69 512 PRO A CA 1
ATOM 4275 C C . PRO A 1 512 ? -13.832 6.843 12.942 1.00 97.69 512 PRO A C 1
ATOM 4277 O O . PRO A 1 512 ? -13.671 8.054 12.806 1.00 97.69 512 PRO A O 1
ATOM 4280 N N . PHE A 1 513 ? -14.227 6.049 11.939 1.00 95.88 513 PHE A N 1
ATOM 4281 C CA . PHE A 1 513 ? -14.509 6.497 10.570 1.00 95.88 513 PHE A CA 1
ATOM 4282 C C . PHE A 1 513 ? -15.786 5.829 10.047 1.00 95.88 513 PHE A C 1
ATOM 4284 O O . PHE A 1 513 ? -15.780 5.111 9.045 1.00 95.88 513 PHE A O 1
ATOM 4291 N N . THR A 1 514 ? -16.889 6.020 10.770 1.00 94.38 514 THR A N 1
ATOM 4292 C CA . THR A 1 514 ? -18.046 5.127 10.659 1.00 94.38 514 THR A CA 1
ATOM 4293 C C . THR A 1 514 ? -18.808 5.243 9.335 1.00 94.38 514 THR A C 1
ATOM 4295 O O . THR A 1 514 ? -19.440 4.272 8.897 1.00 94.38 514 THR A O 1
ATOM 4298 N N . GLY A 1 515 ? -18.777 6.407 8.671 1.00 91.81 515 GLY A N 1
ATOM 4299 C CA . GLY A 1 515 ? -19.495 6.626 7.420 1.00 91.81 515 GLY A CA 1
ATOM 4300 C C . GLY A 1 515 ? -20.987 6.309 7.556 1.00 91.81 515 GLY A C 1
ATOM 4301 O O . GLY A 1 515 ? -21.697 6.889 8.366 1.00 91.81 515 GLY A O 1
ATOM 4302 N N . SER A 1 516 ? -21.468 5.317 6.798 1.00 89.50 516 SER A N 1
ATOM 4303 C CA . SER A 1 516 ? -22.843 4.772 6.906 1.00 89.50 516 SER A CA 1
ATOM 4304 C C . SER A 1 516 ? -23.156 3.962 8.177 1.00 89.50 516 SER A C 1
ATOM 4306 O O . SER A 1 516 ? -24.224 3.354 8.254 1.00 89.50 516 SER A O 1
ATOM 4308 N N . MET A 1 517 ? -22.234 3.882 9.138 1.00 93.25 517 MET A N 1
ATOM 4309 C CA . MET A 1 517 ? -22.383 3.135 10.390 1.00 93.25 517 MET A CA 1
ATOM 4310 C C . MET A 1 517 ? -22.654 1.642 10.192 1.00 93.25 517 MET A C 1
ATOM 4312 O O . MET A 1 517 ? -23.521 1.037 10.820 1.00 93.25 517 MET A O 1
ATOM 4316 N N . THR A 1 518 ? -21.876 1.005 9.312 1.00 92.56 518 THR A N 1
ATOM 4317 C CA . THR A 1 518 ? -21.956 -0.459 9.154 1.00 92.56 518 THR A CA 1
ATOM 4318 C C . THR A 1 518 ? -21.648 -1.149 10.483 1.00 92.56 518 THR A C 1
ATOM 4320 O O . THR A 1 518 ? -22.416 -2.007 10.908 1.00 92.56 518 THR A O 1
ATOM 4323 N N . THR A 1 519 ? -20.605 -0.700 11.182 1.00 94.38 519 THR A N 1
ATOM 4324 C CA . THR A 1 519 ? -20.199 -1.215 12.492 1.00 94.38 519 THR A CA 1
ATOM 4325 C C . THR A 1 519 ? -21.321 -1.144 13.531 1.00 94.38 519 THR A C 1
ATOM 4327 O O . THR A 1 519 ? -21.720 -2.186 14.048 1.00 94.38 519 THR A O 1
ATOM 4330 N N . GLY A 1 520 ? -21.896 0.039 13.780 1.00 95.19 520 GLY A N 1
ATOM 4331 C CA . GLY A 1 520 ? -22.988 0.202 14.749 1.00 95.19 520 GLY A CA 1
ATOM 4332 C C . GLY A 1 520 ? -24.263 -0.576 14.399 1.00 95.19 520 GLY A C 1
ATOM 4333 O O . GLY A 1 520 ? -24.888 -1.166 15.278 1.00 95.19 520 GLY A O 1
ATOM 4334 N N . ARG A 1 521 ? -24.631 -0.678 13.114 1.00 93.81 521 ARG A N 1
ATOM 4335 C CA . ARG A 1 521 ? -25.789 -1.491 12.688 1.00 93.81 521 ARG A CA 1
ATOM 4336 C C . ARG A 1 521 ? -25.590 -2.983 12.951 1.00 93.81 521 ARG A C 1
ATOM 4338 O O . ARG A 1 521 ? -26.529 -3.655 13.375 1.00 93.81 521 ARG A O 1
ATOM 4345 N N . VAL A 1 522 ? -24.390 -3.510 12.695 1.00 93.62 522 VAL A N 1
ATOM 4346 C CA . VAL A 1 522 ? -24.082 -4.914 13.007 1.00 93.62 522 VAL A CA 1
ATOM 4347 C C . VAL A 1 522 ? -24.004 -5.090 14.524 1.00 93.62 522 VAL A C 1
ATOM 4349 O O . VAL A 1 522 ? -24.550 -6.059 15.036 1.00 93.62 522 VAL A O 1
ATOM 4352 N N . ALA A 1 523 ? -23.425 -4.141 15.264 1.00 94.94 523 ALA A N 1
ATOM 4353 C CA . ALA A 1 523 ? -23.377 -4.188 16.726 1.00 94.94 523 ALA A CA 1
ATOM 4354 C C . ALA A 1 523 ? -24.788 -4.279 17.340 1.00 94.94 523 ALA A C 1
ATOM 4356 O O . ALA A 1 523 ? -25.033 -5.151 18.173 1.00 94.94 523 ALA A O 1
ATOM 4357 N N . LEU A 1 524 ? -25.750 -3.500 16.823 1.00 93.62 524 LEU A N 1
ATOM 4358 C CA . LEU A 1 524 ? -27.163 -3.575 17.216 1.00 93.62 524 LEU A CA 1
ATOM 4359 C C . LEU A 1 524 ? -27.752 -4.982 17.030 1.00 93.62 524 LEU A C 1
ATOM 4361 O O . LEU A 1 524 ? -28.464 -5.475 17.898 1.00 93.62 524 LEU A O 1
ATOM 4365 N N . LYS A 1 525 ? -27.447 -5.650 15.910 1.00 90.75 525 LYS A N 1
ATOM 4366 C CA . LYS A 1 525 ? -27.913 -7.021 15.633 1.00 90.75 525 LYS A CA 1
ATOM 4367 C C . LYS A 1 525 ? -27.355 -8.046 16.629 1.00 90.75 525 LYS A C 1
ATOM 4369 O O . LYS A 1 525 ? -28.026 -9.030 16.918 1.00 90.75 525 LYS A O 1
ATOM 4374 N N . TYR A 1 526 ? -26.140 -7.831 17.127 1.00 91.19 526 TYR A N 1
ATOM 4375 C CA . TYR A 1 526 ? -25.465 -8.742 18.056 1.00 91.19 526 TYR A CA 1
ATOM 4376 C C . TYR A 1 526 ? -25.656 -8.361 19.534 1.00 91.19 526 TYR A C 1
ATOM 4378 O O . TYR A 1 526 ? -25.183 -9.092 20.404 1.00 91.19 526 TYR A O 1
ATOM 4386 N N . GLY A 1 527 ? -26.349 -7.252 19.820 1.00 93.19 527 GLY A N 1
ATOM 4387 C CA . GLY A 1 527 ? -26.512 -6.725 21.176 1.00 93.19 527 GLY A CA 1
ATOM 4388 C C . GLY A 1 527 ? -25.201 -6.219 21.784 1.00 93.19 527 GLY A C 1
ATOM 4389 O O . GLY A 1 527 ? -24.988 -6.375 22.980 1.00 93.19 527 GLY A O 1
ATOM 4390 N N . ILE A 1 528 ? -24.304 -5.670 20.959 1.00 95.12 528 ILE A N 1
ATOM 4391 C CA . ILE A 1 528 ? -22.990 -5.157 21.369 1.00 95.12 528 ILE A CA 1
ATOM 4392 C C . ILE A 1 528 ? -23.021 -3.629 21.375 1.00 95.12 528 ILE A C 1
ATOM 4394 O O . ILE A 1 528 ? -23.571 -3.003 20.464 1.00 95.12 528 ILE A O 1
ATOM 4398 N N . LYS A 1 529 ? -22.399 -3.022 22.389 1.00 97.38 529 LYS A N 1
ATOM 4399 C CA . LYS A 1 529 ? -22.290 -1.565 22.498 1.00 97.38 529 LYS A CA 1
ATOM 4400 C C . LYS A 1 529 ? -21.246 -1.030 21.528 1.00 97.38 529 LYS A C 1
ATOM 4402 O O . LYS A 1 529 ? -20.174 -1.615 21.384 1.00 97.38 529 LYS A O 1
ATOM 4407 N N . SER A 1 530 ? -21.519 0.108 20.892 1.00 97.81 530 SER A N 1
ATOM 4408 C CA . SER A 1 530 ? -20.566 0.724 19.961 1.00 97.81 530 SER A CA 1
ATOM 4409 C C . SER A 1 530 ? -20.477 2.240 20.081 1.00 97.81 530 SER A C 1
ATOM 4411 O O . SER A 1 530 ? -21.464 2.913 20.372 1.00 97.81 530 SER A O 1
ATOM 4413 N N . ILE A 1 531 ? -19.284 2.771 19.814 1.00 98.25 531 ILE A N 1
ATOM 4414 C CA . ILE A 1 531 ? -19.018 4.195 19.615 1.00 98.25 531 ILE A CA 1
ATOM 4415 C C . ILE A 1 531 ? -18.595 4.393 18.165 1.00 98.25 531 ILE A C 1
ATOM 4417 O O . ILE A 1 531 ? -17.643 3.779 17.686 1.00 98.25 531 ILE A O 1
ATOM 4421 N N . ASN A 1 532 ? -19.309 5.267 17.470 1.00 98.19 532 ASN A N 1
ATOM 4422 C CA . ASN A 1 532 ? -19.139 5.526 16.051 1.00 98.19 532 ASN A CA 1
ATOM 4423 C C . ASN A 1 532 ? -18.884 7.025 15.858 1.00 98.19 532 ASN A C 1
ATOM 4425 O O . ASN A 1 532 ? -19.605 7.843 16.432 1.00 98.19 532 ASN A O 1
ATOM 4429 N N . ILE A 1 533 ? -17.866 7.391 15.079 1.00 97.81 533 ILE A N 1
ATOM 4430 C CA . ILE A 1 533 ? -17.495 8.795 14.842 1.00 97.81 533 ILE A CA 1
ATOM 4431 C C . ILE A 1 533 ? -17.524 9.082 13.342 1.00 97.81 533 ILE A C 1
ATOM 4433 O O . ILE A 1 533 ? -16.973 8.314 12.552 1.00 97.81 533 ILE A O 1
ATOM 4437 N N . GLU A 1 534 ? -18.174 10.178 12.953 1.00 95.81 534 GLU A N 1
ATOM 4438 C CA . GLU A 1 534 ? -18.241 10.652 11.568 1.00 95.81 534 GLU A CA 1
ATOM 4439 C C . GLU A 1 534 ? -18.061 12.171 11.515 1.00 95.81 534 GLU A C 1
ATOM 4441 O O . GLU A 1 534 ? -18.679 12.915 12.273 1.00 95.81 534 GLU A O 1
ATOM 4446 N N . LEU A 1 535 ? -17.227 12.645 10.592 1.00 94.75 535 LEU A N 1
ATOM 4447 C CA . LEU A 1 535 ? -16.923 14.066 10.457 1.00 94.75 535 LEU A CA 1
ATOM 4448 C C . LEU A 1 535 ? -18.088 14.840 9.826 1.00 94.75 535 LEU A C 1
ATOM 4450 O O . LEU A 1 535 ? -18.420 15.951 10.251 1.00 94.75 535 LEU A O 1
ATOM 4454 N N . HIS A 1 536 ? -18.702 14.270 8.791 1.00 92.94 536 HIS A N 1
ATOM 4455 C CA . HIS A 1 536 ? -19.652 14.973 7.941 1.00 92.94 536 HIS A CA 1
ATOM 4456 C C . HIS A 1 536 ? -21.102 14.713 8.346 1.00 92.94 536 HIS A C 1
ATOM 4458 O O . HIS A 1 536 ? -21.596 13.589 8.269 1.00 92.94 536 HIS A O 1
ATOM 4464 N N . LYS A 1 537 ? -21.843 15.790 8.639 1.00 93.69 537 LYS A N 1
ATOM 4465 C CA . LYS A 1 537 ? -23.258 15.723 9.047 1.00 93.69 537 LYS A CA 1
ATOM 4466 C C . LYS A 1 537 ? -24.131 14.865 8.122 1.00 93.69 537 LYS A C 1
ATOM 4468 O O . LYS A 1 537 ? -24.943 14.080 8.594 1.00 93.69 537 LYS A O 1
ATOM 4473 N N . HIS A 1 538 ? -23.968 14.993 6.805 1.00 92.12 538 HIS A N 1
ATOM 4474 C CA . HIS A 1 538 ? -24.799 14.255 5.849 1.00 92.12 538 HIS A CA 1
ATOM 4475 C C . HIS A 1 538 ? -24.601 12.729 5.936 1.00 92.12 538 HIS A C 1
ATOM 4477 O O . HIS A 1 538 ? -25.545 11.978 5.694 1.00 92.12 538 HIS A O 1
ATOM 4483 N N . TYR A 1 539 ? -23.404 12.258 6.311 1.00 92.38 539 TYR A N 1
ATOM 4484 C CA . TYR A 1 539 ? -23.166 10.841 6.582 1.00 92.38 539 TYR A CA 1
ATOM 4485 C C . TYR A 1 539 ? -23.719 10.421 7.946 1.00 92.38 539 TYR A C 1
ATOM 4487 O O . TYR A 1 539 ? -24.277 9.329 8.031 1.00 92.38 539 TYR A O 1
ATOM 4495 N N . CYS A 1 540 ? -23.691 11.292 8.963 1.00 94.94 540 CYS A N 1
ATOM 4496 C CA . CYS A 1 540 ? -24.410 11.055 10.220 1.00 94.94 540 CYS A CA 1
ATOM 4497 C C . CYS A 1 540 ? -25.916 10.856 9.982 1.00 94.94 540 CYS A C 1
ATOM 4499 O O . CYS A 1 540 ? -26.495 9.879 10.453 1.00 94.94 540 CYS A O 1
ATOM 4501 N N . ASP A 1 541 ? -26.544 11.738 9.197 1.00 94.81 541 ASP A N 1
ATOM 4502 C CA . ASP A 1 541 ? -27.975 11.656 8.873 1.00 94.81 541 ASP A CA 1
ATOM 4503 C C . ASP A 1 541 ? -28.302 10.338 8.138 1.00 94.81 541 ASP A C 1
ATOM 4505 O O . ASP A 1 541 ? -29.274 9.647 8.458 1.00 94.81 541 ASP A O 1
ATOM 4509 N N . LEU A 1 542 ? -27.454 9.940 7.180 1.00 91.56 542 LEU A N 1
ATOM 4510 C CA . LEU A 1 542 ? -27.562 8.655 6.484 1.00 91.56 542 LEU A CA 1
ATOM 4511 C C . LEU A 1 542 ? -27.427 7.464 7.444 1.00 91.56 542 LEU A C 1
ATOM 4513 O O . LEU A 1 542 ? -28.233 6.533 7.387 1.00 91.56 542 LEU A O 1
ATOM 4517 N N . ALA A 1 543 ? -26.416 7.486 8.309 1.00 93.38 543 ALA A N 1
ATOM 4518 C CA . ALA A 1 543 ? -26.156 6.437 9.283 1.00 93.38 543 ALA A CA 1
ATOM 4519 C C . ALA A 1 543 ? -27.350 6.222 10.221 1.00 93.38 543 ALA A C 1
ATOM 4521 O O . ALA A 1 543 ? -27.799 5.088 10.392 1.00 93.38 543 ALA A O 1
ATOM 4522 N N . LEU A 1 544 ? -27.922 7.304 10.759 1.00 95.75 544 LEU A N 1
ATOM 4523 C CA . LEU A 1 544 ? -29.103 7.253 11.624 1.00 95.75 544 LEU A CA 1
ATOM 4524 C C . LEU A 1 544 ? -30.326 6.681 10.895 1.00 95.75 544 LEU A C 1
ATOM 4526 O O . LEU A 1 544 ? -31.059 5.866 11.460 1.00 95.75 544 LEU A O 1
ATOM 4530 N N . ASN A 1 545 ? -30.533 7.051 9.628 1.00 93.19 545 ASN A N 1
ATOM 4531 C CA . ASN A 1 545 ? -31.612 6.491 8.812 1.00 93.19 545 ASN A CA 1
ATOM 4532 C C . ASN A 1 545 ? -31.446 4.978 8.599 1.00 93.19 545 ASN A C 1
ATOM 4534 O O . ASN A 1 545 ? -32.402 4.219 8.771 1.00 93.19 545 ASN A O 1
ATOM 4538 N N . LEU A 1 546 ? -30.233 4.522 8.274 1.00 90.94 546 LEU A N 1
ATOM 4539 C CA . LEU A 1 546 ? -29.937 3.097 8.099 1.00 90.94 546 LEU A CA 1
ATOM 4540 C C . LEU A 1 546 ? -30.040 2.314 9.418 1.00 90.94 546 LEU A C 1
ATOM 4542 O O . LEU A 1 546 ? -30.485 1.165 9.409 1.00 90.94 546 LEU A O 1
ATOM 4546 N N . LEU A 1 547 ? -29.666 2.921 10.547 1.00 92.38 547 LEU A N 1
ATOM 4547 C CA . LEU A 1 547 ? -29.804 2.327 11.877 1.00 92.38 547 LEU A CA 1
ATOM 4548 C C . LEU A 1 547 ? -31.279 2.119 12.256 1.00 92.38 547 LEU A C 1
ATOM 4550 O O . LEU A 1 547 ? -31.651 1.023 12.676 1.00 92.38 547 LEU A O 1
ATOM 4554 N N . LYS A 1 548 ? -32.145 3.117 12.022 1.00 91.69 548 LYS A N 1
ATOM 4555 C CA . LYS A 1 548 ? -33.603 3.004 12.242 1.00 91.69 548 LYS A CA 1
ATOM 4556 C C . LYS A 1 548 ? -34.237 1.891 11.401 1.00 91.69 548 LYS A C 1
ATOM 4558 O O . LYS A 1 548 ? -35.078 1.134 11.894 1.00 91.69 548 LYS A O 1
ATOM 4563 N N . GLN A 1 549 ? -33.813 1.755 10.142 1.00 88.62 549 GLN A N 1
ATOM 4564 C CA . GLN A 1 549 ? -34.258 0.661 9.272 1.00 88.62 549 GLN A CA 1
ATOM 4565 C C . GLN A 1 549 ? -33.826 -0.709 9.812 1.00 88.62 549 GLN A C 1
ATOM 4567 O O . GLN A 1 549 ? -34.616 -1.652 9.783 1.00 88.62 549 GLN A O 1
ATOM 4572 N N . GLN A 1 550 ? -32.595 -0.824 10.322 1.00 86.88 550 GLN A N 1
ATOM 4573 C CA . GLN A 1 550 ? -32.101 -2.063 10.926 1.00 86.88 550 GLN A CA 1
ATOM 4574 C C . GLN A 1 550 ? -32.888 -2.434 12.191 1.00 86.88 550 GLN A C 1
ATOM 4576 O O . GLN A 1 550 ? -33.273 -3.591 12.345 1.00 86.88 550 GLN A O 1
ATOM 4581 N N . LEU A 1 551 ? -33.177 -1.459 13.059 1.00 87.56 551 LEU A N 1
ATOM 4582 C CA . LEU A 1 551 ? -33.977 -1.668 14.268 1.00 87.56 551 LEU A CA 1
ATOM 4583 C C . LEU A 1 551 ? -35.378 -2.202 13.935 1.00 87.56 551 LEU A C 1
ATOM 4585 O O . LEU A 1 551 ? -35.824 -3.185 14.522 1.00 87.56 551 LEU A O 1
ATOM 4589 N N . SER A 1 552 ? -36.035 -1.603 12.938 1.00 86.44 552 SER A N 1
ATOM 4590 C CA . SER A 1 552 ? -37.373 -2.022 12.492 1.00 86.44 552 SER A CA 1
ATOM 4591 C C . SER A 1 552 ? -37.384 -3.474 11.994 1.00 86.44 552 SER A C 1
ATOM 4593 O O . SER A 1 552 ? -38.302 -4.229 12.305 1.00 86.44 552 SER A O 1
ATOM 4595 N N . LYS A 1 553 ? -36.338 -3.891 11.266 1.00 80.44 553 LYS A N 1
ATOM 4596 C CA . LYS A 1 553 ? -36.178 -5.279 10.803 1.00 80.44 553 LYS A CA 1
ATOM 4597 C C . LYS A 1 553 ? -35.957 -6.261 11.951 1.00 80.44 553 LYS A C 1
ATOM 4599 O O . LYS A 1 553 ? -36.527 -7.346 11.921 1.00 80.44 553 LYS A O 1
ATOM 4604 N N . ASN A 1 554 ? -35.150 -5.894 12.949 1.00 77.06 554 ASN A N 1
ATOM 4605 C CA . ASN A 1 554 ? -34.903 -6.754 14.109 1.00 77.06 554 ASN A CA 1
ATOM 4606 C C . ASN A 1 554 ? -36.198 -7.001 14.904 1.00 77.06 554 ASN A C 1
ATOM 4608 O O . ASN A 1 554 ? -36.455 -8.136 15.285 1.00 77.06 554 ASN A O 1
ATOM 4612 N N . LEU A 1 555 ? -37.033 -5.968 15.082 1.00 74.50 555 LEU A N 1
ATOM 4613 C CA . LEU A 1 555 ? -38.327 -6.076 15.772 1.00 74.50 555 LEU A CA 1
ATOM 4614 C C . LEU A 1 555 ? -39.343 -6.945 15.010 1.00 74.50 555 LEU A C 1
ATOM 4616 O O . LEU A 1 555 ? -40.096 -7.693 15.624 1.00 74.50 555 LEU A O 1
ATOM 4620 N N . GLN A 1 556 ? -39.360 -6.877 13.674 1.00 66.75 556 GLN A N 1
ATOM 4621 C CA . GLN A 1 556 ? -40.219 -7.737 12.845 1.00 66.75 556 GLN A CA 1
ATOM 4622 C C . GLN A 1 556 ? -39.745 -9.196 12.819 1.00 66.75 556 GLN A C 1
ATOM 4624 O O . GLN A 1 556 ? -40.568 -10.103 12.757 1.00 66.75 556 GLN A O 1
ATOM 4629 N N . GLY A 1 557 ? -38.431 -9.431 12.877 1.00 57.75 557 GLY A N 1
ATOM 4630 C CA . GLY A 1 557 ? -37.850 -10.775 12.901 1.00 57.75 557 GLY A CA 1
ATOM 4631 C C . GLY A 1 557 ? -37.983 -11.505 14.241 1.00 57.75 557 GLY A C 1
ATOM 4632 O O . GLY A 1 557 ? -37.835 -12.717 14.255 1.00 57.75 557 GLY A O 1
ATOM 4633 N N . SER A 1 558 ? -38.262 -10.800 15.344 1.00 50.88 558 SER A N 1
ATOM 4634 C CA . SER A 1 558 ? -38.523 -11.390 16.670 1.00 50.88 558 SER A CA 1
ATOM 4635 C C . SER A 1 558 ? -39.999 -11.730 16.931 1.00 50.88 558 SER A C 1
ATOM 4637 O O . SER A 1 558 ? -40.333 -12.187 18.019 1.00 50.88 558 SER A O 1
ATOM 4639 N N . LEU A 1 559 ? -40.886 -11.440 15.972 1.00 42.56 559 LEU A N 1
ATOM 4640 C CA . LEU A 1 559 ? -42.331 -11.714 16.026 1.00 42.56 559 LEU A CA 1
ATOM 4641 C C . LEU A 1 559 ? -42.728 -13.016 15.294 1.00 42.56 559 LEU A C 1
ATOM 4643 O O . LEU A 1 559 ? -43.916 -13.322 15.202 1.00 42.56 559 LEU A O 1
ATOM 4647 N N . PHE A 1 560 ? -41.744 -13.771 14.802 1.00 33.78 560 PHE A N 1
ATOM 4648 C CA . PHE A 1 560 ? -41.849 -15.127 14.256 1.00 33.78 560 PHE A CA 1
ATOM 4649 C C . PHE A 1 560 ? -40.839 -16.020 14.975 1.00 33.78 560 PHE A C 1
ATOM 4651 O O . PHE A 1 560 ? -41.081 -17.247 15.014 1.00 33.78 560 PHE A O 1
#

pLDDT: mean 88.28, std 12.28, range [33.78, 98.75]

Secondary structure (DSSP, 8-state):
-TTT-HHHH--TT-EEEEE-HHHHTT---HHHHHHHHHHHHHHHHHHSPTT-EEEEEEETT-TTHHHHHHHHHHHHHH-EEEE---TT--HHHHHHHHHHHSTT--HHHH-TTEEEESEEEEEEEEEEETTEEEEEEEEEE-----S----TTT----EEEEEEEETTEEEEEE--TT-S-B-TTSSBPEEEHHHHHHHHHHH-GGGPPPHHHHHHTSBSEEE-S-TTHHHHHHHHHH--TTPEEEEE-SS----S--TTPEEEEE---S-----HHHHHHH-HHHHTT--PPPPPSPPP-----SSTTEEEEES-HHHHHTTSPTT-BSEEEE-PPPTTSBTTB--SSHHHHHHHHHHHHHHHHHHBPTT-EEEEEE---EE--SSS-SSGGG-EE--HHHHHHHHHHHHTEEEEEEEEEE------GGG--TT--STTS---B--EEEEEEEEESS-SS-GGGS-SEEE-PPP---BTTB-SSS-S-PPPTHHHHHHHHTS-TTSEEEETT-TTTHHHHHHHHHT-EEEEEES-HHHHHHHHHHHHHHHHHHHHHT--